Protein AF-A0A936C3I0-F1 (afdb_monomer_lite)

Structure (mmCIF, N/CA/C/O backbone):
data_AF-A0A936C3I0-F1
#
_entry.id   AF-A0A936C3I0-F1
#
loop_
_atom_site.group_PDB
_atom_site.id
_atom_site.type_symbol
_atom_site.label_atom_id
_atom_site.label_alt_id
_atom_site.label_comp_id
_atom_site.label_asym_id
_atom_site.label_entity_id
_atom_site.label_seq_id
_atom_site.pdbx_PDB_ins_code
_atom_site.Cartn_x
_atom_site.Cartn_y
_atom_site.Cartn_z
_atom_site.occupancy
_atom_site.B_iso_or_equiv
_atom_site.auth_seq_id
_atom_site.auth_comp_id
_atom_site.auth_asym_id
_atom_site.auth_atom_id
_atom_site.pdbx_PDB_model_num
ATOM 1 N N . MET A 1 1 ? 47.799 -16.194 -25.023 1.00 72.69 1 MET A N 1
ATOM 2 C CA . MET A 1 1 ? 46.753 -16.342 -26.059 1.00 72.69 1 MET A CA 1
ATOM 3 C C . MET A 1 1 ? 45.746 -15.227 -25.872 1.00 72.69 1 MET A C 1
ATOM 5 O O . MET A 1 1 ? 45.337 -15.008 -24.738 1.00 72.69 1 MET A O 1
ATOM 9 N N . THR A 1 2 ? 45.353 -14.548 -26.951 1.00 77.19 2 THR A N 1
ATOM 10 C CA . THR A 1 2 ? 44.343 -13.483 -26.890 1.00 77.19 2 THR A CA 1
ATOM 11 C C . THR A 1 2 ? 42.971 -14.051 -27.235 1.00 77.19 2 THR A C 1
ATOM 13 O O . THR A 1 2 ? 42.767 -14.566 -28.332 1.00 77.19 2 THR A O 1
ATOM 16 N N . LEU A 1 3 ? 42.036 -13.984 -26.292 1.00 81.12 3 LEU A N 1
ATOM 17 C CA . LEU A 1 3 ? 40.678 -14.508 -26.420 1.00 81.12 3 LEU A CA 1
ATOM 18 C C . LEU A 1 3 ? 39.719 -13.420 -26.928 1.00 81.12 3 LEU A C 1
ATOM 20 O O . LEU A 1 3 ? 39.844 -12.257 -26.550 1.00 81.12 3 LEU A O 1
ATOM 24 N N . SER A 1 4 ? 38.756 -13.787 -27.781 1.00 84.19 4 SER A N 1
ATOM 25 C CA . SER A 1 4 ? 37.777 -12.849 -28.362 1.00 84.19 4 SER A CA 1
ATOM 26 C C . SER A 1 4 ? 36.966 -12.104 -27.291 1.00 84.19 4 SER A C 1
ATOM 28 O O . SER A 1 4 ? 36.596 -12.694 -26.276 1.00 84.19 4 SER A O 1
ATOM 30 N N . GLY A 1 5 ? 36.608 -10.840 -27.551 1.00 75.75 5 GLY A N 1
ATOM 31 C CA . GLY A 1 5 ? 35.790 -10.007 -26.655 1.00 75.75 5 GLY A CA 1
ATOM 32 C C . GLY A 1 5 ? 34.365 -10.519 -26.407 1.00 75.75 5 GLY A C 1
ATOM 33 O O . GLY A 1 5 ? 33.700 -10.067 -25.477 1.00 75.75 5 GLY A O 1
ATOM 34 N N . TRP A 1 6 ? 33.919 -11.523 -27.166 1.00 82.25 6 TRP A N 1
ATOM 35 C CA . TRP A 1 6 ? 32.706 -12.289 -26.871 1.00 82.25 6 TRP A CA 1
ATOM 36 C C . TRP A 1 6 ? 32.861 -13.270 -25.703 1.00 82.25 6 TRP A C 1
ATOM 38 O O . TRP A 1 6 ? 31.881 -13.578 -25.029 1.00 82.25 6 TRP A O 1
ATOM 48 N N . ILE A 1 7 ? 34.071 -13.755 -25.423 1.00 82.00 7 ILE A N 1
ATOM 49 C CA . ILE A 1 7 ? 34.303 -14.775 -24.391 1.00 82.00 7 ILE A CA 1
ATOM 50 C C . ILE A 1 7 ? 34.047 -14.222 -22.974 1.00 82.00 7 ILE A C 1
ATOM 52 O O . ILE A 1 7 ? 33.352 -14.901 -22.221 1.00 82.00 7 ILE A O 1
ATOM 56 N N . PRO A 1 8 ? 34.451 -12.988 -22.601 1.00 75.56 8 PRO A N 1
ATOM 57 C CA . PRO A 1 8 ? 34.015 -12.357 -21.351 1.00 75.56 8 PRO A CA 1
ATOM 58 C C . PRO A 1 8 ? 32.489 -12.257 -21.196 1.00 75.56 8 PRO A C 1
ATOM 60 O O . PRO A 1 8 ? 31.974 -12.425 -20.093 1.00 75.56 8 PRO A O 1
ATOM 63 N N . LEU A 1 9 ? 31.754 -12.027 -22.293 1.00 77.12 9 LEU A N 1
ATOM 64 C CA . LEU A 1 9 ? 30.287 -11.954 -22.285 1.00 77.12 9 LEU A CA 1
ATOM 65 C C . LEU A 1 9 ? 29.652 -13.340 -22.077 1.00 77.12 9 LEU A C 1
ATOM 67 O O . LEU A 1 9 ? 28.714 -13.471 -21.294 1.00 77.12 9 LEU A O 1
ATOM 71 N N . LEU A 1 10 ? 30.200 -14.384 -22.709 1.00 82.69 10 LEU A N 1
ATOM 72 C CA . LEU A 1 10 ? 29.782 -15.777 -22.502 1.00 82.69 10 LEU A CA 1
ATOM 73 C C . LEU A 1 10 ? 30.107 -16.281 -21.085 1.00 82.69 10 LEU A C 1
ATOM 75 O O . LEU A 1 10 ? 29.310 -17.001 -20.486 1.00 82.69 10 LEU A O 1
ATOM 79 N N . LEU A 1 11 ? 31.251 -15.875 -20.526 1.00 81.25 11 LEU A N 1
ATOM 80 C CA . LEU A 1 11 ? 31.673 -16.228 -19.168 1.00 81.25 11 LEU A CA 1
ATOM 81 C C . LEU A 1 11 ? 30.911 -15.469 -18.072 1.00 81.25 11 LEU A C 1
ATOM 83 O O . LEU A 1 11 ? 30.914 -15.923 -16.930 1.00 81.25 11 LEU A O 1
ATOM 87 N N . ALA A 1 12 ? 30.220 -14.368 -18.387 1.00 80.62 12 ALA A N 1
ATOM 88 C CA . ALA A 1 12 ? 29.515 -13.561 -17.393 1.00 80.62 12 ALA A CA 1
ATOM 89 C C . ALA A 1 12 ? 28.507 -14.380 -16.564 1.00 80.62 12 ALA A C 1
ATOM 91 O O . ALA A 1 12 ? 28.531 -14.314 -15.338 1.00 80.62 12 ALA A O 1
ATOM 92 N N . ILE A 1 13 ? 27.663 -15.203 -17.199 1.00 83.44 13 ILE A N 1
ATOM 93 C CA . ILE A 1 13 ? 26.663 -16.024 -16.489 1.00 83.44 13 ILE A CA 1
ATOM 94 C C . ILE A 1 13 ? 27.327 -17.101 -15.601 1.00 83.44 13 ILE A C 1
ATOM 96 O O . ILE A 1 13 ? 26.994 -17.153 -14.414 1.00 83.44 13 ILE A O 1
ATOM 100 N N . PRO A 1 14 ? 28.296 -17.908 -16.085 1.00 86.69 14 PRO A N 1
ATOM 101 C CA . PRO A 1 14 ? 29.103 -18.785 -15.232 1.00 86.69 14 PRO A CA 1
ATOM 102 C C . PRO A 1 14 ? 29.766 -18.077 -14.041 1.00 86.69 14 PRO A C 1
ATOM 104 O O . PRO A 1 14 ? 29.713 -18.593 -12.928 1.00 86.69 14 PRO A O 1
ATOM 107 N N . VAL A 1 15 ? 30.346 -16.888 -14.243 1.00 85.88 15 VAL A N 1
ATOM 108 C CA . VAL A 1 15 ? 31.002 -16.099 -13.182 1.00 85.88 15 VAL A CA 1
ATOM 109 C C . VAL A 1 15 ? 29.995 -15.623 -12.130 1.00 85.88 15 VAL A C 1
ATOM 111 O O . VAL A 1 15 ? 30.270 -15.722 -10.933 1.00 85.88 15 VAL A O 1
ATOM 114 N N . LEU A 1 16 ? 28.812 -15.164 -12.553 1.00 83.25 16 LEU A N 1
ATOM 115 C CA . LEU A 1 16 ? 27.718 -14.761 -11.660 1.00 83.25 16 LEU A CA 1
ATOM 116 C C . LEU A 1 16 ? 27.231 -15.943 -10.806 1.00 83.25 16 LEU A C 1
ATOM 118 O O . LEU A 1 16 ? 27.151 -15.825 -9.584 1.00 83.25 16 LEU A O 1
ATOM 122 N N . LEU A 1 17 ? 26.975 -17.098 -11.432 1.00 85.31 17 LEU A N 1
ATOM 123 C CA . LEU A 1 17 ? 26.518 -18.321 -10.757 1.00 85.31 17 LEU A CA 1
ATOM 124 C C . LEU A 1 17 ? 27.578 -18.910 -9.814 1.00 85.31 17 LEU A C 1
ATOM 126 O O . LEU A 1 17 ? 27.241 -19.384 -8.727 1.00 85.31 17 LEU A O 1
ATOM 130 N N . LEU A 1 18 ? 28.857 -18.860 -10.196 1.00 86.69 18 LEU A N 1
ATOM 131 C CA . LEU A 1 18 ? 29.983 -19.248 -9.345 1.00 86.69 18 LEU A CA 1
ATOM 132 C C . LEU A 1 18 ? 30.063 -18.341 -8.110 1.00 86.69 18 LEU A C 1
ATOM 134 O O . LEU A 1 18 ? 30.136 -18.839 -6.988 1.00 86.69 18 LEU A O 1
ATOM 138 N N . GLY A 1 19 ? 29.974 -17.024 -8.304 1.00 85.38 19 GLY A N 1
ATOM 139 C CA . GLY A 1 19 ? 29.930 -16.048 -7.218 1.00 85.38 19 GLY A CA 1
ATOM 140 C C . GLY A 1 19 ? 28.756 -16.264 -6.263 1.00 85.38 19 GLY A C 1
ATOM 141 O O . GLY A 1 19 ? 28.949 -16.281 -5.049 1.00 85.38 19 GLY A O 1
ATOM 142 N N . GLU A 1 20 ? 27.554 -16.508 -6.793 1.00 83.62 20 GLU A N 1
ATOM 143 C CA . GLU A 1 20 ? 26.358 -16.802 -5.990 1.00 83.62 20 GLU A CA 1
ATOM 144 C C . GLU A 1 20 ? 26.521 -18.111 -5.200 1.00 83.62 20 GLU A C 1
ATOM 146 O O . GLU A 1 20 ? 26.257 -18.163 -3.997 1.00 83.62 20 GLU A O 1
ATOM 151 N N . THR A 1 21 ? 27.053 -19.153 -5.844 1.00 83.81 21 THR A N 1
ATOM 152 C CA . THR A 1 21 ? 27.359 -20.442 -5.205 1.00 83.81 21 THR A CA 1
ATOM 153 C C . THR A 1 21 ? 28.370 -20.285 -4.067 1.00 83.81 21 THR A C 1
ATOM 155 O O . THR A 1 21 ? 28.215 -20.916 -3.021 1.00 83.81 21 THR A O 1
ATOM 158 N N . LEU A 1 22 ? 29.382 -19.428 -4.232 1.00 82.50 22 LEU A N 1
ATOM 159 C CA . LEU A 1 22 ? 30.383 -19.142 -3.204 1.00 82.50 22 LEU A CA 1
ATOM 160 C C . LEU A 1 22 ? 29.787 -18.362 -2.030 1.00 82.50 22 LEU A C 1
ATOM 162 O O . LEU A 1 22 ? 29.973 -18.780 -0.890 1.00 82.50 22 LEU A O 1
ATOM 166 N N . THR A 1 23 ? 29.017 -17.295 -2.273 1.00 78.50 23 THR A N 1
ATOM 167 C CA . THR A 1 23 ? 28.341 -16.551 -1.193 1.00 78.50 23 THR A CA 1
ATOM 168 C C . THR A 1 23 ? 27.386 -17.450 -0.398 1.00 78.50 23 THR A C 1
ATOM 170 O O . THR A 1 23 ? 27.361 -17.366 0.828 1.00 78.50 23 THR A O 1
ATOM 173 N N . ARG A 1 24 ? 26.651 -18.350 -1.073 1.00 78.12 24 ARG A N 1
ATOM 174 C CA . ARG A 1 24 ? 25.744 -19.328 -0.442 1.00 78.12 24 ARG A CA 1
ATOM 175 C C . ARG A 1 24 ? 26.484 -20.402 0.370 1.00 78.12 24 ARG A C 1
ATOM 177 O O . ARG A 1 24 ? 26.061 -20.720 1.476 1.00 78.12 24 ARG A O 1
ATOM 184 N N . ARG A 1 25 ? 27.569 -20.985 -0.162 1.00 81.12 25 ARG A N 1
ATOM 185 C CA . ARG A 1 25 ? 28.316 -22.078 0.504 1.00 81.12 25 ARG A CA 1
ATOM 186 C C . ARG A 1 25 ? 29.248 -21.594 1.614 1.00 81.12 25 ARG A C 1
ATOM 188 O O . ARG A 1 25 ? 29.511 -22.336 2.555 1.00 81.12 25 ARG A O 1
ATOM 195 N N . VAL A 1 26 ? 29.775 -20.377 1.506 1.00 81.62 26 VAL A N 1
ATOM 196 C CA . VAL A 1 26 ? 30.833 -19.861 2.383 1.00 81.62 26 VAL A CA 1
ATOM 197 C C . VAL A 1 26 ? 30.239 -18.818 3.333 1.00 81.62 26 VAL A C 1
ATOM 199 O O . VAL A 1 26 ? 30.426 -17.615 3.175 1.00 81.62 26 VAL A O 1
ATOM 202 N N . GLY A 1 27 ? 29.512 -19.291 4.352 1.00 67.06 27 GLY A N 1
ATOM 203 C CA . GLY A 1 27 ? 28.653 -18.466 5.220 1.00 67.06 27 GLY A CA 1
ATOM 204 C C . GLY A 1 27 ? 29.325 -17.327 6.009 1.00 67.06 27 GLY A C 1
ATOM 205 O O . GLY A 1 27 ? 28.624 -16.496 6.586 1.00 67.06 27 GLY A O 1
ATOM 206 N N . TRP A 1 28 ? 30.661 -17.229 6.033 1.00 76.38 28 TRP A N 1
ATOM 207 C CA . TRP A 1 28 ? 31.340 -16.037 6.559 1.00 76.38 28 TRP A CA 1
ATOM 208 C C . TRP A 1 28 ? 31.329 -14.865 5.557 1.00 76.38 28 TRP A C 1
ATOM 210 O O . TRP A 1 28 ? 31.218 -13.725 6.000 1.00 76.38 28 TRP A O 1
ATOM 220 N N . LEU A 1 29 ? 31.324 -15.113 4.236 1.00 69.06 29 LEU A N 1
ATOM 221 C CA . LEU A 1 29 ? 31.264 -14.064 3.202 1.00 69.06 29 LEU A CA 1
ATOM 222 C C . LEU A 1 29 ? 29.977 -13.232 3.281 1.00 69.06 29 LEU A C 1
ATOM 224 O O . LEU A 1 29 ? 30.022 -12.011 3.125 1.00 69.06 29 LEU A O 1
ATOM 228 N N . GLY A 1 30 ? 28.843 -13.867 3.600 1.00 65.50 30 GLY A N 1
ATOM 229 C CA . GLY A 1 30 ? 27.555 -13.184 3.769 1.00 65.50 30 GLY A CA 1
ATOM 230 C C . GLY A 1 30 ? 27.567 -12.082 4.841 1.00 65.50 30 GLY A C 1
ATOM 231 O O . GLY A 1 30 ? 26.775 -11.148 4.769 1.00 65.50 30 GLY A O 1
ATOM 232 N N . ARG A 1 31 ? 28.510 -12.118 5.796 1.00 68.88 31 ARG A N 1
ATOM 233 C CA . ARG A 1 31 ? 28.639 -11.097 6.854 1.00 68.88 31 ARG A CA 1
ATOM 234 C C . ARG A 1 31 ? 29.087 -9.730 6.321 1.00 68.88 31 ARG A C 1
ATOM 236 O O . ARG A 1 31 ? 28.785 -8.713 6.942 1.00 68.88 31 ARG A O 1
ATOM 243 N N . PHE A 1 32 ? 29.772 -9.692 5.178 1.00 66.88 32 PHE A N 1
ATOM 244 C CA . PHE A 1 32 ? 30.364 -8.470 4.614 1.00 66.88 32 PHE A CA 1
ATOM 245 C C . PHE A 1 32 ? 29.515 -7.824 3.518 1.00 66.88 32 PHE A C 1
ATOM 247 O O . PHE A 1 32 ? 29.936 -6.829 2.941 1.00 66.88 32 PHE A O 1
ATOM 254 N N . HIS A 1 33 ? 28.328 -8.371 3.226 1.00 65.81 33 HIS A N 1
ATOM 255 C CA . HIS A 1 33 ? 27.368 -7.795 2.274 1.00 65.81 33 HIS A CA 1
ATOM 256 C C . HIS A 1 33 ? 27.953 -7.542 0.862 1.00 65.81 33 HIS A C 1
ATOM 258 O O . HIS A 1 33 ? 27.447 -6.708 0.113 1.00 65.81 33 HIS A O 1
ATOM 264 N N . ILE A 1 34 ? 29.017 -8.266 0.485 1.00 69.00 34 ILE A N 1
ATOM 265 C CA . ILE A 1 34 ? 29.657 -8.153 -0.831 1.00 69.00 34 ILE A CA 1
ATOM 266 C C . ILE A 1 34 ? 28.743 -8.822 -1.874 1.00 69.00 34 ILE A C 1
ATOM 268 O O . ILE A 1 34 ? 28.429 -10.005 -1.718 1.00 69.00 34 ILE A O 1
ATOM 272 N N . PRO A 1 35 ? 28.340 -8.121 -2.952 1.00 72.25 35 PRO A N 1
ATOM 273 C CA . PRO A 1 35 ? 27.554 -8.701 -4.033 1.00 72.25 35 PRO A CA 1
ATOM 274 C C . PRO A 1 35 ? 28.227 -9.937 -4.640 1.00 72.25 35 PRO A C 1
ATOM 276 O O . PRO A 1 35 ? 29.374 -9.877 -5.088 1.00 72.25 35 PRO A O 1
ATOM 279 N N . SER A 1 36 ? 27.482 -11.037 -4.744 1.00 74.69 36 SER A N 1
ATOM 280 C CA . SER A 1 36 ? 27.932 -12.285 -5.372 1.00 74.69 36 SER A CA 1
ATOM 281 C C . SER A 1 36 ? 28.601 -12.131 -6.752 1.00 74.69 36 SER A C 1
ATOM 283 O O . SER A 1 36 ? 29.623 -12.788 -6.959 1.00 74.69 36 SER A O 1
ATOM 285 N N . PRO A 1 37 ? 28.153 -11.238 -7.667 1.00 74.25 37 PRO A N 1
ATOM 286 C CA . PRO A 1 37 ? 28.874 -10.947 -8.912 1.00 74.25 37 PRO A CA 1
ATOM 287 C C . PRO A 1 37 ? 30.358 -10.600 -8.719 1.00 74.25 37 PRO A C 1
ATOM 289 O O . PRO A 1 37 ? 31.211 -11.050 -9.482 1.00 74.25 37 PRO A O 1
ATOM 292 N N . VAL A 1 38 ? 30.673 -9.828 -7.675 1.00 76.56 38 VAL A N 1
ATOM 293 C CA . VAL A 1 38 ? 32.039 -9.386 -7.367 1.00 76.56 38 VAL A CA 1
ATOM 294 C C . VAL A 1 38 ? 32.855 -10.528 -6.763 1.00 76.56 38 VAL A C 1
ATOM 296 O O . VAL A 1 38 ? 34.019 -10.685 -7.117 1.00 76.56 38 VAL A O 1
ATOM 299 N N . VAL A 1 39 ? 32.245 -11.382 -5.932 1.00 81.31 39 VAL A N 1
ATOM 300 C CA . VAL A 1 39 ? 32.897 -12.587 -5.379 1.00 81.31 39 VAL A CA 1
ATOM 301 C C . VAL A 1 39 ? 33.343 -13.534 -6.500 1.00 81.31 39 VAL A C 1
ATOM 303 O O . VAL A 1 39 ? 34.486 -13.991 -6.503 1.00 81.31 39 VAL A O 1
ATOM 306 N N . GLY A 1 40 ? 32.470 -13.790 -7.481 1.00 85.50 40 GLY A N 1
ATOM 307 C CA . GLY A 1 40 ? 32.793 -14.632 -8.637 1.00 85.50 40 GLY A CA 1
ATOM 308 C C . GLY A 1 40 ? 33.865 -14.017 -9.543 1.00 85.50 40 GLY A C 1
ATOM 309 O O . GLY A 1 40 ? 34.829 -14.691 -9.910 1.00 85.50 40 GLY A O 1
ATOM 310 N N . GLY A 1 41 ? 33.731 -12.725 -9.868 1.00 83.19 41 GLY A N 1
ATOM 311 C CA . GLY A 1 41 ? 34.689 -11.998 -10.708 1.00 83.19 41 GLY A CA 1
ATOM 312 C C . GLY A 1 41 ? 36.088 -11.905 -10.094 1.00 83.19 41 GLY A C 1
ATOM 313 O O . GLY A 1 41 ? 37.078 -12.118 -10.796 1.00 83.19 41 GLY A O 1
ATOM 314 N N . LEU A 1 42 ? 36.184 -11.662 -8.782 1.00 82.00 42 LEU A N 1
ATOM 315 C CA . LEU A 1 42 ? 37.455 -11.659 -8.054 1.00 82.00 42 LEU A CA 1
ATOM 316 C C . LEU A 1 42 ? 38.130 -13.032 -8.088 1.00 82.00 42 LEU A C 1
ATOM 318 O O . LEU A 1 42 ? 39.314 -13.097 -8.402 1.00 82.00 42 LEU A O 1
ATOM 322 N N . LEU A 1 43 ? 37.401 -14.128 -7.834 1.00 85.44 43 LEU A N 1
ATOM 323 C CA . LEU A 1 43 ? 37.992 -15.471 -7.876 1.00 85.44 43 LEU A CA 1
ATOM 324 C C . LEU A 1 43 ? 38.588 -15.793 -9.254 1.00 85.44 43 LEU A C 1
ATOM 326 O O . LEU A 1 43 ? 39.728 -16.245 -9.334 1.00 85.44 43 LEU A O 1
ATOM 330 N N . VAL A 1 44 ? 37.856 -15.522 -10.339 1.00 85.00 44 VAL A N 1
ATOM 331 C CA . VAL A 1 44 ? 38.369 -15.759 -11.700 1.00 85.00 44 VAL A CA 1
ATOM 332 C C . VAL A 1 44 ? 39.561 -14.850 -12.011 1.00 85.00 44 VAL A C 1
ATOM 334 O O . VAL A 1 44 ? 40.531 -15.308 -12.612 1.00 85.00 44 VAL A O 1
ATOM 337 N N . SER A 1 45 ? 39.552 -13.604 -11.530 1.00 82.25 45 SER A N 1
ATOM 338 C CA . SER A 1 45 ? 40.688 -12.682 -11.669 1.00 82.25 45 SER A CA 1
ATOM 339 C C . SER A 1 45 ? 41.938 -13.188 -10.937 1.00 82.25 45 SER A C 1
ATOM 341 O O . SER A 1 45 ? 43.029 -13.154 -11.502 1.00 82.25 45 SER A O 1
ATOM 343 N N . PHE A 1 46 ? 41.794 -13.722 -9.717 1.00 85.88 46 PHE A N 1
ATOM 344 C CA . PHE A 1 46 ? 42.902 -14.327 -8.971 1.00 85.88 46 PHE A CA 1
ATOM 345 C C . PHE A 1 46 ? 43.445 -15.595 -9.641 1.00 85.88 46 PHE A C 1
ATOM 347 O O . PHE A 1 46 ? 44.659 -15.770 -9.689 1.00 85.88 46 PHE A O 1
ATOM 354 N N . VAL A 1 47 ? 42.584 -16.456 -10.196 1.00 85.62 47 VAL A N 1
ATOM 355 C CA . VAL A 1 47 ? 43.017 -17.666 -10.924 1.00 85.62 47 VAL A CA 1
ATOM 356 C C . VAL A 1 47 ? 43.796 -17.301 -12.193 1.00 85.62 47 VAL A C 1
ATOM 358 O O . VAL A 1 47 ? 44.863 -17.863 -12.435 1.00 85.62 47 VAL A O 1
ATOM 361 N N . LEU A 1 48 ? 43.317 -16.324 -12.970 1.00 83.44 48 LEU A N 1
ATOM 362 C CA . LEU A 1 48 ? 44.016 -15.830 -14.163 1.00 83.44 48 LEU A CA 1
ATOM 363 C C . LEU A 1 48 ? 45.360 -15.173 -13.812 1.00 83.44 48 LEU A C 1
ATOM 365 O O . LEU A 1 48 ? 46.361 -15.428 -14.482 1.00 83.44 48 LEU A O 1
ATOM 369 N N . LEU A 1 49 ? 45.405 -14.374 -12.741 1.00 83.62 49 LEU A N 1
ATOM 370 C CA . LEU A 1 49 ? 46.638 -13.754 -12.254 1.00 83.62 49 LEU A CA 1
ATOM 371 C C . LEU A 1 49 ? 47.646 -14.804 -11.758 1.00 83.62 49 LEU A C 1
ATOM 373 O O . LEU A 1 49 ? 48.825 -14.712 -12.085 1.00 83.62 49 LEU A O 1
ATOM 377 N N . ALA A 1 50 ? 47.196 -15.829 -11.030 1.00 85.56 50 ALA A N 1
ATOM 378 C CA . ALA A 1 50 ? 48.050 -16.926 -10.576 1.00 85.56 50 ALA A CA 1
ATOM 379 C C . ALA A 1 50 ? 48.608 -17.751 -11.749 1.00 85.56 50 ALA A C 1
ATOM 381 O O . ALA A 1 50 ? 49.793 -18.086 -11.745 1.00 85.56 50 ALA A O 1
ATOM 382 N N . GLY A 1 51 ? 47.802 -18.026 -12.783 1.00 83.75 51 GLY A N 1
ATOM 383 C CA . GLY A 1 51 ? 48.267 -18.661 -14.024 1.00 83.75 51 GLY A CA 1
ATOM 384 C C . GLY A 1 51 ? 49.316 -17.817 -14.759 1.00 83.75 51 GLY A C 1
ATOM 385 O O . GLY A 1 51 ? 50.367 -18.325 -15.143 1.00 83.75 51 GLY A O 1
ATOM 386 N N . ALA A 1 52 ? 49.092 -16.504 -14.868 1.00 82.06 52 ALA A N 1
ATOM 387 C CA . ALA A 1 52 ? 50.049 -15.580 -15.477 1.00 82.06 52 ALA A CA 1
ATOM 388 C C . ALA A 1 52 ? 51.372 -15.473 -14.689 1.00 82.06 52 ALA A C 1
ATOM 390 O O . ALA A 1 52 ? 52.438 -15.498 -15.299 1.00 82.06 52 ALA A O 1
ATOM 391 N N . LEU A 1 53 ? 51.320 -15.391 -13.353 1.00 85.62 53 LEU A N 1
ATOM 392 C CA . LEU A 1 53 ? 52.504 -15.290 -12.484 1.00 85.62 53 LEU A CA 1
ATOM 393 C C . LEU A 1 53 ? 53.299 -16.602 -12.380 1.00 85.62 53 LEU A C 1
ATOM 395 O O . LEU A 1 53 ? 54.514 -16.563 -12.221 1.00 85.62 53 LEU A O 1
ATOM 399 N N . SER A 1 54 ? 52.637 -17.756 -12.493 1.00 84.38 54 SER A N 1
ATOM 400 C CA . SER A 1 54 ? 53.294 -19.075 -12.522 1.00 84.38 54 SER A CA 1
ATOM 401 C C . SER A 1 54 ? 53.803 -19.484 -13.912 1.00 84.38 54 SER A C 1
ATOM 403 O O . SER A 1 54 ? 54.383 -20.557 -14.061 1.00 84.38 54 SER A O 1
ATOM 405 N N . GLY A 1 55 ? 53.575 -18.661 -14.943 1.00 79.19 55 GLY A N 1
ATOM 406 C CA . GLY A 1 55 ? 53.914 -18.971 -16.335 1.00 79.19 55 GLY A CA 1
ATOM 407 C C . GLY A 1 55 ? 52.998 -20.008 -17.002 1.00 79.19 55 GLY A C 1
ATOM 408 O O . GLY A 1 55 ? 53.155 -20.279 -18.194 1.00 79.19 55 GLY A O 1
ATOM 409 N N . VAL A 1 56 ? 52.012 -20.560 -16.283 1.00 74.06 56 VAL A N 1
ATOM 410 C CA . VAL A 1 56 ? 51.076 -21.588 -16.769 1.00 74.06 56 VAL A CA 1
ATOM 411 C C . VAL A 1 56 ? 49.970 -20.948 -17.619 1.00 74.06 56 VAL A C 1
ATOM 413 O O . VAL A 1 56 ? 48.799 -20.903 -17.253 1.00 74.06 56 VAL A O 1
ATOM 416 N N . GLY A 1 57 ? 50.367 -20.451 -18.792 1.00 67.56 57 GLY A N 1
ATOM 417 C CA . GLY A 1 57 ? 49.471 -19.949 -19.832 1.00 67.56 57 GLY A CA 1
ATOM 418 C C . GLY A 1 57 ? 48.912 -18.551 -19.560 1.00 67.56 57 GLY A C 1
ATOM 419 O O . GLY A 1 57 ? 47.888 -18.377 -18.905 1.00 67.56 57 GLY A O 1
ATOM 420 N N . ARG A 1 58 ? 49.519 -17.530 -20.172 1.00 74.06 58 ARG A N 1
ATOM 421 C CA . ARG A 1 58 ? 48.954 -16.174 -20.181 1.00 74.06 58 ARG A CA 1
ATOM 422 C C . ARG A 1 58 ? 47.720 -16.108 -21.093 1.00 74.06 58 ARG A C 1
ATOM 424 O O . ARG A 1 58 ? 47.834 -16.324 -22.305 1.00 74.06 58 ARG A O 1
ATOM 431 N N . ALA A 1 59 ? 46.561 -15.789 -20.521 1.00 74.06 59 ALA A N 1
ATOM 432 C CA . ALA A 1 59 ? 45.308 -15.553 -21.235 1.00 74.06 59 ALA A CA 1
ATOM 433 C C . ALA A 1 59 ? 44.904 -14.075 -21.114 1.00 74.06 59 ALA A C 1
ATOM 435 O O . ALA A 1 59 ? 44.482 -13.625 -20.051 1.00 74.06 59 ALA A O 1
ATOM 436 N N . ASP A 1 60 ? 45.035 -13.330 -22.209 1.00 71.81 60 ASP A N 1
ATOM 437 C CA . ASP A 1 60 ? 44.600 -11.937 -22.311 1.00 71.81 60 ASP A CA 1
ATOM 438 C C . ASP A 1 60 ? 43.247 -11.904 -23.052 1.00 71.81 60 ASP A C 1
ATOM 440 O O . ASP A 1 60 ? 43.030 -12.675 -23.988 1.00 71.81 60 ASP A O 1
ATOM 444 N N . PHE A 1 61 ? 42.319 -11.025 -22.670 1.00 76.62 61 PHE A N 1
ATOM 445 C CA . PHE A 1 61 ? 41.028 -10.885 -23.359 1.00 76.62 61 PHE A CA 1
ATOM 446 C C . PHE A 1 61 ? 41.017 -9.627 -24.227 1.00 76.62 61 PHE A C 1
ATOM 448 O O . PHE A 1 61 ? 41.330 -8.535 -23.753 1.00 76.62 61 PHE A O 1
ATOM 455 N N . ALA A 1 62 ? 40.611 -9.760 -25.490 1.00 78.50 62 ALA A N 1
ATOM 456 C CA . ALA A 1 62 ? 40.364 -8.618 -26.357 1.00 78.50 62 ALA A CA 1
ATOM 457 C C . ALA A 1 62 ? 39.208 -7.787 -25.780 1.00 78.50 62 ALA A C 1
ATOM 459 O O . ALA A 1 62 ? 38.085 -8.264 -25.645 1.00 78.50 62 ALA A O 1
ATOM 460 N N . SER A 1 63 ? 39.472 -6.525 -25.442 1.00 71.81 63 SER A N 1
ATOM 461 C CA . SER A 1 63 ? 38.480 -5.637 -24.820 1.00 71.81 63 SER A CA 1
ATOM 462 C C . SER A 1 63 ? 37.429 -5.097 -25.797 1.00 71.81 63 SER A C 1
ATOM 464 O O . SER A 1 63 ? 36.483 -4.438 -25.366 1.00 71.81 63 SER A O 1
ATOM 466 N N . LYS A 1 64 ? 37.577 -5.358 -27.102 1.00 80.81 64 LYS A N 1
ATOM 467 C CA . LYS A 1 64 ? 36.758 -4.798 -28.186 1.00 80.81 64 LYS A CA 1
ATOM 468 C C . LYS A 1 64 ? 36.043 -5.878 -29.005 1.00 80.81 64 LYS A C 1
ATOM 470 O O . LYS A 1 64 ? 36.486 -7.023 -29.067 1.00 80.81 64 LYS A O 1
ATOM 475 N N . VAL A 1 65 ? 34.939 -5.469 -29.624 1.00 82.19 65 VAL A N 1
ATOM 476 C CA . VAL A 1 65 ? 34.053 -6.237 -30.505 1.00 82.19 65 VAL A CA 1
ATOM 477 C C . VAL A 1 65 ? 33.664 -5.354 -31.698 1.00 82.19 65 VAL A C 1
ATOM 479 O O . VAL A 1 65 ? 33.399 -4.162 -31.551 1.00 82.19 65 VAL A O 1
ATOM 482 N N . ASP A 1 66 ? 33.613 -5.968 -32.871 1.00 81.94 66 ASP A N 1
ATOM 483 C CA . ASP A 1 66 ? 33.606 -5.375 -34.212 1.00 81.94 66 ASP A CA 1
ATOM 484 C C . ASP A 1 66 ? 32.457 -5.934 -35.074 1.00 81.94 66 ASP A C 1
ATOM 486 O O . ASP A 1 66 ? 32.604 -6.192 -36.264 1.00 81.94 66 ASP A O 1
ATOM 490 N N . THR A 1 67 ? 31.282 -6.161 -34.472 1.00 84.00 67 THR A N 1
ATOM 491 C CA . THR A 1 67 ? 30.105 -6.666 -35.208 1.00 84.00 67 THR A CA 1
ATOM 492 C C . THR A 1 67 ? 29.076 -5.561 -35.482 1.00 84.00 67 THR A C 1
ATOM 494 O O . THR A 1 67 ? 28.848 -4.714 -34.606 1.00 84.00 67 THR A O 1
ATOM 497 N N . PRO A 1 68 ? 28.383 -5.573 -36.641 1.00 81.31 68 PRO A N 1
ATOM 498 C CA . PRO A 1 68 ? 27.427 -4.522 -36.999 1.00 81.31 68 PRO A CA 1
ATOM 499 C C . PRO A 1 68 ? 26.304 -4.335 -35.969 1.00 81.31 68 PRO A C 1
ATOM 501 O O . PRO A 1 68 ? 25.932 -3.213 -35.642 1.00 81.31 68 PRO A O 1
ATOM 504 N N . TRP A 1 69 ? 25.765 -5.432 -35.425 1.00 81.38 69 TRP A N 1
ATOM 505 C CA . TRP A 1 69 ? 24.609 -5.388 -34.521 1.00 81.38 69 TRP A CA 1
ATOM 506 C C . TRP A 1 69 ? 24.967 -4.900 -33.108 1.00 81.38 69 TRP A C 1
ATOM 508 O O . TRP A 1 69 ? 24.168 -4.206 -32.480 1.00 81.38 69 TRP A O 1
ATOM 518 N N . TRP A 1 70 ? 26.175 -5.211 -32.625 1.00 81.38 70 TRP A N 1
ATOM 519 C CA . TRP A 1 70 ? 26.681 -4.746 -31.330 1.00 81.38 70 TRP A CA 1
ATOM 520 C C . TRP A 1 70 ? 27.071 -3.265 -31.382 1.00 81.38 70 TRP A C 1
ATOM 522 O O . TRP A 1 70 ? 26.711 -2.481 -30.503 1.00 81.38 70 TRP A O 1
ATOM 532 N N . THR A 1 71 ? 27.765 -2.863 -32.452 1.00 80.50 71 THR A N 1
ATOM 533 C CA . THR A 1 71 ? 28.209 -1.477 -32.664 1.00 80.50 71 THR A CA 1
ATOM 534 C C . THR A 1 71 ? 27.034 -0.540 -32.954 1.00 80.50 71 THR A C 1
ATOM 536 O O . THR A 1 71 ? 27.003 0.571 -32.418 1.00 80.50 71 THR A O 1
ATOM 539 N N . TRP A 1 72 ? 26.019 -0.986 -33.709 1.00 84.88 72 TRP A N 1
ATOM 540 C CA . TRP A 1 72 ? 24.802 -0.215 -34.003 1.00 84.88 72 TRP A CA 1
ATOM 541 C C . TRP A 1 72 ? 24.079 0.288 -32.751 1.00 84.88 72 TRP A C 1
ATOM 543 O O . TRP A 1 72 ? 23.495 1.371 -32.790 1.00 84.88 72 TRP A O 1
ATOM 553 N N . LEU A 1 73 ? 24.110 -0.457 -31.644 1.00 78.25 73 LEU A N 1
ATOM 554 C CA . LEU A 1 73 ? 23.362 -0.098 -30.438 1.00 78.25 73 LEU A CA 1
ATOM 555 C C . LEU A 1 73 ? 23.925 1.151 -29.728 1.00 78.25 73 LEU A C 1
ATOM 557 O O . LEU A 1 73 ? 23.178 1.847 -29.046 1.00 78.25 73 LEU A O 1
ATOM 561 N N . VAL A 1 74 ? 25.215 1.461 -29.912 1.00 75.38 74 VAL A N 1
ATOM 562 C CA . VAL A 1 74 ? 25.923 2.559 -29.213 1.00 75.38 74 VAL A CA 1
ATOM 563 C C . VAL A 1 74 ? 26.616 3.569 -30.132 1.00 75.38 74 VAL A C 1
ATOM 565 O O . VAL A 1 74 ? 27.219 4.522 -29.646 1.00 75.38 74 VAL A O 1
ATOM 568 N N . THR A 1 75 ? 26.522 3.393 -31.450 1.00 78.19 75 THR A N 1
ATOM 569 C CA . THR A 1 75 ? 27.003 4.352 -32.461 1.00 78.19 75 THR A CA 1
ATOM 570 C C . THR A 1 75 ? 25.824 4.956 -33.226 1.00 78.19 75 THR A C 1
ATOM 572 O O . THR A 1 75 ? 24.730 4.389 -33.250 1.00 78.19 75 THR A O 1
ATOM 575 N N . VAL A 1 76 ? 26.004 6.143 -33.808 1.00 67.69 76 VAL A N 1
ATOM 576 C CA . VAL A 1 76 ? 24.884 6.994 -34.261 1.00 67.69 76 VAL A CA 1
ATOM 577 C C . VAL A 1 76 ? 24.804 7.093 -35.779 1.00 67.69 76 VAL A C 1
ATOM 579 O O . VAL A 1 76 ? 23.758 6.814 -36.362 1.00 67.69 76 VAL A O 1
ATOM 582 N N . GLU A 1 77 ? 25.923 7.447 -36.401 1.00 65.06 77 GLU A N 1
ATOM 583 C CA . GLU A 1 77 ? 26.110 7.527 -37.849 1.00 65.06 77 GLU A CA 1
ATOM 584 C C . GLU A 1 77 ? 25.988 6.153 -38.542 1.00 65.06 77 GLU A C 1
ATOM 586 O O . GLU A 1 77 ? 26.068 5.115 -37.879 1.00 65.06 77 GLU A O 1
ATOM 591 N N . PRO A 1 78 ? 25.907 6.100 -39.888 1.00 67.12 78 PRO A N 1
ATOM 592 C CA . PRO A 1 78 ? 26.027 4.857 -40.658 1.00 67.12 78 PRO A CA 1
ATOM 593 C C . PRO A 1 78 ? 27.310 4.042 -40.408 1.00 67.12 78 PRO A C 1
ATOM 595 O O . PRO A 1 78 ? 27.344 2.883 -40.816 1.00 67.12 78 PRO A O 1
ATOM 598 N N . ARG A 1 79 ? 28.310 4.601 -39.704 1.00 60.69 79 ARG A N 1
ATOM 599 C CA . ARG A 1 79 ? 29.572 3.957 -39.288 1.00 60.69 79 ARG A CA 1
ATOM 600 C C . ARG A 1 79 ? 29.416 2.564 -38.674 1.00 60.69 79 ARG A C 1
ATOM 602 O O . ARG A 1 79 ? 30.320 1.755 -38.800 1.00 60.69 79 ARG A O 1
ATOM 609 N N . TRP A 1 80 ? 28.279 2.211 -38.067 1.00 67.38 80 TRP A N 1
ATOM 610 C CA . TRP A 1 80 ? 28.041 0.827 -37.612 1.00 67.38 80 TRP A CA 1
ATOM 611 C C . TRP A 1 80 ? 28.150 -0.219 -38.741 1.00 67.38 80 TRP A C 1
ATOM 613 O O . TRP A 1 80 ? 28.428 -1.382 -38.468 1.00 67.38 80 TRP A O 1
ATOM 623 N N . ARG A 1 81 ? 27.971 0.181 -40.010 1.00 72.62 81 ARG A N 1
ATOM 624 C CA . ARG A 1 81 ? 28.193 -0.666 -41.196 1.00 72.62 81 ARG A CA 1
ATOM 625 C C . ARG A 1 81 ? 29.675 -0.968 -41.431 1.00 72.62 81 ARG A C 1
ATOM 627 O O . ARG A 1 81 ? 30.004 -2.075 -41.838 1.00 72.62 81 ARG A O 1
ATOM 634 N N . GLU A 1 82 ? 30.556 -0.021 -41.112 1.00 76.88 82 GLU A N 1
ATOM 635 C CA . GLU A 1 82 ? 32.019 -0.201 -41.083 1.00 76.88 82 GLU A CA 1
ATOM 636 C C . GLU A 1 82 ? 32.458 -1.086 -39.898 1.00 76.88 82 GLU A C 1
ATOM 638 O O . GLU A 1 82 ? 33.615 -1.478 -39.811 1.00 76.88 82 GLU A O 1
ATOM 643 N N . SER A 1 83 ? 31.524 -1.424 -38.999 1.00 76.44 83 SER A N 1
ATOM 644 C CA . SER A 1 83 ? 31.698 -2.322 -37.850 1.00 76.44 83 SER A CA 1
ATOM 645 C C . SER A 1 83 ? 32.895 -1.976 -36.939 1.00 76.44 83 SER A C 1
ATOM 647 O O . SER A 1 83 ? 33.672 -2.860 -36.579 1.00 76.44 83 SER A O 1
ATOM 649 N N . PRO A 1 84 ? 33.072 -0.700 -36.533 1.00 79.00 84 PRO A N 1
ATOM 650 C CA . PRO A 1 84 ? 34.255 -0.246 -35.805 1.00 79.00 84 PRO A CA 1
ATOM 651 C C . PRO A 1 84 ? 34.431 -0.981 -34.472 1.00 79.00 84 PRO A C 1
ATOM 653 O O . PRO A 1 84 ? 33.470 -1.197 -33.739 1.00 79.00 84 PRO A O 1
ATOM 656 N N . ALA A 1 85 ? 35.676 -1.306 -34.117 1.00 78.44 85 ALA A N 1
ATOM 657 C CA . ALA A 1 85 ? 36.001 -2.038 -32.894 1.00 78.44 85 ALA A CA 1
ATOM 658 C C . ALA A 1 85 ? 35.679 -1.222 -31.619 1.00 78.44 85 ALA A C 1
ATOM 660 O O . ALA A 1 85 ? 36.473 -0.396 -31.155 1.00 78.44 85 ALA A O 1
ATOM 661 N N . VAL A 1 86 ? 34.510 -1.483 -31.029 1.00 76.62 86 VAL A N 1
ATOM 662 C CA . VAL A 1 86 ? 33.962 -0.822 -29.832 1.00 76.62 86 VAL A CA 1
ATOM 663 C C . VAL A 1 86 ? 34.170 -1.708 -28.601 1.00 76.62 86 VAL A C 1
ATOM 665 O O . VAL A 1 86 ? 34.186 -2.929 -28.714 1.00 76.62 86 VAL A O 1
ATOM 668 N N . SER A 1 87 ? 34.322 -1.123 -27.406 1.00 78.69 87 SER A N 1
ATOM 669 C CA . SER A 1 87 ? 34.468 -1.907 -26.167 1.00 78.69 87 SER A CA 1
ATOM 670 C C . SER A 1 87 ? 33.315 -2.900 -25.967 1.00 78.69 87 SER A C 1
ATOM 672 O O . SER A 1 87 ? 32.141 -2.521 -26.020 1.00 78.69 87 SER A O 1
ATOM 674 N N . ALA A 1 88 ? 33.648 -4.151 -25.642 1.00 76.38 88 ALA A N 1
ATOM 675 C CA . ALA A 1 88 ? 32.689 -5.202 -25.307 1.00 76.38 88 ALA A CA 1
ATOM 676 C C . ALA A 1 88 ? 31.803 -4.834 -24.098 1.00 76.38 88 ALA A C 1
ATOM 678 O O . ALA A 1 88 ? 30.690 -5.334 -23.974 1.00 76.38 88 ALA A O 1
ATOM 679 N N . THR A 1 89 ? 32.248 -3.924 -23.224 1.00 73.88 89 THR A N 1
ATOM 680 C CA . THR A 1 89 ? 31.457 -3.455 -22.075 1.00 73.88 89 THR A CA 1
ATOM 681 C C . THR A 1 89 ? 30.522 -2.285 -22.397 1.00 73.88 89 THR A C 1
ATOM 683 O O . THR A 1 89 ? 29.592 -2.039 -21.627 1.00 73.88 89 THR A O 1
ATOM 686 N N . LEU A 1 90 ? 30.717 -1.563 -23.511 1.00 76.44 90 LEU A N 1
ATOM 687 C CA . LEU A 1 90 ? 30.021 -0.290 -23.745 1.00 76.44 90 LEU A CA 1
ATOM 688 C C . LEU A 1 90 ? 28.493 -0.449 -23.886 1.00 76.44 90 LEU A C 1
ATOM 690 O O . LEU A 1 90 ? 27.789 0.254 -23.162 1.00 76.44 90 LEU A O 1
ATOM 694 N N . PRO A 1 91 ? 27.929 -1.365 -24.702 1.00 81.38 91 PRO A N 1
ATOM 695 C CA . PRO A 1 91 ? 26.471 -1.488 -24.812 1.00 81.38 91 PRO A CA 1
ATOM 696 C C . PRO A 1 91 ? 25.789 -1.926 -23.514 1.00 81.38 91 PRO A C 1
ATOM 698 O O . PRO A 1 91 ? 24.727 -1.403 -23.178 1.00 81.38 91 PRO A O 1
ATOM 701 N N . LEU A 1 92 ? 26.429 -2.807 -22.736 1.00 81.12 92 LEU A N 1
ATOM 702 C CA . LEU A 1 92 ? 25.940 -3.193 -21.408 1.00 81.12 92 LEU A CA 1
ATOM 703 C C . LEU A 1 92 ? 25.947 -2.009 -20.435 1.00 81.12 92 LEU A C 1
ATOM 705 O O . LEU A 1 92 ? 24.990 -1.823 -19.690 1.00 81.12 92 LEU A O 1
ATOM 709 N N . MET A 1 93 ? 26.993 -1.181 -20.469 1.00 76.38 93 MET A N 1
ATOM 710 C CA . MET A 1 93 ? 27.107 0.020 -19.643 1.00 76.38 93 MET A CA 1
ATOM 711 C C . MET A 1 93 ? 26.052 1.075 -20.006 1.00 76.38 93 MET A C 1
ATOM 713 O O . MET A 1 93 ? 25.402 1.616 -19.112 1.00 76.38 93 MET A O 1
ATOM 717 N N . VAL A 1 94 ? 25.824 1.334 -21.301 1.00 82.06 94 VAL A N 1
ATOM 718 C CA . VAL A 1 94 ? 24.765 2.255 -21.755 1.00 82.06 94 VAL A CA 1
ATOM 719 C C . VAL A 1 94 ? 23.387 1.724 -21.347 1.00 82.06 94 VAL A C 1
ATOM 721 O O . VAL A 1 94 ? 22.586 2.489 -20.813 1.00 82.06 94 VAL A O 1
ATOM 724 N N . ALA A 1 95 ? 23.118 0.422 -21.503 1.00 84.19 95 ALA A N 1
ATOM 725 C CA . ALA A 1 95 ? 21.865 -0.195 -21.059 1.00 84.19 95 ALA A CA 1
ATOM 726 C C . ALA A 1 95 ? 21.669 -0.116 -19.534 1.00 84.19 95 ALA A C 1
ATOM 728 O O . ALA A 1 95 ? 20.596 0.270 -19.077 1.00 84.19 95 ALA A O 1
ATOM 729 N N . PHE A 1 96 ? 22.706 -0.404 -18.743 1.00 81.88 96 PHE A N 1
ATOM 730 C CA . PHE A 1 96 ? 22.672 -0.327 -17.280 1.00 81.88 96 PHE A CA 1
ATOM 731 C C . PHE A 1 96 ? 22.347 1.087 -16.776 1.00 81.88 96 PHE A C 1
ATOM 733 O O . PHE A 1 96 ? 21.414 1.265 -15.991 1.00 81.88 96 PHE A O 1
ATOM 740 N N . PHE A 1 97 ? 23.049 2.109 -17.273 1.00 81.38 97 PHE A N 1
ATOM 741 C CA . PHE A 1 97 ? 22.772 3.498 -16.897 1.00 81.38 97 PHE A CA 1
ATOM 742 C C . PHE A 1 97 ? 21.434 4.014 -17.443 1.00 81.38 97 PHE A C 1
ATOM 744 O O . PHE A 1 97 ? 20.760 4.790 -16.766 1.00 81.38 97 PHE A O 1
ATOM 751 N N . THR A 1 98 ? 20.989 3.523 -18.603 1.00 86.25 98 THR A N 1
ATOM 752 C CA . THR A 1 98 ? 19.625 3.765 -19.097 1.00 86.25 98 THR A CA 1
ATOM 753 C C . THR A 1 98 ? 18.587 3.199 -18.124 1.00 86.25 98 THR A C 1
ATOM 755 O O . THR A 1 98 ? 17.648 3.904 -17.769 1.00 86.25 98 THR A O 1
ATOM 758 N N . CYS A 1 99 ? 18.772 1.977 -17.612 1.00 83.81 99 CYS A N 1
ATOM 759 C CA . CYS A 1 99 ? 17.897 1.386 -16.593 1.00 83.81 99 CYS A CA 1
ATOM 760 C C . CYS A 1 99 ? 17.908 2.160 -15.262 1.00 83.81 99 CYS A C 1
ATOM 762 O O . CYS A 1 99 ? 16.853 2.302 -14.645 1.00 83.81 99 CYS A O 1
ATOM 764 N N . ILE A 1 100 ? 19.056 2.705 -14.836 1.00 80.81 100 ILE A N 1
ATOM 765 C CA . ILE A 1 100 ? 19.135 3.608 -13.671 1.00 80.81 100 ILE A CA 1
ATOM 766 C C . ILE A 1 100 ? 18.306 4.874 -13.920 1.00 80.81 100 ILE A C 1
ATOM 768 O O . ILE A 1 100 ? 17.457 5.217 -13.097 1.00 80.81 100 ILE A O 1
ATOM 772 N N . GLY A 1 101 ? 18.494 5.533 -15.068 1.00 81.94 101 GLY A N 1
ATOM 773 C CA . GLY A 1 101 ? 17.721 6.719 -15.448 1.00 81.94 101 GLY A CA 1
ATOM 774 C C . GLY A 1 101 ? 16.218 6.440 -15.513 1.00 81.94 101 GLY A C 1
ATOM 775 O O . GLY A 1 101 ? 15.422 7.182 -14.942 1.00 81.94 101 GLY A O 1
ATOM 776 N N . LEU A 1 102 ? 15.831 5.308 -16.110 1.00 81.75 102 LEU A N 1
ATOM 777 C CA . LEU A 1 102 ? 14.448 4.828 -16.174 1.00 81.75 102 LEU A CA 1
ATOM 778 C C . LEU A 1 102 ? 13.835 4.498 -14.798 1.00 81.75 102 LEU A C 1
ATOM 780 O O . LEU A 1 102 ? 12.617 4.332 -14.703 1.00 81.75 102 LEU A O 1
ATOM 784 N N . ASN A 1 103 ? 14.636 4.405 -13.731 1.00 76.25 103 ASN A N 1
ATOM 785 C CA . ASN A 1 103 ? 14.167 4.188 -12.362 1.00 76.25 103 ASN A CA 1
ATOM 786 C C . ASN A 1 103 ? 14.234 5.448 -11.474 1.00 76.25 103 ASN A C 1
ATOM 788 O O . ASN A 1 103 ? 13.712 5.438 -10.360 1.00 76.25 103 ASN A O 1
ATOM 792 N N . ALA A 1 104 ? 14.832 6.541 -11.955 1.00 75.31 104 ALA A N 1
ATOM 793 C CA . ALA A 1 104 ? 14.869 7.813 -11.242 1.00 75.31 104 ALA A CA 1
ATOM 794 C C . ALA A 1 104 ? 13.554 8.586 -11.442 1.00 75.31 104 ALA A C 1
ATOM 796 O O . ALA A 1 104 ? 13.175 8.925 -12.563 1.00 75.31 104 ALA A O 1
ATOM 797 N N . THR A 1 105 ? 12.863 8.889 -10.344 1.00 75.25 105 THR A N 1
ATOM 798 C CA . THR A 1 105 ? 11.527 9.512 -10.355 1.00 75.25 105 THR A CA 1
ATOM 799 C C . THR A 1 105 ? 11.509 10.824 -9.588 1.00 75.25 105 THR A C 1
ATOM 801 O O . THR A 1 105 ? 11.994 10.881 -8.452 1.00 75.25 105 THR A O 1
ATOM 804 N N . TRP A 1 106 ? 10.844 11.841 -10.134 1.00 68.94 106 TRP A N 1
ATOM 805 C CA . TRP A 1 106 ? 10.614 13.126 -9.467 1.00 68.94 106 TRP A CA 1
ATOM 806 C C . TRP A 1 106 ? 9.891 12.974 -8.121 1.00 68.94 106 TRP A C 1
ATOM 808 O O . TRP A 1 106 ? 10.106 13.742 -7.184 1.00 68.94 106 TRP A O 1
ATOM 818 N N . ASP A 1 107 ? 9.081 11.925 -7.999 1.00 64.44 107 ASP A N 1
ATOM 819 C CA . ASP A 1 107 ? 8.290 11.603 -6.816 1.00 64.44 107 ASP A CA 1
ATOM 820 C C . ASP A 1 107 ? 9.151 11.319 -5.563 1.00 64.44 107 ASP A C 1
ATOM 822 O O . ASP A 1 107 ? 8.747 11.649 -4.448 1.00 64.44 107 ASP A O 1
ATOM 826 N N . VAL A 1 108 ? 10.373 10.789 -5.730 1.00 62.16 108 VAL A N 1
ATOM 827 C CA . VAL A 1 108 ? 11.343 10.584 -4.630 1.00 62.16 108 VAL A CA 1
ATOM 828 C C . VAL A 1 108 ? 11.898 11.922 -4.135 1.00 62.16 108 VAL A C 1
ATOM 830 O O . VAL A 1 108 ? 11.896 12.181 -2.931 1.00 62.16 108 VAL A O 1
ATOM 833 N N . VAL A 1 109 ? 12.298 12.806 -5.056 1.00 62.97 109 VAL A N 1
ATOM 834 C CA . VAL A 1 109 ? 12.791 14.159 -4.735 1.00 62.97 109 VAL A CA 1
ATOM 835 C C . VAL A 1 109 ? 11.693 14.981 -4.052 1.00 62.97 109 VAL A C 1
ATOM 837 O O . VAL A 1 109 ? 11.939 15.647 -3.046 1.00 62.97 109 VAL A O 1
ATOM 840 N N . ARG A 1 110 ? 10.452 14.875 -4.545 1.00 62.56 110 ARG A N 1
ATOM 841 C CA . ARG A 1 110 ? 9.281 15.571 -3.996 1.00 62.56 110 ARG A CA 1
ATOM 842 C C . ARG A 1 110 ? 8.919 15.118 -2.578 1.00 62.56 110 ARG A C 1
ATOM 844 O O . ARG A 1 110 ? 8.482 15.947 -1.785 1.00 62.56 110 ARG A O 1
ATOM 851 N N . LYS A 1 111 ? 9.088 13.830 -2.256 1.00 59.34 111 LYS A N 1
ATOM 852 C CA . LYS A 1 111 ? 8.744 13.254 -0.940 1.00 59.34 111 LYS A CA 1
ATOM 853 C C . LYS A 1 111 ? 9.845 13.415 0.109 1.00 59.34 111 LYS A C 1
ATOM 855 O O . LYS A 1 111 ? 9.527 13.590 1.279 1.00 59.34 111 LYS A O 1
ATOM 860 N N . GLY A 1 112 ? 11.116 13.364 -0.292 1.00 58.41 112 GLY A N 1
ATOM 861 C CA . GLY A 1 112 ? 12.260 13.424 0.625 1.00 58.41 112 GLY A CA 1
ATOM 862 C C . GLY A 1 112 ? 12.929 14.796 0.771 1.00 58.41 112 GLY A C 1
ATOM 863 O O . GLY A 1 112 ? 13.949 14.878 1.450 1.00 58.41 112 GLY A O 1
ATOM 864 N N . SER A 1 113 ? 12.399 15.839 0.119 1.00 63.53 113 SER A N 1
ATOM 865 C CA . SER A 1 113 ? 13.039 17.140 -0.167 1.00 63.53 113 SER A CA 1
ATOM 866 C C . SER A 1 113 ? 14.187 17.560 0.768 1.00 63.53 113 SER A C 1
ATOM 868 O O . SER A 1 113 ? 15.346 17.506 0.364 1.00 63.53 113 SER A O 1
ATOM 870 N N . GLY A 1 114 ? 13.904 17.937 2.020 1.00 68.19 114 GLY A N 1
ATOM 871 C CA . GLY A 1 114 ? 14.924 18.427 2.959 1.00 68.19 114 GLY A CA 1
ATOM 872 C C . GLY A 1 114 ? 16.028 17.411 3.281 1.00 68.19 114 GLY A C 1
ATOM 873 O O . GLY A 1 114 ? 17.204 17.767 3.317 1.00 68.19 114 GLY A O 1
ATOM 874 N N . GLN A 1 115 ? 15.674 16.136 3.463 1.00 71.88 115 GLN A N 1
ATOM 875 C CA . GLN A 1 115 ? 16.635 15.070 3.770 1.00 71.88 115 GLN A CA 1
ATOM 876 C C . GLN A 1 115 ? 17.451 14.661 2.537 1.00 71.88 115 GLN A C 1
ATOM 878 O O . GLN A 1 115 ? 18.649 14.418 2.653 1.00 71.88 115 GLN A O 1
ATOM 883 N N . VAL A 1 116 ? 16.830 14.643 1.354 1.00 68.56 116 VAL A N 1
ATOM 884 C CA . VAL A 1 116 ? 17.503 14.348 0.080 1.00 68.56 116 VAL A CA 1
ATOM 885 C C . VAL A 1 116 ? 18.523 15.436 -0.257 1.00 68.56 116 VAL A C 1
ATOM 887 O O . VAL A 1 116 ? 19.652 15.104 -0.606 1.00 68.56 116 VAL A O 1
ATOM 890 N N . PHE A 1 117 ? 18.186 16.720 -0.088 1.00 75.88 117 PHE A N 1
ATOM 891 C CA . PHE A 1 117 ? 19.151 17.805 -0.300 1.00 75.88 117 PHE A CA 1
ATOM 892 C C . PHE A 1 117 ? 20.267 17.822 0.755 1.00 75.88 117 PHE A C 1
ATOM 894 O O . PHE A 1 117 ? 21.420 18.050 0.394 1.00 75.88 117 PHE A O 1
ATOM 901 N N . ALA A 1 118 ? 19.974 17.519 2.025 1.00 75.94 118 ALA A N 1
ATOM 902 C CA . ALA A 1 118 ? 21.005 17.397 3.060 1.00 75.94 118 ALA A CA 1
ATOM 903 C C . ALA A 1 118 ? 21.975 16.231 2.784 1.00 75.94 118 ALA A C 1
ATOM 905 O O . ALA A 1 118 ? 23.191 16.402 2.874 1.00 75.94 118 ALA A O 1
ATOM 906 N N . PHE A 1 119 ? 21.453 15.063 2.391 1.00 73.19 119 PHE A N 1
ATOM 907 C CA . PHE A 1 119 ? 22.260 13.898 2.019 1.00 73.19 119 PHE A CA 1
ATOM 908 C C . PHE A 1 119 ? 23.091 14.153 0.753 1.00 73.19 119 PHE A C 1
ATOM 910 O O . PHE A 1 119 ? 24.275 13.826 0.723 1.00 73.19 119 PHE A O 1
ATOM 917 N N . LEU A 1 120 ? 22.506 14.794 -0.265 1.00 74.19 120 LEU A N 1
ATOM 918 C CA . LEU A 1 120 ? 23.209 15.186 -1.488 1.00 74.19 120 LEU A CA 1
ATOM 919 C C . LEU A 1 120 ? 24.337 16.188 -1.196 1.00 74.19 120 LEU A C 1
ATOM 921 O O . LEU A 1 120 ? 25.449 16.005 -1.680 1.00 74.19 120 LEU A O 1
ATOM 925 N N . GLY A 1 121 ? 24.083 17.206 -0.367 1.00 79.81 121 GLY A N 1
ATOM 926 C CA . GLY A 1 121 ? 25.098 18.179 0.050 1.00 79.81 121 GLY A CA 1
ATOM 927 C C . GLY A 1 121 ? 26.256 17.536 0.818 1.00 79.81 121 GLY A C 1
ATOM 928 O O . GLY A 1 121 ? 27.417 17.819 0.526 1.00 79.81 121 GLY A O 1
ATOM 929 N N . LEU A 1 122 ? 25.956 16.613 1.740 1.00 79.62 122 LEU A N 1
ATOM 930 C CA . LEU A 1 122 ? 26.970 15.831 2.455 1.00 79.62 122 LEU A CA 1
ATOM 931 C C . LEU A 1 122 ? 27.778 14.935 1.501 1.00 79.62 122 LEU A C 1
ATOM 933 O O . LEU A 1 122 ? 29.004 14.902 1.587 1.00 79.62 122 LEU A O 1
ATOM 937 N N . GLY A 1 123 ? 27.113 14.249 0.567 1.00 76.06 123 GLY A N 1
ATOM 938 C CA . GLY A 1 123 ? 27.761 13.408 -0.442 1.00 76.06 123 GLY A CA 1
ATOM 939 C C . GLY A 1 123 ? 28.687 14.195 -1.373 1.00 76.06 123 GLY A C 1
ATOM 940 O O . GLY A 1 123 ? 29.802 13.753 -1.637 1.00 76.06 123 GLY A O 1
ATOM 941 N N . ILE A 1 124 ? 28.273 15.391 -1.807 1.00 79.50 124 ILE A N 1
ATOM 942 C CA . ILE A 1 124 ? 29.114 16.312 -2.588 1.00 79.50 124 ILE A CA 1
ATOM 943 C C . ILE A 1 124 ? 30.327 16.762 -1.763 1.00 79.50 124 ILE A C 1
ATOM 945 O O . ILE A 1 124 ? 31.450 16.698 -2.258 1.00 79.50 124 ILE A O 1
ATOM 949 N N . GLY A 1 125 ? 30.132 17.163 -0.501 1.00 82.12 125 GLY A N 1
ATOM 950 C CA . GLY A 1 125 ? 31.229 17.577 0.382 1.00 82.12 125 GLY A CA 1
ATOM 951 C C . GLY A 1 125 ? 32.272 16.476 0.603 1.00 82.12 125 GLY A C 1
ATOM 952 O O . GLY A 1 125 ? 33.472 16.733 0.506 1.00 82.12 125 GLY A O 1
ATOM 953 N N . LEU A 1 126 ? 31.822 15.237 0.824 1.00 80.00 126 LEU A N 1
ATOM 954 C CA . LEU A 1 126 ? 32.697 14.069 0.953 1.00 80.00 126 LEU A CA 1
ATOM 955 C C . LEU A 1 126 ? 33.428 13.742 -0.361 1.00 80.00 126 LEU A C 1
ATOM 957 O O . LEU A 1 126 ? 34.628 13.487 -0.329 1.00 80.00 126 LEU A O 1
ATOM 961 N N . ALA A 1 127 ? 32.754 13.823 -1.514 1.00 76.75 127 ALA A N 1
ATOM 962 C CA . ALA A 1 127 ? 33.378 13.577 -2.817 1.00 76.75 127 ALA A CA 1
ATOM 963 C C . ALA A 1 127 ? 34.454 14.626 -3.157 1.00 76.75 127 ALA A C 1
ATOM 965 O O . ALA A 1 127 ? 35.522 14.277 -3.658 1.00 76.75 127 ALA A O 1
ATOM 966 N N . VAL A 1 128 ? 34.210 15.904 -2.840 1.00 84.06 128 VAL A N 1
ATOM 967 C CA . VAL A 1 128 ? 35.202 16.983 -2.997 1.00 84.06 128 VAL A CA 1
ATOM 968 C C . VAL A 1 128 ? 36.411 16.751 -2.087 1.00 84.06 128 VAL A C 1
ATOM 970 O O . VAL A 1 128 ? 37.544 16.845 -2.557 1.00 84.06 128 VAL A O 1
ATOM 973 N N . LEU A 1 129 ? 36.192 16.387 -0.818 1.00 84.12 129 LEU A N 1
ATOM 974 C CA . LEU A 1 129 ? 37.273 16.063 0.117 1.00 84.12 129 LEU A CA 1
ATOM 975 C C . LEU A 1 129 ? 38.102 14.861 -0.363 1.00 84.12 129 LEU A C 1
ATOM 977 O O . LEU A 1 129 ? 39.329 14.924 -0.370 1.00 84.12 129 LEU A O 1
ATOM 981 N N . GLN A 1 130 ? 37.448 13.787 -0.810 1.00 82.00 130 GLN A N 1
ATOM 982 C CA . GLN A 1 130 ? 38.120 12.585 -1.304 1.00 82.00 130 GLN A CA 1
ATOM 983 C C . GLN A 1 130 ? 38.925 12.852 -2.585 1.00 82.00 130 GLN A C 1
ATOM 985 O O . GLN A 1 130 ? 40.035 12.340 -2.727 1.00 82.00 130 GLN A O 1
ATOM 990 N N . ASN A 1 131 ? 38.422 13.706 -3.480 1.00 83.56 131 ASN A N 1
ATOM 991 C CA . ASN A 1 131 ? 39.167 14.158 -4.654 1.00 83.56 131 ASN A CA 1
ATOM 992 C C . ASN A 1 131 ? 40.380 15.017 -4.280 1.00 83.56 131 ASN A C 1
ATOM 994 O O . ASN A 1 131 ? 41.454 14.806 -4.836 1.00 83.56 131 ASN A O 1
ATOM 998 N N . ALA A 1 132 ? 40.245 15.936 -3.320 1.00 86.88 132 ALA A N 1
ATOM 999 C CA . ALA A 1 132 ? 41.365 16.742 -2.834 1.00 86.88 132 ALA A CA 1
ATOM 1000 C C . ALA A 1 132 ? 42.465 15.871 -2.197 1.00 86.88 132 ALA A C 1
ATOM 1002 O O . ALA A 1 132 ? 43.645 16.080 -2.470 1.00 86.88 132 ALA A O 1
ATOM 1003 N N . VAL A 1 133 ? 42.089 14.852 -1.414 1.00 86.31 133 VAL A N 1
ATOM 1004 C CA . VAL A 1 133 ? 43.033 13.871 -0.851 1.00 86.31 133 VAL A CA 1
ATOM 1005 C C . VAL A 1 133 ? 43.686 13.029 -1.951 1.00 86.31 133 VAL A C 1
ATOM 1007 O O . VAL A 1 133 ? 44.902 12.875 -1.941 1.00 86.31 133 VAL A O 1
ATOM 1010 N N . GLY A 1 134 ? 42.920 12.522 -2.923 1.00 85.44 134 GLY A N 1
ATOM 1011 C CA . GLY A 1 134 ? 43.456 11.730 -4.036 1.00 85.44 134 GLY A CA 1
ATOM 1012 C C . GLY A 1 134 ? 44.459 12.511 -4.889 1.00 85.44 134 GLY A C 1
ATOM 1013 O O . GLY A 1 134 ? 45.565 12.035 -5.137 1.00 85.44 134 GLY A O 1
ATOM 1014 N N . VAL A 1 135 ? 44.108 13.739 -5.279 1.00 87.56 135 VAL A N 1
ATOM 1015 C CA . VAL A 1 135 ? 44.988 14.657 -6.021 1.00 87.56 135 VAL A CA 1
ATOM 1016 C C . VAL A 1 135 ? 46.216 15.052 -5.193 1.00 87.56 135 VAL A C 1
ATOM 1018 O O . VAL A 1 135 ? 47.321 15.081 -5.731 1.00 87.56 135 VAL A O 1
ATOM 1021 N N . GLY A 1 136 ? 46.061 15.312 -3.891 1.00 88.56 136 GLY A N 1
ATOM 1022 C CA . GLY A 1 136 ? 47.183 15.606 -2.993 1.00 88.56 136 GLY A CA 1
ATOM 1023 C C . GLY A 1 136 ? 48.155 14.431 -2.856 1.00 88.56 136 GLY A C 1
ATOM 1024 O O . GLY A 1 136 ? 49.363 14.620 -2.959 1.00 88.56 136 GLY A O 1
ATOM 1025 N N . MET A 1 137 ? 47.639 13.207 -2.714 1.00 84.19 137 MET A N 1
ATOM 1026 C CA . MET A 1 137 ? 48.455 11.989 -2.693 1.00 84.19 137 MET A CA 1
ATOM 1027 C C . MET A 1 137 ? 49.178 11.739 -4.021 1.00 84.19 137 MET A C 1
ATOM 1029 O O . MET A 1 137 ? 50.301 11.252 -3.994 1.00 84.19 137 MET A O 1
ATOM 1033 N N . ALA A 1 138 ? 48.583 12.092 -5.165 1.00 87.00 138 ALA A N 1
ATOM 1034 C CA . ALA A 1 138 ? 49.260 11.997 -6.459 1.00 87.00 138 ALA A CA 1
ATOM 1035 C C . ALA A 1 138 ? 50.476 12.939 -6.542 1.00 87.00 138 ALA A C 1
ATOM 1037 O O . ALA A 1 138 ? 51.573 12.484 -6.857 1.00 87.00 138 ALA A O 1
ATOM 1038 N N . HIS A 1 139 ? 50.322 14.206 -6.131 1.00 88.81 139 HIS A N 1
ATOM 1039 C CA . HIS A 1 139 ? 51.442 15.155 -6.043 1.00 88.81 139 HIS A CA 1
ATOM 1040 C C . HIS A 1 139 ? 52.534 14.692 -5.060 1.00 88.81 139 HIS A C 1
ATOM 1042 O O . HIS A 1 139 ? 53.716 14.860 -5.337 1.00 88.81 139 HIS A O 1
ATOM 1048 N N . LEU A 1 140 ? 52.162 14.090 -3.922 1.00 91.25 140 LEU A N 1
ATOM 1049 C CA . LEU A 1 140 ? 53.119 13.555 -2.938 1.00 91.25 140 LEU A CA 1
ATOM 1050 C C . LEU A 1 140 ? 53.867 12.295 -3.412 1.00 91.25 140 LEU A C 1
ATOM 1052 O O . LEU A 1 140 ? 54.867 11.926 -2.799 1.00 91.25 140 LEU A O 1
ATOM 1056 N N . LEU A 1 141 ? 53.379 11.626 -4.459 1.00 87.38 141 LEU A N 1
ATOM 1057 C CA . LEU A 1 141 ? 53.967 10.413 -5.036 1.00 87.38 141 LEU A CA 1
ATOM 1058 C C . LEU A 1 141 ? 54.625 10.657 -6.407 1.00 87.38 141 LEU A C 1
ATOM 1060 O O . LEU A 1 141 ? 55.042 9.692 -7.039 1.00 87.38 141 LEU A O 1
ATOM 1064 N N . ASP A 1 142 ? 54.705 11.916 -6.854 1.00 88.06 142 ASP A N 1
ATOM 1065 C CA . ASP A 1 142 ? 55.192 12.332 -8.181 1.00 88.06 142 ASP A CA 1
ATOM 1066 C C . ASP A 1 142 ? 54.507 11.582 -9.346 1.00 88.06 142 ASP A C 1
ATOM 1068 O O . ASP A 1 142 ? 55.127 11.149 -10.318 1.00 88.06 142 ASP A O 1
ATOM 1072 N N . VAL A 1 143 ? 53.187 11.393 -9.227 1.00 83.12 143 VAL A N 1
ATOM 1073 C CA . VAL A 1 143 ? 52.333 10.797 -10.267 1.00 83.12 143 VAL A CA 1
ATOM 1074 C C . VAL A 1 143 ? 51.237 11.767 -10.697 1.00 83.12 143 VAL A C 1
ATOM 1076 O O . VAL A 1 143 ? 50.853 12.670 -9.955 1.00 83.12 143 VAL A O 1
ATOM 1079 N N . ASP A 1 144 ? 50.714 11.562 -11.907 1.00 82.19 144 ASP A N 1
ATOM 1080 C CA . ASP A 1 144 ? 49.756 12.472 -12.538 1.00 82.19 144 ASP A CA 1
ATOM 1081 C C . ASP A 1 144 ? 48.554 12.802 -11.614 1.00 82.19 144 ASP A C 1
ATOM 1083 O O . ASP A 1 144 ? 47.880 11.885 -11.127 1.00 82.19 144 ASP A O 1
ATOM 1087 N N . PRO A 1 145 ? 48.227 14.090 -11.379 1.00 82.44 145 PRO A N 1
ATOM 1088 C CA . PRO A 1 145 ? 47.063 14.505 -10.595 1.00 82.44 145 PRO A CA 1
ATOM 1089 C C . PRO A 1 145 ? 45.730 13.879 -11.041 1.00 82.44 145 PRO A C 1
ATOM 1091 O O . PRO A 1 145 ? 44.862 13.618 -10.202 1.00 82.44 145 PRO A O 1
ATOM 1094 N N . LEU A 1 146 ? 45.565 13.584 -12.335 1.00 77.19 146 LEU A N 1
ATOM 1095 C CA . LEU A 1 146 ? 44.412 12.869 -12.885 1.00 77.19 146 LEU A CA 1
ATOM 1096 C C . LEU A 1 146 ? 44.332 11.429 -12.362 1.00 77.19 146 LEU A C 1
ATOM 1098 O O . LEU A 1 146 ? 43.232 10.936 -12.130 1.00 77.19 146 LEU A O 1
ATOM 1102 N N . LEU A 1 147 ? 45.463 10.765 -12.101 1.00 76.12 147 LEU A N 1
ATOM 1103 C CA . LEU A 1 147 ? 45.509 9.439 -11.473 1.00 76.12 147 LEU A CA 1
ATOM 1104 C C . LEU A 1 147 ? 44.909 9.488 -10.058 1.00 76.12 147 LEU A C 1
ATOM 1106 O O . LEU A 1 147 ? 44.079 8.654 -9.691 1.00 76.12 147 LEU A O 1
ATOM 1110 N N . GLY A 1 148 ? 45.278 10.519 -9.290 1.00 78.69 148 GLY A N 1
ATOM 1111 C CA . GLY A 1 148 ? 44.719 10.804 -7.968 1.00 78.69 148 GLY A CA 1
ATOM 1112 C C . GLY A 1 148 ? 43.219 11.099 -8.009 1.00 78.69 148 GLY A C 1
ATOM 1113 O O . GLY A 1 148 ? 42.452 10.553 -7.212 1.00 78.69 148 GLY A O 1
ATOM 1114 N N . LEU A 1 149 ? 42.786 11.907 -8.982 1.00 77.25 149 LEU A N 1
ATOM 1115 C CA . LEU A 1 149 ? 41.375 12.215 -9.218 1.00 77.25 149 LEU A CA 1
ATOM 1116 C C . LEU A 1 149 ? 40.565 10.969 -9.611 1.00 77.25 149 LEU A C 1
ATOM 1118 O O . LEU A 1 149 ? 39.458 10.785 -9.110 1.00 77.25 149 LEU A O 1
ATOM 1122 N N . VAL A 1 150 ? 41.108 10.089 -10.457 1.00 73.06 150 VAL A N 1
ATOM 1123 C CA . VAL A 1 150 ? 40.470 8.826 -10.864 1.00 73.06 150 VAL A CA 1
ATOM 1124 C C . VAL A 1 150 ? 40.295 7.900 -9.666 1.00 73.06 150 VAL A C 1
ATOM 1126 O O . VAL A 1 150 ? 39.179 7.452 -9.400 1.00 73.06 150 VAL A O 1
ATOM 1129 N N . CYS A 1 151 ? 41.362 7.657 -8.902 1.00 72.44 151 CYS A N 1
ATOM 1130 C CA . CYS A 1 151 ? 41.308 6.806 -7.715 1.00 72.44 151 CYS A CA 1
ATOM 1131 C C . CYS A 1 151 ? 40.359 7.360 -6.633 1.00 72.44 151 CYS A C 1
ATOM 1133 O O . CYS A 1 151 ? 39.678 6.574 -5.970 1.00 72.44 151 CYS A O 1
ATOM 1135 N N . GLY A 1 152 ? 40.260 8.689 -6.490 1.00 70.81 152 GLY A N 1
ATOM 1136 C CA . GLY A 1 152 ? 39.352 9.364 -5.554 1.00 70.81 152 GLY A CA 1
ATOM 1137 C C . GLY A 1 152 ? 37.883 9.400 -6.000 1.00 70.81 152 GLY A C 1
ATOM 1138 O O . GLY A 1 152 ? 37.002 8.976 -5.252 1.00 70.81 152 GLY A O 1
ATOM 1139 N N . SER A 1 153 ? 37.594 9.863 -7.219 1.00 66.56 153 SER A N 1
ATOM 1140 C CA . SER A 1 153 ? 36.215 10.051 -7.705 1.00 66.56 153 SER A CA 1
ATOM 1141 C C . SER A 1 153 ? 35.489 8.728 -7.908 1.00 66.56 153 SER A C 1
ATOM 1143 O O . SER A 1 153 ? 34.326 8.585 -7.519 1.00 66.56 153 SER A O 1
ATOM 1145 N N . VAL A 1 154 ? 36.167 7.753 -8.520 1.00 61.19 154 VAL A N 1
ATOM 1146 C CA . VAL A 1 154 ? 35.553 6.482 -8.918 1.00 61.19 154 VAL A CA 1
ATOM 1147 C C . VAL A 1 154 ? 35.143 5.656 -7.700 1.00 61.19 154 VAL A C 1
ATOM 1149 O O . VAL A 1 154 ? 34.056 5.091 -7.693 1.00 61.19 154 VAL A O 1
ATOM 1152 N N . THR A 1 155 ? 35.957 5.635 -6.642 1.00 61.44 155 THR A N 1
ATOM 1153 C CA . THR A 1 155 ? 35.672 4.879 -5.408 1.00 61.44 155 THR A CA 1
ATOM 1154 C C . THR A 1 155 ? 34.452 5.386 -4.636 1.00 61.44 155 THR A C 1
ATOM 1156 O O . THR A 1 155 ? 33.847 4.596 -3.914 1.00 61.44 155 THR A O 1
ATOM 1159 N N . MET A 1 156 ? 34.073 6.666 -4.773 1.00 56.88 156 MET A N 1
ATOM 1160 C CA . MET A 1 156 ? 32.936 7.254 -4.043 1.00 56.88 156 MET A CA 1
ATOM 1161 C C . MET A 1 156 ? 31.660 7.442 -4.872 1.00 56.88 156 MET A C 1
ATOM 1163 O O . MET A 1 156 ? 30.571 7.448 -4.300 1.00 56.88 156 MET A O 1
ATOM 1167 N N . THR A 1 157 ? 31.769 7.650 -6.189 1.00 55.81 157 THR A N 1
ATOM 1168 C CA . THR A 1 157 ? 30.643 8.142 -7.014 1.00 55.81 157 THR A CA 1
ATOM 1169 C C . THR A 1 157 ? 30.103 7.141 -8.037 1.00 55.81 157 THR A C 1
ATOM 1171 O O . THR A 1 157 ? 29.127 7.444 -8.727 1.00 55.81 157 THR A O 1
ATOM 1174 N N . GLY A 1 158 ? 30.658 5.926 -8.133 1.00 56.66 158 GLY A N 1
ATOM 1175 C CA . GLY A 1 158 ? 30.073 4.905 -8.998 1.00 56.66 158 GLY A CA 1
ATOM 1176 C C . GLY A 1 158 ? 30.681 3.511 -8.912 1.00 56.66 158 GLY A C 1
ATOM 1177 O O . GLY A 1 158 ? 31.811 3.311 -8.485 1.00 56.66 158 GLY A O 1
ATOM 1178 N N . GLY A 1 159 ? 29.914 2.526 -9.382 1.00 62.28 159 GLY A N 1
ATOM 1179 C CA . GLY A 1 159 ? 30.461 1.214 -9.721 1.00 62.28 159 GLY A CA 1
ATOM 1180 C C . GLY A 1 159 ? 31.276 1.260 -11.019 1.00 62.28 159 GLY A C 1
ATOM 1181 O O . GLY A 1 159 ? 31.458 2.314 -11.632 1.00 62.28 159 GLY A O 1
ATOM 1182 N N . HIS A 1 160 ? 31.700 0.085 -11.490 1.00 64.06 160 HIS A N 1
ATOM 1183 C CA . HIS A 1 160 ? 32.549 -0.110 -12.676 1.00 64.06 160 HIS A CA 1
ATOM 1184 C C . HIS A 1 160 ? 32.104 0.677 -13.916 1.00 64.06 160 HIS A C 1
ATOM 1186 O O . HIS A 1 160 ? 32.946 1.123 -14.688 1.00 64.06 160 HIS A O 1
ATOM 1192 N N . GLY A 1 161 ? 30.797 0.888 -14.098 1.00 62.59 161 GLY A N 1
ATOM 1193 C CA . GLY A 1 161 ? 30.261 1.688 -15.198 1.00 62.59 161 GLY A CA 1
ATOM 1194 C C . GLY A 1 161 ? 30.744 3.145 -15.204 1.00 62.59 161 GLY A C 1
ATOM 1195 O O . GLY A 1 161 ? 31.080 3.658 -16.262 1.00 62.59 161 GLY A O 1
ATOM 1196 N N . THR A 1 162 ? 30.838 3.822 -14.057 1.00 67.00 162 THR A N 1
ATOM 1197 C CA . THR A 1 162 ? 31.315 5.220 -14.031 1.00 67.00 162 THR A CA 1
ATOM 1198 C C . THR A 1 162 ? 32.798 5.277 -14.397 1.00 67.00 162 THR A C 1
ATOM 1200 O O . THR A 1 162 ? 33.214 6.115 -15.194 1.00 67.00 162 THR A O 1
ATOM 1203 N N . ALA A 1 163 ? 33.583 4.319 -13.898 1.00 68.12 163 ALA A N 1
ATOM 1204 C CA . ALA A 1 163 ? 34.999 4.172 -14.220 1.00 68.12 163 ALA A CA 1
ATOM 1205 C C . ALA A 1 163 ? 35.246 3.972 -15.727 1.00 68.12 163 ALA A C 1
ATOM 1207 O O . ALA A 1 163 ? 35.969 4.737 -16.365 1.00 68.12 163 ALA A O 1
ATOM 1208 N N . LEU A 1 164 ? 34.587 2.963 -16.306 1.00 66.88 164 LEU A N 1
ATOM 1209 C CA . LEU A 1 164 ? 34.653 2.634 -17.732 1.00 66.88 164 LEU A CA 1
ATOM 1210 C C . LEU A 1 164 ? 34.032 3.731 -18.614 1.00 66.88 164 LEU A C 1
ATOM 1212 O O . LEU A 1 164 ? 34.345 3.818 -19.799 1.00 66.88 164 LEU A O 1
ATOM 1216 N N . GLY A 1 165 ? 33.174 4.575 -18.038 1.00 64.75 165 GLY A N 1
ATOM 1217 C CA . GLY A 1 165 ? 32.552 5.719 -18.688 1.00 64.75 165 GLY A CA 1
ATOM 1218 C C . GLY A 1 165 ? 33.512 6.870 -18.989 1.00 64.75 165 GLY A C 1
ATOM 1219 O O . GLY A 1 165 ? 33.420 7.458 -20.066 1.00 64.75 165 GLY A O 1
ATOM 1220 N N . PHE A 1 166 ? 34.440 7.165 -18.072 1.00 67.88 166 PHE A N 1
ATOM 1221 C CA . PHE A 1 166 ? 35.468 8.200 -18.254 1.00 67.88 166 PHE A CA 1
ATOM 1222 C C . PHE A 1 166 ? 36.774 7.668 -18.852 1.00 67.88 166 PHE A C 1
ATOM 1224 O O . PHE A 1 166 ? 37.539 8.440 -19.427 1.00 67.88 166 PHE A O 1
ATOM 1231 N N . ALA A 1 167 ? 37.027 6.360 -18.775 1.00 69.44 167 ALA A N 1
ATOM 1232 C CA . ALA A 1 167 ? 38.273 5.761 -19.245 1.00 69.44 167 ALA A CA 1
ATOM 1233 C C . ALA A 1 167 ? 38.687 6.121 -20.696 1.00 69.44 167 ALA A C 1
ATOM 1235 O O . ALA A 1 167 ? 39.853 6.457 -20.877 1.00 69.44 167 ALA A O 1
ATOM 1236 N N . PRO A 1 168 ? 37.791 6.183 -21.708 1.00 66.00 168 PRO A N 1
ATOM 1237 C CA . PRO A 1 168 ? 38.166 6.594 -23.070 1.00 66.00 168 PRO A CA 1
ATOM 1238 C C . PRO A 1 168 ? 38.532 8.080 -23.218 1.00 66.00 168 PRO A C 1
ATOM 1240 O O . PRO A 1 168 ? 39.013 8.487 -24.274 1.00 66.00 168 PRO A O 1
ATOM 1243 N N . VAL A 1 169 ? 38.254 8.906 -22.203 1.00 68.81 169 VAL A N 1
ATOM 1244 C CA . VAL A 1 169 ? 38.751 10.288 -22.108 1.00 68.81 169 VAL A CA 1
ATOM 1245 C C . VAL A 1 169 ? 40.137 10.258 -21.469 1.00 68.81 169 VAL A C 1
ATOM 1247 O O . VAL A 1 169 ? 41.088 10.756 -22.051 1.00 68.81 169 VAL A O 1
ATOM 1250 N N . LEU A 1 170 ? 40.272 9.573 -20.333 1.00 70.56 170 LEU A N 1
ATOM 1251 C CA . LEU A 1 170 ? 41.525 9.455 -19.580 1.00 70.56 170 LEU A CA 1
ATOM 1252 C C . LEU A 1 170 ? 42.662 8.828 -20.413 1.00 70.56 170 LEU A C 1
ATOM 1254 O O . LEU A 1 170 ? 43.782 9.322 -20.374 1.00 70.56 170 LEU A O 1
ATOM 1258 N N . GLU A 1 171 ? 42.372 7.809 -21.231 1.00 73.25 171 GLU A N 1
ATOM 1259 C CA . GLU A 1 171 ? 43.339 7.218 -22.174 1.00 73.25 171 GLU A CA 1
ATOM 1260 C C . GLU A 1 171 ? 43.782 8.194 -23.281 1.00 73.25 171 GLU A C 1
ATOM 1262 O O . GLU A 1 171 ? 44.903 8.083 -23.775 1.00 73.25 171 GLU A O 1
ATOM 1267 N N . ARG A 1 172 ? 42.929 9.155 -23.676 1.00 69.69 172 ARG A N 1
ATOM 1268 C CA . ARG A 1 172 ? 43.265 10.197 -24.668 1.00 69.69 172 ARG A CA 1
ATOM 1269 C C . ARG A 1 172 ? 44.122 11.308 -24.071 1.00 69.69 172 ARG A C 1
ATOM 1271 O O . ARG A 1 172 ? 45.008 11.796 -24.760 1.00 69.69 172 ARG A O 1
ATOM 1278 N N . GLU A 1 173 ? 43.900 11.642 -22.802 1.00 73.38 173 GLU A N 1
ATOM 1279 C CA . GLU A 1 173 ? 44.755 12.559 -22.034 1.00 73.38 173 GLU A CA 1
ATOM 1280 C C . GLU A 1 173 ? 46.038 11.869 -21.501 1.00 73.38 173 GLU A C 1
ATOM 1282 O O . GLU A 1 173 ? 46.792 12.464 -20.741 1.00 73.38 173 GLU A O 1
ATOM 1287 N N . GLY A 1 174 ? 46.313 10.617 -21.904 1.00 70.94 174 GLY A N 1
ATOM 1288 C CA . GLY A 1 174 ? 47.593 9.926 -21.686 1.00 70.94 174 GLY A CA 1
ATOM 1289 C C . GLY A 1 174 ? 47.591 8.782 -20.663 1.00 70.94 174 GLY A C 1
ATOM 1290 O O . GLY A 1 174 ? 48.530 7.983 -20.660 1.00 70.94 174 GLY A O 1
ATOM 1291 N N . LEU A 1 175 ? 46.544 8.625 -19.843 1.00 68.94 175 LEU A N 1
ATOM 1292 C CA . LEU A 1 175 ? 46.466 7.578 -18.812 1.00 68.94 175 LEU A CA 1
ATOM 1293 C C . LEU A 1 175 ? 46.151 6.193 -19.406 1.00 68.94 175 LEU A C 1
ATOM 1295 O O . LEU A 1 175 ? 45.021 5.698 -19.354 1.00 68.94 175 LEU A O 1
ATOM 1299 N N . GLN A 1 176 ? 47.179 5.544 -19.951 1.00 73.69 176 GLN A N 1
ATOM 1300 C CA . GLN A 1 176 ? 47.112 4.166 -20.442 1.00 73.69 176 GLN A CA 1
ATOM 1301 C C . GLN A 1 176 ? 46.608 3.210 -19.349 1.00 73.69 176 GLN A C 1
ATOM 1303 O O . GLN A 1 176 ? 47.108 3.202 -18.226 1.00 73.69 176 GLN A O 1
ATOM 1308 N N . GLY A 1 177 ? 45.612 2.380 -19.673 1.00 69.62 177 GLY A N 1
ATOM 1309 C CA . GLY A 1 177 ? 45.051 1.416 -18.721 1.00 69.62 177 GLY A CA 1
ATOM 1310 C C . GLY A 1 177 ? 44.039 1.993 -17.721 1.00 69.62 177 GLY A C 1
ATOM 1311 O O . GLY A 1 177 ? 43.575 1.253 -16.848 1.00 69.62 177 GLY A O 1
ATOM 1312 N N . ALA A 1 178 ? 43.604 3.251 -17.880 1.00 71.94 178 ALA A N 1
ATOM 1313 C CA . ALA A 1 178 ? 42.517 3.844 -17.093 1.00 71.94 178 ALA A CA 1
ATOM 1314 C C . ALA A 1 178 ? 41.238 2.973 -16.948 1.00 71.94 178 ALA A C 1
ATOM 1316 O O . ALA A 1 178 ? 40.665 2.989 -15.853 1.00 71.94 178 ALA A O 1
ATOM 1317 N N . PRO A 1 179 ? 40.788 2.163 -17.942 1.00 70.25 179 PRO A N 1
ATOM 1318 C CA . PRO A 1 179 ? 39.638 1.274 -17.758 1.00 70.25 179 PRO A CA 1
ATOM 1319 C C . PRO A 1 179 ? 39.875 0.226 -16.665 1.00 70.25 179 PRO A C 1
ATOM 1321 O O . PRO A 1 179 ? 38.970 -0.080 -15.890 1.00 70.25 179 PRO A O 1
ATOM 1324 N N . VAL A 1 180 ? 41.096 -0.314 -16.596 1.00 72.62 180 VAL A N 1
ATOM 1325 C CA . VAL A 1 180 ? 41.492 -1.359 -15.644 1.00 72.62 180 VAL A CA 1
ATOM 1326 C C . VAL A 1 180 ? 41.699 -0.755 -14.260 1.00 72.62 180 VAL A C 1
ATOM 1328 O O . VAL A 1 180 ? 41.143 -1.266 -13.290 1.00 72.62 180 VAL A O 1
ATOM 1331 N N . LEU A 1 181 ? 42.427 0.363 -14.171 1.00 71.62 181 LEU A N 1
ATOM 1332 C CA . LEU A 1 181 ? 42.668 1.060 -12.906 1.00 71.62 181 LEU A CA 1
ATOM 1333 C C . LEU A 1 181 ? 41.357 1.528 -12.265 1.00 71.62 181 LEU A C 1
ATOM 1335 O O . LEU A 1 181 ? 41.113 1.265 -11.089 1.00 71.62 181 LEU A O 1
ATOM 1339 N N . GLY A 1 182 ? 40.479 2.165 -13.043 1.00 73.50 182 GLY A N 1
ATOM 1340 C CA . GLY A 1 182 ? 39.179 2.612 -12.559 1.00 73.50 182 GLY A CA 1
ATOM 1341 C C . GLY A 1 182 ? 38.269 1.446 -12.149 1.00 73.50 182 GLY A C 1
ATOM 1342 O O . GLY A 1 182 ? 37.613 1.513 -11.112 1.00 73.50 182 GLY A O 1
ATOM 1343 N N . ALA A 1 183 ? 38.252 0.342 -12.906 1.00 71.00 183 ALA A N 1
ATOM 1344 C CA . ALA A 1 183 ? 37.505 -0.857 -12.522 1.00 71.00 183 ALA A CA 1
ATOM 1345 C C . ALA A 1 183 ? 38.051 -1.500 -11.232 1.00 71.00 183 ALA A C 1
ATOM 1347 O O . ALA A 1 183 ? 37.266 -1.932 -10.382 1.00 71.00 183 ALA A O 1
ATOM 1348 N N . ALA A 1 184 ? 39.373 -1.528 -11.044 1.00 73.19 184 ALA A N 1
ATOM 1349 C CA . ALA A 1 184 ? 40.008 -2.001 -9.816 1.00 73.19 184 ALA A CA 1
ATOM 1350 C C . ALA A 1 184 ? 39.674 -1.090 -8.621 1.00 73.19 184 ALA A C 1
ATOM 1352 O O . ALA A 1 184 ? 39.261 -1.590 -7.575 1.00 73.19 184 ALA A O 1
ATOM 1353 N N . ALA A 1 185 ? 39.746 0.233 -8.798 1.00 73.00 185 ALA A N 1
ATOM 1354 C CA . ALA A 1 185 ? 39.369 1.219 -7.787 1.00 73.00 185 ALA A CA 1
ATOM 1355 C C . ALA A 1 185 ? 37.889 1.080 -7.377 1.00 73.00 185 ALA A C 1
ATOM 1357 O O . ALA A 1 185 ? 37.593 0.952 -6.190 1.00 73.00 185 ALA A O 1
ATOM 1358 N N . ALA A 1 186 ? 36.961 0.992 -8.337 1.00 72.38 186 ALA A N 1
ATOM 1359 C CA . ALA A 1 186 ? 35.540 0.746 -8.064 1.00 72.38 186 ALA A CA 1
ATOM 1360 C C . ALA A 1 186 ? 35.307 -0.583 -7.316 1.00 72.38 186 ALA A C 1
ATOM 1362 O O . ALA A 1 186 ? 34.498 -0.646 -6.390 1.00 72.38 186 ALA A O 1
ATOM 1363 N N . THR A 1 187 ? 36.044 -1.641 -7.677 1.00 73.25 187 THR A N 1
ATOM 1364 C CA . THR A 1 187 ? 35.986 -2.940 -6.981 1.00 73.25 187 THR A CA 1
ATOM 1365 C C . THR A 1 187 ? 36.463 -2.817 -5.535 1.00 73.25 187 THR A C 1
ATOM 1367 O O . THR A 1 187 ? 35.788 -3.300 -4.627 1.00 73.25 187 THR A O 1
ATOM 1370 N N . LEU A 1 188 ? 37.595 -2.146 -5.308 1.00 75.38 188 LEU A N 1
ATOM 1371 C CA . LEU A 1 188 ? 38.173 -1.949 -3.982 1.00 75.38 188 LEU A CA 1
ATOM 1372 C C . LEU A 1 188 ? 37.265 -1.095 -3.088 1.00 75.38 188 LEU A C 1
ATOM 1374 O O . LEU A 1 188 ? 37.032 -1.471 -1.943 1.00 75.38 188 LEU A O 1
ATOM 1378 N N . GLY A 1 189 ? 36.701 -0.002 -3.612 1.00 72.69 189 GLY A N 1
ATOM 1379 C CA . GLY A 1 189 ? 35.745 0.845 -2.889 1.00 72.69 189 GLY A CA 1
ATOM 1380 C C . GLY A 1 189 ? 34.480 0.086 -2.480 1.00 72.69 189 GLY A C 1
ATOM 1381 O O . GLY A 1 189 ? 34.045 0.176 -1.333 1.00 72.69 189 GLY A O 1
ATOM 1382 N N . LEU A 1 190 ? 33.938 -0.742 -3.377 1.00 71.06 190 LEU A N 1
ATOM 1383 C CA . LEU A 1 190 ? 32.778 -1.595 -3.107 1.00 71.06 190 LEU A CA 1
ATOM 1384 C C . LEU A 1 190 ? 33.083 -2.677 -2.055 1.00 71.06 190 LEU A C 1
ATOM 1386 O O . LEU A 1 190 ? 32.288 -2.880 -1.135 1.00 71.06 190 LEU A O 1
ATOM 1390 N N . VAL A 1 191 ? 34.241 -3.342 -2.141 1.00 72.25 191 VAL A N 1
ATOM 1391 C CA . VAL A 1 191 ? 34.670 -4.340 -1.145 1.00 72.25 191 VAL A CA 1
ATOM 1392 C C . VAL A 1 191 ? 34.923 -3.681 0.214 1.00 72.25 191 VAL A C 1
ATOM 1394 O O . VAL A 1 191 ? 34.384 -4.147 1.214 1.00 72.25 191 VAL A O 1
ATOM 1397 N N . ALA A 1 192 ? 35.660 -2.569 0.272 1.00 72.50 192 ALA A N 1
ATOM 1398 C CA . ALA A 1 192 ? 35.904 -1.821 1.508 1.00 72.50 192 ALA A CA 1
ATOM 1399 C C . ALA A 1 192 ? 34.600 -1.282 2.128 1.00 72.50 192 ALA A C 1
ATOM 1401 O O . ALA A 1 192 ? 34.413 -1.359 3.343 1.00 72.50 192 ALA A O 1
ATOM 1402 N N . GLY A 1 193 ? 33.660 -0.813 1.300 1.00 68.69 193 GLY A N 1
ATOM 1403 C CA . GLY A 1 193 ? 32.317 -0.408 1.718 1.00 68.69 193 GLY A CA 1
ATOM 1404 C C . GLY A 1 193 ? 31.517 -1.552 2.351 1.00 68.69 193 GLY A C 1
ATOM 1405 O O . GLY A 1 193 ? 30.874 -1.347 3.379 1.00 68.69 193 GLY A O 1
ATOM 1406 N N . GLY A 1 194 ? 31.612 -2.770 1.811 1.00 67.50 194 GLY A N 1
ATOM 1407 C CA . GLY A 1 194 ? 31.036 -3.969 2.429 1.00 67.50 194 GLY A CA 1
ATOM 1408 C C . GLY A 1 194 ? 31.720 -4.353 3.748 1.00 67.50 194 GLY A C 1
ATOM 1409 O O . GLY A 1 194 ? 31.054 -4.532 4.769 1.00 67.50 194 GLY A O 1
ATOM 1410 N N . LEU A 1 195 ? 33.058 -4.410 3.750 1.00 72.38 195 LEU A N 1
ATOM 1411 C CA . LEU A 1 195 ? 33.880 -4.791 4.908 1.00 72.38 195 LEU A CA 1
ATOM 1412 C C . LEU A 1 195 ? 33.726 -3.837 6.106 1.00 72.38 195 LEU A C 1
ATOM 1414 O O . LEU A 1 195 ? 33.675 -4.295 7.246 1.00 72.38 195 LEU A O 1
ATOM 1418 N N . ILE A 1 196 ? 33.665 -2.525 5.858 1.00 70.94 196 ILE A N 1
ATOM 1419 C CA . ILE A 1 196 ? 33.662 -1.477 6.893 1.00 70.94 196 ILE A CA 1
ATOM 1420 C C . ILE A 1 196 ? 32.251 -0.907 7.075 1.00 70.94 196 ILE A C 1
ATOM 1422 O O . ILE A 1 196 ? 31.694 -0.927 8.177 1.00 70.94 196 ILE A O 1
ATOM 1426 N N . GLY A 1 197 ? 31.652 -0.419 5.987 1.00 65.75 197 GLY A N 1
ATOM 1427 C CA . GLY A 1 197 ? 30.349 0.248 5.990 1.00 65.75 197 GLY A CA 1
ATOM 1428 C C . GLY A 1 197 ? 29.192 -0.678 6.363 1.00 65.75 197 GLY A C 1
ATOM 1429 O O . GLY A 1 197 ? 28.298 -0.248 7.088 1.00 65.75 197 GLY A O 1
ATOM 1430 N N . GLY A 1 198 ? 29.232 -1.954 5.965 1.00 67.56 198 GLY A N 1
ATOM 1431 C CA . GLY A 1 198 ? 28.236 -2.959 6.356 1.00 67.56 198 GLY A CA 1
ATOM 1432 C C . GLY A 1 198 ? 28.138 -3.132 7.882 1.00 67.56 198 GLY A C 1
ATOM 1433 O O . GLY A 1 198 ? 27.105 -2.795 8.470 1.00 67.56 198 GLY A O 1
ATOM 1434 N N . PRO A 1 199 ? 29.202 -3.594 8.570 1.00 71.12 199 PRO A N 1
ATOM 1435 C CA . PRO A 1 199 ? 29.206 -3.748 10.026 1.00 71.12 199 PRO A CA 1
ATOM 1436 C C . PRO A 1 199 ? 28.947 -2.448 10.801 1.00 71.12 199 PRO A C 1
ATOM 1438 O O . PRO A 1 199 ? 28.232 -2.473 11.807 1.00 71.12 199 PRO A O 1
ATOM 1441 N N . VAL A 1 200 ? 29.485 -1.310 10.344 1.00 70.12 200 VAL A N 1
ATOM 1442 C CA . VAL A 1 200 ? 29.259 -0.002 10.986 1.00 70.12 200 VAL A CA 1
ATOM 1443 C C . VAL A 1 200 ? 27.809 0.454 10.810 1.00 70.12 200 VAL A C 1
ATOM 1445 O O . VAL A 1 200 ? 27.166 0.806 11.798 1.00 70.12 200 VAL A O 1
ATOM 1448 N N . GLY A 1 201 ? 27.254 0.375 9.599 1.00 65.44 201 GLY A N 1
ATOM 1449 C CA . GLY A 1 201 ? 25.862 0.717 9.302 1.00 65.44 201 GLY A CA 1
ATOM 1450 C C . GLY A 1 201 ? 24.874 -0.144 10.088 1.00 65.44 201 GLY A C 1
ATOM 1451 O O . GLY A 1 201 ? 23.995 0.388 10.763 1.00 65.44 201 GLY A O 1
ATOM 1452 N N . VAL A 1 202 ? 25.072 -1.467 10.118 1.00 65.62 202 VAL A N 1
ATOM 1453 C CA . VAL A 1 202 ? 24.256 -2.387 10.932 1.00 65.62 202 VAL A CA 1
ATOM 1454 C C . VAL A 1 202 ? 24.349 -2.049 12.426 1.00 65.62 202 VAL A C 1
ATOM 1456 O O . VAL A 1 202 ? 23.333 -2.083 13.125 1.00 65.62 202 VAL A O 1
ATOM 1459 N N . ARG A 1 203 ? 25.533 -1.679 12.935 1.00 68.19 203 ARG A N 1
ATOM 1460 C CA . ARG A 1 203 ? 25.715 -1.246 14.332 1.00 68.19 203 ARG A CA 1
ATOM 1461 C C . ARG A 1 203 ? 25.006 0.084 14.620 1.00 68.19 203 ARG A C 1
ATOM 1463 O O . ARG A 1 203 ? 24.374 0.196 15.668 1.00 68.19 203 ARG A O 1
ATOM 1470 N N . LEU A 1 204 ? 25.060 1.059 13.711 1.00 66.12 204 LEU A N 1
ATOM 1471 C CA . LEU A 1 204 ? 24.380 2.355 13.843 1.00 66.12 204 LEU A CA 1
ATOM 1472 C C . LEU A 1 204 ? 22.852 2.206 13.797 1.00 66.12 204 LEU A C 1
ATOM 1474 O O . LEU A 1 204 ? 22.172 2.690 14.699 1.00 66.12 204 LEU A O 1
ATOM 1478 N N . ILE A 1 205 ? 22.317 1.466 12.820 1.00 63.19 205 ILE A N 1
ATOM 1479 C CA . ILE A 1 205 ? 20.875 1.190 12.680 1.00 63.19 205 ILE A CA 1
ATOM 1480 C C . ILE A 1 205 ? 20.328 0.499 13.938 1.00 63.19 205 ILE A C 1
ATOM 1482 O O . ILE A 1 205 ? 19.270 0.880 14.441 1.00 63.19 205 ILE A O 1
ATOM 1486 N N . ARG A 1 206 ? 21.067 -0.475 14.494 1.00 69.69 206 ARG A N 1
ATOM 1487 C CA . ARG A 1 206 ? 20.712 -1.130 15.766 1.00 69.69 206 ARG A CA 1
ATOM 1488 C C . ARG A 1 206 ? 20.795 -0.174 16.963 1.00 69.69 206 ARG A C 1
ATOM 1490 O O . ARG A 1 206 ? 19.901 -0.207 17.800 1.00 69.69 206 ARG A O 1
ATOM 1497 N N . ARG A 1 207 ? 21.833 0.671 17.051 1.00 66.75 207 ARG A N 1
ATOM 1498 C CA . ARG A 1 207 ? 22.063 1.588 18.188 1.00 66.75 207 ARG A CA 1
ATOM 1499 C C . ARG A 1 207 ? 21.049 2.733 18.259 1.00 66.75 207 ARG A C 1
ATOM 1501 O O . ARG A 1 207 ? 20.653 3.102 19.356 1.00 66.75 207 ARG A O 1
ATOM 1508 N N . PHE A 1 208 ? 20.640 3.279 17.116 1.00 68.69 208 PHE A N 1
ATOM 1509 C CA . PHE A 1 208 ? 19.710 4.414 17.037 1.00 68.69 208 PHE A CA 1
ATOM 1510 C C . PHE A 1 208 ? 18.251 4.004 16.775 1.00 68.69 208 PHE A C 1
ATOM 1512 O O . PHE A 1 208 ? 17.404 4.862 16.549 1.00 68.69 208 PHE A O 1
ATOM 1519 N N . GLY A 1 209 ? 17.937 2.703 16.801 1.00 52.44 209 GLY A N 1
ATOM 1520 C CA . GLY A 1 209 ? 16.563 2.206 16.671 1.00 52.44 209 GLY A CA 1
ATOM 1521 C C . GLY A 1 209 ? 15.915 2.448 15.301 1.00 52.44 209 GLY A C 1
ATOM 1522 O O . GLY A 1 209 ? 14.696 2.362 15.194 1.00 52.44 209 GLY A O 1
ATOM 1523 N N . LEU A 1 210 ? 16.706 2.714 14.255 1.00 54.34 210 LEU A N 1
ATOM 1524 C CA . LEU A 1 210 ? 16.266 3.173 12.925 1.00 54.34 210 LEU A CA 1
ATOM 1525 C C . LEU A 1 210 ? 15.600 2.079 12.057 1.00 54.34 210 LEU A C 1
ATOM 1527 O O . LEU A 1 210 ? 15.684 2.123 10.835 1.00 54.34 210 LEU A O 1
ATOM 1531 N N . ARG A 1 211 ? 14.962 1.079 12.677 1.00 50.53 211 ARG A N 1
ATOM 1532 C CA . ARG A 1 211 ? 14.152 0.052 12.005 1.00 50.53 211 ARG A CA 1
ATOM 1533 C C . ARG A 1 211 ? 12.673 0.340 12.233 1.00 50.53 211 ARG A C 1
ATOM 1535 O O . ARG A 1 211 ? 12.212 0.310 13.376 1.00 50.53 211 ARG A O 1
ATOM 1542 N N . ASN A 1 212 ? 11.917 0.524 11.156 1.00 45.31 212 ASN A N 1
ATOM 1543 C CA . ASN A 1 212 ? 10.461 0.477 11.199 1.00 45.31 212 ASN A CA 1
ATOM 1544 C C . ASN A 1 212 ? 9.977 -0.918 11.628 1.00 45.31 212 ASN A C 1
ATOM 1546 O O . ASN A 1 212 ? 10.691 -1.917 11.517 1.00 45.31 212 ASN A O 1
ATOM 1550 N N . GLN A 1 213 ? 8.722 -1.021 12.077 1.00 46.69 213 GLN A N 1
ATOM 1551 C CA . GLN A 1 213 ? 8.123 -2.336 12.352 1.00 46.69 213 GLN A CA 1
ATOM 1552 C C . GLN A 1 213 ? 7.976 -3.190 11.079 1.00 46.69 213 GLN A C 1
ATOM 1554 O O . GLN A 1 213 ? 8.091 -4.409 11.168 1.00 46.69 213 GLN A O 1
ATOM 1559 N N . ALA A 1 214 ? 7.843 -2.565 9.901 1.00 44.25 214 ALA A N 1
ATOM 1560 C CA . ALA A 1 214 ? 7.941 -3.250 8.609 1.00 44.25 214 ALA A CA 1
ATOM 1561 C C . ALA A 1 214 ? 9.289 -3.982 8.447 1.00 44.25 214 ALA A C 1
ATOM 1563 O O . ALA A 1 214 ? 9.310 -5.161 8.109 1.00 44.25 214 ALA A O 1
ATOM 1564 N N . ASP A 1 215 ? 10.403 -3.342 8.818 1.00 44.28 215 ASP A N 1
ATOM 1565 C CA . ASP A 1 215 ? 11.754 -3.914 8.703 1.00 44.28 215 ASP A CA 1
ATOM 1566 C C . ASP A 1 215 ? 11.998 -5.093 9.662 1.00 44.28 215 ASP A C 1
ATOM 1568 O O . ASP A 1 215 ? 13.014 -5.777 9.549 1.00 44.28 215 ASP A O 1
ATOM 1572 N N . ARG A 1 216 ? 11.099 -5.344 10.628 1.00 41.56 216 ARG A N 1
ATOM 1573 C CA . ARG A 1 216 ? 11.125 -6.561 11.459 1.00 41.56 216 ARG A CA 1
ATOM 1574 C C . ARG A 1 216 ? 10.443 -7.747 10.779 1.00 41.56 216 ARG A C 1
ATOM 1576 O O . ARG A 1 216 ? 10.926 -8.860 10.947 1.00 41.56 216 ARG A O 1
ATOM 1583 N N . ALA A 1 217 ? 9.379 -7.514 10.008 1.00 40.06 217 ALA A N 1
ATOM 1584 C CA . ALA A 1 217 ? 8.785 -8.543 9.153 1.00 40.06 217 ALA A CA 1
ATOM 1585 C C . ALA A 1 217 ? 9.728 -8.861 7.984 1.00 40.06 217 ALA A C 1
ATOM 1587 O O . ALA A 1 217 ? 10.134 -10.008 7.825 1.00 40.06 217 ALA A O 1
ATOM 1588 N N . VAL A 1 218 ? 10.206 -7.825 7.283 1.00 41.19 218 VAL A N 1
ATOM 1589 C CA . VAL A 1 218 ? 11.161 -7.971 6.174 1.00 41.19 218 VAL A CA 1
ATOM 1590 C C . VAL A 1 218 ? 12.467 -8.628 6.627 1.00 41.19 218 VAL A C 1
ATOM 1592 O O . VAL A 1 218 ? 13.064 -9.345 5.841 1.00 41.19 218 VAL A O 1
ATOM 1595 N N . HIS A 1 219 ? 12.919 -8.481 7.882 1.00 37.19 219 HIS A N 1
ATOM 1596 C CA . HIS A 1 219 ? 14.093 -9.244 8.334 1.00 37.19 219 HIS A CA 1
ATOM 1597 C C . HIS A 1 219 ? 13.838 -10.740 8.550 1.00 37.19 219 HIS A C 1
ATOM 1599 O O . HIS A 1 219 ? 14.750 -11.525 8.310 1.00 37.19 219 HIS A O 1
ATOM 1605 N N . LEU A 1 220 ? 12.631 -11.136 8.964 1.00 39.31 220 LEU A N 1
ATOM 1606 C CA . LEU A 1 220 ? 12.252 -12.551 9.043 1.00 39.31 220 LEU A CA 1
ATOM 1607 C C . LEU A 1 220 ? 12.066 -13.138 7.635 1.00 39.31 220 LEU A C 1
ATOM 1609 O O . LEU A 1 220 ? 12.487 -14.263 7.384 1.00 39.31 220 LEU A O 1
ATOM 1613 N N . GLU A 1 221 ? 11.550 -12.345 6.691 1.00 35.28 221 GLU A N 1
ATOM 1614 C CA . GLU A 1 221 ? 11.582 -12.693 5.267 1.00 35.28 221 GLU A CA 1
ATOM 1615 C C . GLU A 1 221 ? 13.016 -12.718 4.711 1.00 35.28 221 GLU A C 1
ATOM 1617 O O . GLU A 1 221 ? 13.324 -13.586 3.905 1.00 35.28 221 GLU A O 1
ATOM 1622 N N . MET A 1 222 ? 13.933 -11.849 5.156 1.00 34.06 222 MET A N 1
ATOM 1623 C CA . MET A 1 222 ? 15.331 -11.838 4.695 1.00 34.06 222 MET A CA 1
ATOM 1624 C C . MET A 1 222 ? 16.153 -13.021 5.202 1.00 34.06 222 MET A C 1
ATOM 1626 O O . MET A 1 222 ? 17.012 -13.501 4.464 1.00 34.06 222 MET A O 1
ATOM 1630 N N . ASP A 1 223 ? 15.867 -13.539 6.396 1.00 36.25 223 ASP A N 1
ATOM 1631 C CA . ASP A 1 223 ? 16.455 -14.803 6.849 1.00 36.25 223 ASP A CA 1
ATOM 1632 C C . ASP A 1 223 ? 15.944 -15.991 5.988 1.00 36.25 223 ASP A C 1
ATOM 1634 O O . ASP A 1 223 ? 16.666 -16.974 5.807 1.00 36.25 223 ASP A O 1
ATOM 1638 N N . SER A 1 224 ? 14.774 -15.861 5.333 1.00 38.44 224 SER A N 1
ATOM 1639 C CA . SER A 1 224 ? 14.326 -16.746 4.234 1.00 38.44 224 SER A CA 1
ATOM 1640 C C . SER A 1 224 ? 14.751 -16.302 2.816 1.00 38.44 224 SER A C 1
ATOM 1642 O O . SER A 1 224 ? 14.717 -17.098 1.879 1.00 38.44 224 SER A O 1
ATOM 1644 N N . ALA A 1 225 ? 15.251 -15.074 2.626 1.00 40.38 225 ALA A N 1
ATOM 1645 C CA . ALA A 1 225 ? 15.681 -14.540 1.325 1.00 40.38 225 ALA A CA 1
ATOM 1646 C C . ALA A 1 225 ? 17.050 -15.067 0.861 1.00 40.38 225 ALA A C 1
ATOM 1648 O O . ALA A 1 225 ? 17.600 -14.596 -0.141 1.00 40.38 225 ALA A O 1
ATOM 1649 N N . THR A 1 226 ? 17.534 -16.132 1.506 1.00 43.34 226 THR A N 1
ATOM 1650 C CA . THR A 1 226 ? 18.433 -17.104 0.878 1.00 43.34 226 THR A CA 1
ATOM 1651 C C . THR A 1 226 ? 17.848 -17.686 -0.421 1.00 43.34 226 THR A C 1
ATOM 1653 O O . THR A 1 226 ? 18.604 -18.251 -1.204 1.00 43.34 226 THR A O 1
ATOM 1656 N N . GLU A 1 227 ? 16.560 -17.498 -0.734 1.00 46.53 227 GLU A N 1
ATOM 1657 C CA . GLU A 1 227 ? 15.965 -17.866 -2.032 1.00 46.53 227 GLU A CA 1
ATOM 1658 C C . GLU A 1 227 ? 15.968 -16.771 -3.124 1.00 46.53 227 GLU A C 1
ATOM 1660 O O . GLU A 1 227 ? 15.621 -17.065 -4.270 1.00 46.53 227 GLU A O 1
ATOM 1665 N N . SER A 1 228 ? 16.416 -15.538 -2.854 1.00 55.53 228 SER A N 1
ATOM 1666 C CA . SER A 1 228 ? 16.677 -14.570 -3.941 1.00 55.53 228 SER A CA 1
ATOM 1667 C C . SER A 1 228 ? 17.981 -14.924 -4.679 1.00 55.53 228 SER A C 1
ATOM 1669 O O . SER A 1 228 ? 18.949 -15.362 -4.055 1.00 55.53 228 SER A O 1
ATOM 1671 N N . GLY A 1 229 ? 18.005 -14.822 -6.013 1.00 61.66 229 GLY A N 1
ATOM 1672 C CA . GLY A 1 229 ? 19.138 -15.282 -6.828 1.00 61.66 229 GLY A CA 1
ATOM 1673 C C . GLY A 1 229 ? 18.839 -15.304 -8.326 1.00 61.66 229 GLY A C 1
ATOM 1674 O O . GLY A 1 229 ? 17.676 -15.389 -8.731 1.00 61.66 229 GLY A O 1
ATOM 1675 N N . ILE A 1 230 ? 19.883 -15.279 -9.164 1.00 68.00 230 ILE A N 1
ATOM 1676 C CA . ILE A 1 230 ? 19.746 -14.954 -10.598 1.00 68.00 230 ILE A CA 1
ATOM 1677 C C . ILE A 1 230 ? 18.838 -15.937 -11.354 1.00 68.00 230 ILE A C 1
ATOM 1679 O O . ILE A 1 230 ? 18.135 -15.562 -12.289 1.00 68.00 230 ILE A O 1
ATOM 1683 N N . VAL A 1 231 ? 18.800 -17.200 -10.923 1.00 69.38 231 VAL A N 1
ATOM 1684 C CA . VAL A 1 231 ? 17.939 -18.238 -11.508 1.00 69.38 231 VAL A CA 1
ATOM 1685 C C . VAL A 1 231 ? 16.456 -17.965 -11.224 1.00 69.38 231 VAL A C 1
ATOM 1687 O O . VAL A 1 231 ? 15.616 -18.209 -12.091 1.00 69.38 231 VAL A O 1
ATOM 1690 N N . ASN A 1 232 ? 16.119 -17.434 -10.047 1.00 69.44 232 ASN A N 1
ATOM 1691 C CA . ASN A 1 232 ? 14.747 -17.066 -9.690 1.00 69.44 232 ASN A CA 1
ATOM 1692 C C . ASN A 1 232 ? 14.323 -15.754 -10.363 1.00 69.44 232 ASN A C 1
ATOM 1694 O O . ASN A 1 232 ? 13.214 -15.687 -10.894 1.00 69.44 232 ASN A O 1
ATOM 1698 N N . ASP A 1 233 ? 15.226 -14.780 -10.483 1.00 67.81 233 ASP A N 1
ATOM 1699 C CA . ASP A 1 233 ? 14.972 -13.548 -11.240 1.00 67.81 233 ASP A CA 1
ATOM 1700 C C . ASP A 1 233 ? 14.734 -13.839 -12.733 1.00 67.81 233 ASP A C 1
ATOM 1702 O O . ASP A 1 233 ? 13.791 -13.323 -13.335 1.00 67.81 233 ASP A O 1
ATOM 1706 N N . LEU A 1 234 ? 15.523 -14.737 -13.335 1.00 71.81 234 LEU A N 1
ATOM 1707 C CA . LEU A 1 234 ? 15.326 -15.186 -14.719 1.00 71.81 234 LEU A CA 1
ATOM 1708 C C . LEU A 1 234 ? 14.003 -15.951 -14.904 1.00 71.81 234 LEU A C 1
ATOM 1710 O O . LEU A 1 234 ? 13.325 -15.751 -15.914 1.00 71.81 234 LEU A O 1
ATOM 1714 N N . ARG A 1 235 ? 13.583 -16.773 -13.929 1.00 73.25 235 ARG A N 1
ATOM 1715 C CA . ARG A 1 235 ? 12.252 -17.418 -13.926 1.00 73.25 235 ARG A CA 1
ATOM 1716 C C . ARG A 1 235 ? 11.121 -16.385 -13.854 1.00 73.25 235 ARG A C 1
ATOM 1718 O O . ARG A 1 235 ? 10.142 -16.516 -14.590 1.00 73.25 235 ARG A O 1
ATOM 1725 N N . ALA A 1 236 ? 11.261 -15.347 -13.028 1.00 68.62 236 ALA A N 1
ATOM 1726 C CA . ALA A 1 236 ? 10.287 -14.260 -12.912 1.00 68.62 236 ALA A CA 1
ATOM 1727 C C . ALA A 1 236 ? 10.208 -13.407 -14.194 1.00 68.62 236 ALA A C 1
ATOM 1729 O O . ALA A 1 236 ? 9.121 -13.119 -14.693 1.00 68.62 236 ALA A O 1
ATOM 1730 N N . LEU A 1 237 ? 11.350 -13.068 -14.800 1.00 69.38 237 LEU A N 1
ATOM 1731 C CA . LEU A 1 237 ? 11.404 -12.389 -16.100 1.00 69.38 237 LEU A CA 1
ATOM 1732 C C . LEU A 1 237 ? 10.766 -13.232 -17.217 1.00 69.38 237 LEU A C 1
ATOM 1734 O O . LEU A 1 237 ? 10.082 -12.687 -18.087 1.00 69.38 237 LEU A O 1
ATOM 1738 N N . TRP A 1 238 ? 10.942 -14.557 -17.180 1.00 76.56 238 TRP A N 1
ATOM 1739 C CA . TRP A 1 238 ? 10.332 -15.483 -18.136 1.00 76.56 238 TRP A CA 1
ATOM 1740 C C . TRP A 1 238 ? 8.810 -15.600 -17.967 1.00 76.56 238 TRP A C 1
ATOM 1742 O O . TRP A 1 238 ? 8.080 -15.559 -18.961 1.00 76.56 238 TRP A O 1
ATOM 1752 N N . SER A 1 239 ? 8.297 -15.679 -16.732 1.00 71.38 239 SER A N 1
ATOM 1753 C CA . SER A 1 239 ? 6.845 -15.665 -16.488 1.00 71.38 239 SER A CA 1
ATOM 1754 C C . SER A 1 239 ? 6.221 -14.335 -16.942 1.00 71.38 239 SER A C 1
ATOM 1756 O O . SER A 1 239 ? 5.186 -14.323 -17.613 1.00 71.38 239 SER A O 1
ATOM 1758 N N . ALA A 1 240 ? 6.923 -13.221 -16.717 1.00 73.19 240 ALA A N 1
ATOM 1759 C CA . ALA A 1 240 ? 6.552 -11.883 -17.165 1.00 73.19 240 ALA A CA 1
ATOM 1760 C C . ALA A 1 240 ? 6.937 -11.559 -18.629 1.00 73.19 240 ALA A C 1
ATOM 1762 O O . ALA A 1 240 ? 6.871 -10.393 -19.021 1.00 73.19 240 ALA A O 1
ATOM 1763 N N . ARG A 1 241 ? 7.305 -12.542 -19.472 1.00 79.31 241 ARG A N 1
ATOM 1764 C CA . ARG A 1 241 ? 7.966 -12.344 -20.789 1.00 79.31 241 ARG A CA 1
ATOM 1765 C C . ARG A 1 241 ? 7.437 -11.208 -21.675 1.00 79.31 241 ARG A C 1
ATOM 1767 O O . ARG A 1 241 ? 8.230 -10.487 -22.266 1.00 79.31 241 ARG A O 1
ATOM 1774 N N . ARG A 1 242 ? 6.117 -11.002 -21.774 1.00 76.69 242 ARG A N 1
ATOM 1775 C CA . ARG A 1 242 ? 5.524 -9.904 -22.576 1.00 76.69 242 ARG A CA 1
ATOM 1776 C C . ARG A 1 242 ? 5.863 -8.517 -22.014 1.00 76.69 242 ARG A C 1
ATOM 1778 O O . ARG A 1 242 ? 6.114 -7.592 -22.777 1.00 76.69 242 ARG A O 1
ATOM 1785 N N . VAL A 1 243 ? 5.894 -8.395 -20.690 1.00 75.31 243 VAL A N 1
ATOM 1786 C CA . VAL A 1 243 ? 6.262 -7.177 -19.958 1.00 75.31 243 VAL A CA 1
ATOM 1787 C C . VAL A 1 243 ? 7.781 -6.979 -19.952 1.00 75.31 243 VAL A C 1
ATOM 1789 O O . VAL A 1 243 ? 8.243 -5.850 -20.101 1.00 75.31 243 VAL A O 1
ATOM 1792 N N . ALA A 1 244 ? 8.559 -8.061 -19.852 1.00 75.56 244 ALA A N 1
ATOM 1793 C CA . ALA A 1 244 ? 10.016 -8.017 -19.976 1.00 75.56 244 ALA A CA 1
ATOM 1794 C C . ALA A 1 244 ? 10.461 -7.573 -21.385 1.00 75.56 244 ALA A C 1
ATOM 1796 O O . ALA A 1 244 ? 11.314 -6.700 -21.511 1.00 75.56 244 ALA A O 1
ATOM 1797 N N . LEU A 1 245 ? 9.830 -8.091 -22.448 1.00 83.44 245 LEU A N 1
ATOM 1798 C CA . LEU A 1 245 ? 10.087 -7.667 -23.831 1.00 83.44 245 LEU A CA 1
ATOM 1799 C C . LEU A 1 245 ? 9.685 -6.205 -24.084 1.00 83.44 245 LEU A C 1
ATOM 1801 O O . LEU A 1 245 ? 10.410 -5.490 -24.769 1.00 83.44 245 LEU A O 1
ATOM 1805 N N . ALA A 1 246 ? 8.573 -5.737 -23.505 1.00 80.88 246 ALA A N 1
ATOM 1806 C CA . ALA A 1 246 ? 8.172 -4.331 -23.596 1.00 80.88 246 ALA A CA 1
ATOM 1807 C C . ALA A 1 246 ? 9.183 -3.396 -22.903 1.00 80.88 246 ALA A C 1
ATOM 1809 O O . ALA A 1 246 ? 9.572 -2.383 -23.482 1.00 80.88 246 ALA A O 1
ATOM 1810 N N . HIS A 1 247 ? 9.668 -3.760 -21.709 1.00 81.25 247 HIS A N 1
ATOM 1811 C CA . HIS A 1 247 ? 10.770 -3.049 -21.051 1.00 81.25 247 HIS A CA 1
ATOM 1812 C C . HIS A 1 247 ? 12.042 -3.059 -21.897 1.00 81.25 247 HIS A C 1
ATOM 1814 O O . HIS A 1 247 ? 12.637 -2.006 -22.097 1.00 81.25 247 HIS A O 1
ATOM 1820 N N . LEU A 1 248 ? 12.450 -4.223 -22.411 1.00 85.06 248 LEU A N 1
ATOM 1821 C CA . LEU A 1 248 ? 13.661 -4.362 -23.218 1.00 85.06 248 LEU A CA 1
ATOM 1822 C C . LEU A 1 248 ? 13.596 -3.485 -24.475 1.00 85.06 248 LEU A C 1
ATOM 1824 O O . LEU A 1 248 ? 14.574 -2.817 -24.793 1.00 85.06 248 LEU A O 1
ATOM 1828 N N . ALA A 1 249 ? 12.440 -3.409 -25.140 1.00 87.12 249 ALA A N 1
ATOM 1829 C CA . ALA A 1 249 ? 12.229 -2.498 -26.261 1.00 87.12 249 ALA A CA 1
ATOM 1830 C C . ALA A 1 249 ? 12.388 -1.020 -25.851 1.00 87.12 249 ALA A C 1
ATOM 1832 O O . ALA A 1 249 ? 13.087 -0.277 -26.535 1.00 87.12 249 ALA A O 1
ATOM 1833 N N . VAL A 1 250 ? 11.810 -0.596 -24.719 1.00 84.56 250 VAL A N 1
ATOM 1834 C CA . VAL A 1 250 ? 11.976 0.780 -24.207 1.00 84.56 250 VAL A CA 1
ATOM 1835 C C . VAL A 1 250 ? 13.433 1.068 -23.830 1.00 84.56 250 VAL A C 1
ATOM 1837 O O . VAL A 1 250 ? 13.948 2.122 -24.189 1.00 84.56 250 VAL A O 1
ATOM 1840 N N . VAL A 1 251 ? 14.128 0.130 -23.177 1.00 87.12 251 VAL A N 1
ATOM 1841 C CA . VAL A 1 251 ? 15.559 0.255 -22.856 1.00 87.12 251 VAL A CA 1
ATOM 1842 C C . VAL A 1 251 ? 16.381 0.393 -24.135 1.00 87.12 251 VAL A C 1
ATOM 1844 O O . VAL A 1 251 ? 17.156 1.334 -24.234 1.00 87.12 251 VAL A O 1
ATOM 1847 N N . LEU A 1 252 ? 16.191 -0.470 -25.138 1.00 88.81 252 LEU A N 1
ATOM 1848 C CA . LEU A 1 252 ? 16.931 -0.407 -26.406 1.00 88.81 252 LEU A CA 1
ATOM 1849 C C . LEU A 1 252 ? 16.665 0.897 -27.180 1.00 88.81 252 LEU A C 1
ATOM 1851 O O . LEU A 1 252 ? 17.598 1.467 -27.746 1.00 88.81 252 LEU A O 1
ATOM 1855 N N . VAL A 1 253 ? 15.429 1.410 -27.161 1.00 88.25 253 VAL A N 1
ATOM 1856 C CA . VAL A 1 253 ? 15.089 2.721 -27.740 1.00 88.25 253 VAL A CA 1
ATOM 1857 C C . VAL A 1 253 ? 15.789 3.855 -26.985 1.00 88.25 253 VAL A C 1
ATOM 1859 O O . VAL A 1 253 ? 16.428 4.689 -27.623 1.00 88.25 253 VAL A O 1
ATOM 1862 N N . CYS A 1 254 ? 15.739 3.874 -25.649 1.00 88.19 254 CYS A N 1
ATOM 1863 C CA . CYS A 1 254 ? 16.419 4.892 -24.841 1.00 88.19 254 CYS A CA 1
ATOM 1864 C C . CYS A 1 254 ? 17.953 4.812 -24.947 1.00 88.19 254 CYS A C 1
ATOM 1866 O O . CYS A 1 254 ? 18.609 5.848 -24.979 1.00 88.19 254 CYS A O 1
ATOM 1868 N N . VAL A 1 255 ? 18.527 3.612 -25.076 1.00 88.06 255 VAL A N 1
ATOM 1869 C CA . VAL A 1 255 ? 19.958 3.386 -25.345 1.00 88.06 255 VAL A CA 1
ATOM 1870 C C . VAL A 1 255 ? 20.346 3.997 -26.693 1.00 88.06 255 VAL A C 1
ATOM 1872 O O . VAL A 1 255 ? 21.254 4.826 -26.752 1.00 88.06 255 VAL A O 1
ATOM 1875 N N . LYS A 1 256 ? 19.629 3.646 -27.770 1.00 88.50 256 LYS A N 1
ATOM 1876 C CA . LYS A 1 256 ? 19.943 4.116 -29.125 1.00 88.50 256 LYS A CA 1
ATOM 1877 C C . LYS A 1 256 ? 19.741 5.625 -29.267 1.00 88.50 256 LYS A C 1
ATOM 1879 O O . LYS A 1 256 ? 20.641 6.318 -29.730 1.00 88.50 256 LYS A O 1
ATOM 1884 N N . ALA A 1 257 ? 18.590 6.147 -28.843 1.00 87.44 257 ALA A N 1
ATOM 1885 C CA . ALA A 1 257 ? 18.291 7.575 -28.924 1.00 87.44 257 ALA A CA 1
ATOM 1886 C C . ALA A 1 257 ? 19.117 8.410 -27.923 1.00 87.44 257 ALA A C 1
ATOM 1888 O O . ALA A 1 257 ? 19.446 9.558 -28.214 1.00 87.44 257 ALA A O 1
ATOM 1889 N N . GLY A 1 258 ? 19.526 7.830 -26.791 1.00 86.19 258 GLY A N 1
ATOM 1890 C CA . GLY A 1 258 ? 20.464 8.444 -25.851 1.00 86.19 258 GLY A CA 1
ATOM 1891 C C . GLY A 1 258 ? 21.870 8.574 -26.436 1.00 86.19 258 GLY A C 1
ATOM 1892 O O . GLY A 1 258 ? 22.479 9.635 -26.317 1.00 86.19 258 GLY A O 1
ATOM 1893 N N . ALA A 1 259 ? 22.350 7.553 -27.156 1.00 83.75 259 ALA A N 1
ATOM 1894 C CA . ALA A 1 259 ? 23.578 7.657 -27.943 1.00 83.75 259 ALA A CA 1
ATOM 1895 C C . ALA A 1 259 ? 23.457 8.742 -29.032 1.00 83.75 259 ALA A C 1
ATOM 1897 O O . ALA A 1 259 ? 24.359 9.569 -29.162 1.00 83.75 259 ALA A O 1
ATOM 1898 N N . CYS A 1 260 ? 22.326 8.803 -29.756 1.00 84.88 260 CYS A N 1
ATOM 1899 C CA . CYS A 1 260 ? 22.046 9.867 -30.733 1.00 84.88 260 CYS A CA 1
ATOM 1900 C C . CYS A 1 260 ? 22.112 11.272 -30.113 1.00 84.88 260 CYS A C 1
ATOM 1902 O O . CYS A 1 260 ? 22.724 12.163 -30.699 1.00 84.88 260 CYS A O 1
ATOM 1904 N N . ALA A 1 261 ? 21.531 11.463 -28.924 1.00 82.62 261 ALA A N 1
ATOM 1905 C CA . ALA A 1 261 ? 21.579 12.732 -28.201 1.00 82.62 261 ALA A CA 1
ATOM 1906 C C . ALA A 1 261 ? 23.011 13.095 -27.765 1.00 82.62 261 ALA A C 1
ATOM 1908 O O . ALA A 1 261 ? 23.452 14.213 -28.018 1.00 82.62 261 ALA A O 1
ATOM 1909 N N . SER A 1 262 ? 23.762 12.144 -27.193 1.00 81.62 262 SER A N 1
ATOM 1910 C CA . SER A 1 262 ? 25.182 12.327 -26.852 1.00 81.62 262 SER A CA 1
ATOM 1911 C C . SER A 1 262 ? 26.007 12.800 -28.050 1.00 81.62 262 SER A C 1
ATOM 1913 O O . SER A 1 262 ? 26.726 13.787 -27.940 1.00 81.62 262 SER A O 1
ATOM 1915 N N . HIS A 1 263 ? 25.861 12.154 -29.208 1.00 79.62 263 HIS A N 1
ATOM 1916 C CA . HIS A 1 263 ? 26.596 12.524 -30.418 1.00 79.62 263 HIS A CA 1
ATOM 1917 C C . HIS A 1 263 ? 26.196 13.903 -30.968 1.00 79.62 263 HIS A C 1
ATOM 1919 O O . HIS A 1 263 ? 27.053 14.675 -31.387 1.00 79.62 263 HIS A O 1
ATOM 1925 N N . PHE A 1 264 ? 24.910 14.269 -30.911 1.00 81.00 264 PHE A N 1
ATOM 1926 C CA . PHE A 1 264 ? 24.490 15.630 -31.257 1.00 81.00 264 PHE A CA 1
ATOM 1927 C C . PHE A 1 264 ? 25.136 16.678 -30.331 1.00 81.00 264 PHE A C 1
ATOM 1929 O O . PHE A 1 264 ? 25.534 17.747 -30.789 1.00 81.00 264 PHE A O 1
ATOM 1936 N N . MET A 1 265 ? 25.316 16.359 -29.045 1.00 78.19 265 MET A N 1
ATOM 1937 C CA . MET A 1 265 ? 26.025 17.234 -28.106 1.00 78.19 265 MET A CA 1
ATOM 1938 C C . MET A 1 265 ? 27.541 17.277 -28.375 1.00 78.19 265 MET A C 1
ATOM 1940 O O . MET A 1 265 ? 28.121 18.363 -28.290 1.00 78.19 265 MET A O 1
ATOM 1944 N N . GLU A 1 266 ? 28.169 16.178 -28.818 1.00 76.62 266 GLU A N 1
ATOM 1945 C CA . GLU A 1 266 ? 29.567 16.177 -29.293 1.00 76.62 266 GLU A CA 1
ATOM 1946 C C . GLU A 1 266 ? 29.782 17.158 -30.457 1.00 76.62 266 GLU A C 1
ATOM 1948 O O . GLU A 1 266 ? 30.780 17.880 -30.460 1.00 76.62 266 GLU A O 1
ATOM 1953 N N . LEU A 1 267 ? 28.832 17.255 -31.399 1.00 78.88 267 LEU A N 1
ATOM 1954 C CA . LEU A 1 267 ? 28.875 18.231 -32.502 1.00 78.88 267 LEU A CA 1
ATOM 1955 C C . LEU A 1 267 ? 28.792 19.691 -32.020 1.00 78.88 267 LEU A C 1
ATOM 1957 O O . LEU A 1 267 ? 29.282 20.587 -32.702 1.00 78.88 267 LEU A O 1
ATOM 1961 N N . THR A 1 268 ? 28.234 19.939 -30.830 1.00 78.44 268 THR A N 1
ATOM 1962 C CA . THR A 1 268 ? 28.255 21.260 -30.165 1.00 78.44 268 THR A CA 1
ATOM 1963 C C . THR A 1 268 ? 29.484 21.472 -29.264 1.00 78.44 268 THR A C 1
ATOM 1965 O O . THR A 1 268 ? 29.537 22.432 -28.501 1.00 78.44 268 THR A O 1
ATOM 1968 N N . GLY A 1 269 ? 30.472 20.570 -29.317 1.00 74.06 269 GLY A N 1
ATOM 1969 C CA . GLY A 1 269 ? 31.689 20.596 -28.495 1.00 74.06 269 GLY A CA 1
ATOM 1970 C C . GLY A 1 269 ? 31.545 19.960 -27.104 1.00 74.06 269 GLY A C 1
ATOM 1971 O O . GLY A 1 269 ? 32.547 19.726 -26.426 1.00 74.06 269 GLY A O 1
ATOM 1972 N N . LEU A 1 270 ? 30.324 19.618 -26.681 1.00 72.75 270 LEU A N 1
ATOM 1973 C CA . LEU A 1 270 ? 30.032 18.989 -25.392 1.00 72.75 270 LEU A CA 1
ATOM 1974 C C . LEU A 1 270 ? 30.214 17.466 -25.475 1.00 72.75 270 LEU A C 1
ATOM 1976 O O . LEU A 1 270 ? 29.275 16.718 -25.744 1.00 72.75 270 LEU A O 1
ATOM 1980 N N . LYS A 1 271 ? 31.440 16.999 -25.212 1.00 68.94 271 LYS A N 1
ATOM 1981 C CA . LYS A 1 271 ? 31.805 15.570 -25.188 1.00 68.94 271 LYS A CA 1
ATOM 1982 C C . LYS A 1 271 ? 31.117 14.825 -24.031 1.00 68.94 271 LYS A C 1
ATOM 1984 O O . LYS A 1 271 ? 31.679 14.708 -22.944 1.00 68.94 271 LYS A O 1
ATOM 1989 N N . ILE A 1 272 ? 29.906 14.311 -24.261 1.00 72.56 272 ILE A N 1
ATOM 1990 C CA . ILE A 1 272 ? 29.105 13.584 -23.261 1.00 72.56 272 ILE A CA 1
ATOM 1991 C C . ILE A 1 272 ? 29.046 12.088 -23.613 1.00 72.56 272 ILE A C 1
ATOM 1993 O O . ILE A 1 272 ? 28.412 11.730 -24.609 1.00 72.56 272 ILE A O 1
ATOM 1997 N N . PRO A 1 273 ? 29.632 11.187 -22.796 1.00 73.25 273 PRO A N 1
ATOM 1998 C CA . PRO A 1 273 ? 29.644 9.750 -23.070 1.00 73.25 273 PRO A CA 1
ATOM 1999 C C . PRO A 1 273 ? 28.243 9.148 -23.324 1.00 73.25 273 PRO A C 1
ATOM 2001 O O . PRO A 1 273 ? 27.310 9.482 -22.588 1.00 73.25 273 PRO A O 1
ATOM 2004 N N . PRO A 1 274 ? 28.073 8.194 -24.268 1.00 78.06 274 PRO A N 1
ATOM 2005 C CA . PRO A 1 274 ? 26.757 7.660 -24.659 1.00 78.06 274 PRO A CA 1
ATOM 2006 C C . PRO A 1 274 ? 25.892 7.098 -23.521 1.00 78.06 274 PRO A C 1
ATOM 2008 O O . PRO A 1 274 ? 24.666 7.113 -23.605 1.00 78.06 274 PRO A O 1
ATOM 2011 N N . HIS A 1 275 ? 26.507 6.618 -22.435 1.00 79.69 275 HIS A N 1
ATOM 2012 C CA . HIS A 1 275 ? 25.783 6.101 -21.270 1.00 79.69 275 HIS A CA 1
ATOM 2013 C C . HIS A 1 275 ? 25.137 7.212 -20.430 1.00 79.69 275 HIS A C 1
ATOM 2015 O O . HIS A 1 275 ? 24.095 6.977 -19.824 1.00 79.69 275 HIS A O 1
ATOM 2021 N N . VAL A 1 276 ? 25.698 8.426 -20.444 1.00 80.00 276 VAL A N 1
ATOM 2022 C CA . VAL A 1 276 ? 25.090 9.615 -19.833 1.00 80.00 276 VAL A CA 1
ATOM 2023 C C . VAL A 1 276 ? 23.901 10.077 -20.676 1.00 80.00 276 VAL A C 1
ATOM 2025 O O . VAL A 1 276 ? 22.845 10.351 -20.114 1.00 80.00 276 VAL A O 1
ATOM 2028 N N . GLY A 1 277 ? 24.014 10.064 -22.010 1.00 83.44 277 GLY A N 1
ATOM 2029 C CA . GLY A 1 277 ? 22.881 10.306 -22.912 1.00 83.44 277 GLY A CA 1
ATOM 2030 C C . GLY A 1 277 ? 21.740 9.299 -22.710 1.00 83.44 277 GLY A C 1
ATOM 2031 O O . GLY A 1 277 ? 20.586 9.696 -22.551 1.00 83.44 277 GLY A O 1
ATOM 2032 N N . GLY A 1 278 ? 22.060 8.001 -22.620 1.00 85.81 278 GLY A N 1
ATOM 2033 C CA . GLY A 1 278 ? 21.101 6.937 -22.285 1.00 85.81 278 GLY A CA 1
ATOM 2034 C C . GLY A 1 278 ? 20.461 7.101 -20.901 1.00 85.81 278 GLY A C 1
ATOM 2035 O O . GLY A 1 278 ? 19.248 6.950 -20.760 1.00 85.81 278 GLY A O 1
ATOM 2036 N N . MET A 1 279 ? 21.241 7.493 -19.887 1.00 86.06 279 MET A N 1
ATOM 2037 C CA . MET A 1 279 ? 20.727 7.802 -18.549 1.00 86.06 279 MET A CA 1
ATOM 2038 C C . MET A 1 279 ? 19.778 9.001 -18.565 1.00 86.06 279 MET A C 1
ATOM 2040 O O . MET A 1 279 ? 18.662 8.884 -18.067 1.00 86.06 279 MET A O 1
ATOM 2044 N N . ILE A 1 280 ? 20.187 10.134 -19.145 1.00 85.75 280 ILE A N 1
ATOM 2045 C CA . ILE A 1 280 ? 19.381 11.362 -19.213 1.00 85.75 280 ILE A CA 1
ATOM 2046 C C . ILE A 1 280 ? 18.087 11.099 -19.979 1.00 85.75 280 ILE A C 1
ATOM 2048 O O . ILE A 1 280 ? 17.015 11.443 -19.484 1.00 85.75 280 ILE A O 1
ATOM 2052 N N . LEU A 1 281 ? 18.149 10.433 -21.137 1.00 87.94 281 LEU A N 1
ATOM 2053 C CA . LEU A 1 281 ? 16.941 10.068 -21.872 1.00 87.94 281 LEU A CA 1
ATOM 2054 C C . LEU A 1 281 ? 16.084 9.059 -21.094 1.00 87.94 281 LEU A C 1
ATOM 2056 O O . LEU A 1 281 ? 14.861 9.149 -21.136 1.00 87.94 281 LEU A O 1
ATOM 2060 N N . GLY A 1 282 ? 16.698 8.165 -20.316 1.00 87.06 282 GLY A N 1
ATOM 2061 C CA . GLY A 1 282 ? 16.006 7.317 -19.350 1.00 87.06 282 GLY A CA 1
ATOM 2062 C C . GLY A 1 282 ? 15.216 8.132 -18.318 1.00 87.06 282 GLY A C 1
ATOM 2063 O O . GLY A 1 282 ? 14.013 7.928 -18.162 1.00 87.06 282 GLY A O 1
ATOM 2064 N N . VAL A 1 283 ? 15.850 9.116 -17.670 1.00 85.94 283 VAL A N 1
ATOM 2065 C CA . VAL A 1 283 ? 15.172 10.027 -16.729 1.00 85.94 283 VAL A CA 1
ATOM 2066 C C . VAL A 1 283 ? 14.043 10.781 -17.434 1.00 85.94 283 VAL A C 1
ATOM 2068 O O . VAL A 1 283 ? 12.923 10.816 -16.926 1.00 85.94 283 VAL A O 1
ATOM 2071 N N . LEU A 1 284 ? 14.297 11.350 -18.614 1.00 87.81 284 LEU A N 1
ATOM 2072 C CA . LEU A 1 284 ? 13.308 12.126 -19.364 1.00 87.81 284 LEU A CA 1
ATOM 2073 C C . LEU A 1 284 ? 12.107 11.272 -19.786 1.00 87.81 284 LEU A C 1
ATOM 2075 O O . LEU A 1 284 ? 10.976 11.678 -19.541 1.00 87.81 284 LEU A O 1
ATOM 2079 N N . VAL A 1 285 ? 12.316 10.077 -20.345 1.00 85.88 285 VAL A N 1
ATOM 2080 C CA . VAL A 1 285 ? 11.229 9.166 -20.742 1.00 85.88 285 VAL A CA 1
ATOM 2081 C C . VAL A 1 285 ? 10.452 8.673 -19.521 1.00 85.88 285 VAL A C 1
ATOM 2083 O O . VAL A 1 285 ? 9.221 8.676 -19.547 1.00 85.88 285 VAL A O 1
ATOM 2086 N N . ARG A 1 286 ? 11.134 8.319 -18.423 1.00 82.50 286 ARG A N 1
ATOM 2087 C CA . ARG A 1 286 ? 10.476 7.921 -17.170 1.00 82.50 286 ARG A CA 1
ATOM 2088 C C . ARG A 1 286 ? 9.583 9.031 -16.628 1.00 82.50 286 ARG A C 1
ATOM 2090 O O . ARG A 1 286 ? 8.403 8.800 -16.371 1.00 82.50 286 ARG A O 1
ATOM 2097 N N . ASN A 1 287 ? 10.131 10.233 -16.482 1.00 80.94 287 ASN A N 1
ATOM 2098 C CA . ASN A 1 287 ? 9.426 11.338 -15.847 1.00 80.94 287 ASN A CA 1
ATOM 2099 C C . ASN A 1 287 ? 8.372 11.947 -16.781 1.00 80.94 287 ASN A C 1
ATOM 2101 O O . ASN A 1 287 ? 7.305 12.306 -16.301 1.00 80.94 287 ASN A O 1
ATOM 2105 N N . ALA A 1 288 ? 8.576 11.977 -18.102 1.00 81.38 288 ALA A N 1
ATOM 2106 C CA . ALA A 1 288 ? 7.538 12.378 -19.057 1.00 81.38 288 ALA A CA 1
ATOM 2107 C C . ALA A 1 288 ? 6.326 11.429 -19.037 1.00 81.38 288 ALA A C 1
ATOM 2109 O O . ALA A 1 288 ? 5.190 11.883 -19.165 1.00 81.38 288 ALA A O 1
ATOM 2110 N N . LEU A 1 289 ? 6.537 10.123 -18.826 1.00 71.31 289 LEU A N 1
ATOM 2111 C CA . LEU A 1 289 ? 5.438 9.174 -18.628 1.00 71.31 289 LEU A CA 1
ATOM 2112 C C . LEU A 1 289 ? 4.718 9.408 -17.289 1.00 71.31 289 LEU A C 1
ATOM 2114 O O . LEU A 1 289 ? 3.487 9.419 -17.272 1.00 71.31 289 LEU A O 1
ATOM 2118 N N . GLU A 1 290 ? 5.453 9.669 -16.202 1.00 70.56 290 GLU A N 1
ATOM 2119 C CA . GLU A 1 290 ? 4.869 9.970 -14.883 1.00 70.56 290 GLU A CA 1
ATOM 2120 C C . GLU A 1 2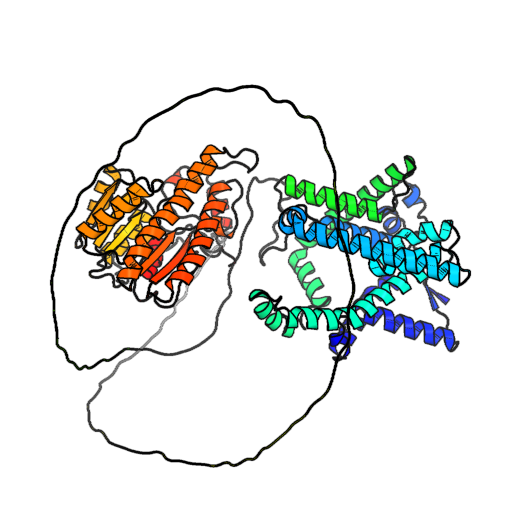90 ? 4.102 11.306 -14.859 1.00 70.56 290 GLU A C 1
ATOM 2122 O O . GLU A 1 290 ? 2.959 11.336 -14.399 1.00 70.56 290 GLU A O 1
ATOM 2127 N N . PHE A 1 291 ? 4.659 12.387 -15.421 1.00 70.88 291 PHE A N 1
ATOM 2128 C CA . PHE A 1 291 ? 3.959 13.665 -15.619 1.00 70.88 291 PHE A CA 1
ATOM 2129 C C . PHE A 1 291 ? 2.765 13.524 -16.576 1.00 70.88 291 PHE A C 1
ATOM 2131 O O . PHE A 1 291 ? 1.720 14.125 -16.343 1.00 70.88 291 PH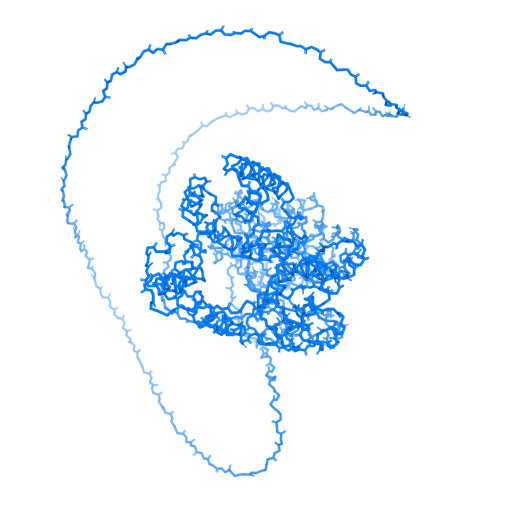E A O 1
ATOM 2138 N N . GLY A 1 292 ? 2.871 12.667 -17.597 1.00 62.06 292 GLY A N 1
ATOM 2139 C CA . GLY A 1 292 ? 1.765 12.277 -18.477 1.00 62.06 292 GLY A CA 1
ATOM 2140 C C . GLY A 1 292 ? 0.738 11.328 -17.840 1.00 62.06 292 GLY A C 1
ATOM 2141 O O . GLY A 1 292 ? -0.082 10.755 -18.559 1.00 62.06 292 GLY A O 1
ATOM 2142 N N . GLY A 1 293 ? 0.795 11.095 -16.522 1.00 54.28 293 GLY A N 1
ATOM 2143 C CA . GLY A 1 293 ? -0.151 10.264 -15.767 1.00 54.28 293 GLY A CA 1
ATOM 2144 C C . GLY A 1 293 ? -0.096 8.763 -16.078 1.00 54.28 293 GLY A C 1
ATOM 2145 O O . GLY A 1 293 ? -0.880 7.983 -15.528 1.00 54.28 293 GLY A O 1
ATOM 2146 N N . ARG A 1 294 ? 0.825 8.324 -16.943 1.00 57.19 294 ARG A N 1
ATOM 2147 C CA . ARG A 1 294 ? 1.018 6.915 -17.284 1.00 57.19 294 ARG A CA 1
ATOM 2148 C C . ARG A 1 294 ? 1.860 6.278 -16.189 1.00 57.19 294 ARG A C 1
ATOM 2150 O O . ARG A 1 294 ? 3.017 6.637 -15.994 1.00 57.19 294 ARG A O 1
ATOM 2157 N N . ARG A 1 295 ? 1.289 5.296 -15.484 1.00 55.16 295 ARG A N 1
ATOM 2158 C CA . ARG A 1 295 ? 2.061 4.470 -14.547 1.00 55.16 295 ARG A CA 1
ATOM 2159 C C . ARG A 1 295 ? 3.230 3.852 -15.309 1.00 55.16 295 ARG A C 1
ATOM 2161 O O . ARG A 1 295 ? 2.999 3.054 -16.217 1.00 55.16 295 ARG A O 1
ATOM 2168 N N . TRP A 1 296 ? 4.461 4.193 -14.920 1.00 60.28 296 TRP A N 1
ATOM 2169 C CA . TRP A 1 296 ? 5.611 3.388 -15.310 1.00 60.28 296 TRP A CA 1
ATOM 2170 C C . TRP A 1 296 ? 5.355 1.936 -14.900 1.00 60.28 296 TRP A C 1
ATOM 2172 O O . TRP A 1 296 ? 4.667 1.667 -13.909 1.00 60.28 296 TRP A O 1
ATOM 2182 N N . ILE A 1 297 ? 5.882 1.008 -15.689 1.00 54.88 297 ILE A N 1
ATOM 2183 C CA . ILE A 1 297 ? 5.580 -0.410 -15.577 1.00 54.88 297 ILE A CA 1
ATOM 2184 C C . ILE A 1 297 ? 6.179 -0.966 -14.275 1.00 54.88 297 ILE A C 1
ATOM 2186 O O . ILE A 1 297 ? 7.322 -1.412 -14.225 1.00 54.88 297 ILE A O 1
ATOM 2190 N N . ARG A 1 298 ? 5.393 -0.951 -13.197 1.00 43.47 298 ARG A N 1
ATOM 2191 C CA . ARG A 1 298 ? 5.635 -1.817 -12.041 1.00 43.47 298 ARG A CA 1
ATOM 2192 C C . ARG A 1 298 ? 5.340 -3.262 -12.428 1.00 43.47 298 ARG A C 1
ATOM 2194 O O . ARG A 1 298 ? 4.452 -3.521 -13.242 1.00 43.47 298 ARG A O 1
ATOM 2201 N N . SER A 1 299 ? 6.051 -4.191 -11.795 1.00 35.72 299 SER A N 1
ATOM 2202 C CA . SER A 1 299 ? 5.592 -5.571 -11.663 1.00 35.72 299 SER A CA 1
ATOM 2203 C C . SER A 1 299 ? 4.164 -5.557 -11.122 1.00 35.72 299 SER A C 1
ATOM 2205 O O . SER A 1 299 ? 3.898 -4.961 -10.078 1.00 35.72 299 SER A O 1
ATOM 2207 N N . GLY A 1 300 ? 3.243 -6.150 -11.876 1.00 32.00 300 GLY A N 1
ATOM 2208 C CA . GLY A 1 300 ? 1.903 -6.414 -11.377 1.00 32.00 300 GLY A CA 1
ATOM 2209 C C . GLY A 1 300 ? 1.909 -7.618 -10.444 1.00 32.00 300 GLY A C 1
ATOM 2210 O O . GLY A 1 300 ? 2.824 -8.444 -10.485 1.00 32.00 300 GLY A O 1
ATOM 2211 N N . ASP A 1 301 ? 0.837 -7.725 -9.671 1.00 31.53 301 ASP A N 1
ATOM 2212 C CA . ASP A 1 301 ? 0.406 -8.972 -9.047 1.00 31.53 301 ASP A CA 1
ATOM 2213 C C . ASP A 1 301 ? 0.308 -10.073 -10.130 1.00 31.53 301 ASP A C 1
ATOM 2215 O O . ASP A 1 301 ? 0.101 -9.783 -11.316 1.00 31.53 301 ASP A O 1
ATOM 2219 N N . GLY A 1 302 ? 0.506 -11.340 -9.762 1.00 31.34 302 GLY A N 1
ATOM 2220 C CA . GLY A 1 302 ? 0.687 -12.433 -10.724 1.00 31.34 302 GLY A CA 1
ATOM 2221 C C . GLY A 1 302 ? -0.561 -12.781 -11.549 1.00 31.34 302 GLY A C 1
ATOM 2222 O O . GLY A 1 302 ? -1.249 -13.742 -11.227 1.00 31.34 302 GLY A O 1
ATOM 2223 N N . GLY A 1 303 ? -0.824 -12.069 -12.654 1.00 26.27 303 GLY A N 1
ATOM 2224 C CA . GLY A 1 303 ? -2.001 -12.318 -13.498 1.00 26.27 303 GLY A CA 1
ATOM 2225 C C . GLY A 1 303 ? -1.904 -11.816 -14.948 1.00 26.27 303 GLY A C 1
ATOM 2226 O O . GLY A 1 303 ? -1.795 -10.625 -15.208 1.00 26.27 303 GLY A O 1
ATOM 2227 N N . SER A 1 304 ? -2.004 -12.746 -15.908 1.00 28.56 304 SER A N 1
ATOM 2228 C CA . SER A 1 304 ? -2.349 -12.539 -17.333 1.00 28.56 304 SER A CA 1
ATOM 2229 C C . SER A 1 304 ? -1.823 -11.268 -18.046 1.00 28.56 304 SER A C 1
ATOM 2231 O O . SER A 1 304 ? -2.536 -10.278 -18.231 1.00 28.56 304 SER A O 1
ATOM 2233 N N . ALA A 1 305 ? -0.640 -11.359 -18.661 1.00 30.73 305 ALA A N 1
ATOM 2234 C CA . ALA A 1 305 ? -0.158 -10.342 -19.601 1.00 30.73 305 ALA A CA 1
ATOM 2235 C C . ALA A 1 305 ? -0.937 -10.339 -20.943 1.00 30.73 305 ALA A C 1
ATOM 2237 O O . ALA A 1 305 ? -0.522 -10.979 -21.920 1.00 30.73 305 ALA A O 1
ATOM 2238 N N . ARG A 1 306 ? -2.041 -9.580 -21.035 1.00 26.09 306 ARG A N 1
ATOM 2239 C CA . ARG A 1 306 ? -2.673 -9.199 -22.317 1.00 26.09 306 ARG A CA 1
ATOM 2240 C C . ARG A 1 306 ? -2.060 -7.902 -22.855 1.00 26.09 306 ARG A C 1
ATOM 2242 O O . ARG A 1 306 ? -2.014 -6.892 -22.167 1.00 26.09 306 ARG A O 1
ATOM 2249 N N . VAL A 1 307 ? -1.603 -7.940 -24.107 1.00 29.02 307 VAL A N 1
ATOM 2250 C CA . VAL A 1 307 ? -1.086 -6.762 -24.818 1.00 29.02 307 VAL A CA 1
ATOM 2251 C C . VAL A 1 307 ? -2.250 -5.996 -25.437 1.00 29.02 307 VAL A C 1
ATOM 2253 O O . VAL A 1 307 ? -2.928 -6.515 -26.322 1.00 29.02 307 VAL A O 1
ATOM 2256 N N . HIS A 1 308 ? -2.412 -4.737 -25.038 1.00 23.80 308 HIS A N 1
ATOM 2257 C CA . HIS A 1 308 ? -3.021 -3.701 -25.869 1.00 23.80 308 HIS A CA 1
ATOM 2258 C C . HIS A 1 308 ? -2.065 -2.508 -25.944 1.00 23.80 308 HIS A C 1
ATOM 2260 O O . HIS A 1 308 ? -2.102 -1.585 -25.139 1.00 23.80 308 HIS A O 1
ATOM 2266 N N . LEU A 1 309 ? -1.175 -2.565 -26.940 1.00 26.55 309 LEU A N 1
ATOM 2267 C CA . LEU A 1 309 ? -0.439 -1.399 -27.441 1.00 26.55 309 LEU A CA 1
ATOM 2268 C C . LEU A 1 309 ? -1.324 -0.541 -28.375 1.00 26.55 309 LEU A C 1
ATOM 2270 O O . LEU A 1 309 ? -0.937 0.549 -28.779 1.00 26.55 309 LEU A O 1
ATOM 2274 N N . LEU A 1 310 ? -2.528 -1.025 -28.703 1.00 26.19 310 LEU A N 1
ATOM 2275 C CA . LEU A 1 310 ? -3.542 -0.318 -29.473 1.00 26.19 310 LEU A CA 1
ATOM 2276 C C . LEU A 1 310 ? -4.865 -0.294 -28.699 1.00 26.19 310 LEU A C 1
ATOM 2278 O O . LEU A 1 310 ? -5.390 -1.345 -28.348 1.00 26.19 310 LEU A O 1
ATOM 2282 N N . ARG A 1 311 ? -5.408 0.922 -28.547 1.00 22.88 311 ARG A N 1
ATOM 2283 C CA . ARG A 1 311 ? -6.708 1.288 -27.947 1.00 22.88 311 ARG A CA 1
ATOM 2284 C C . ARG A 1 311 ? -6.871 1.101 -26.429 1.00 22.88 311 ARG A C 1
ATOM 2286 O O . ARG A 1 311 ? -6.181 0.328 -25.779 1.00 22.88 311 ARG A O 1
ATOM 2293 N N . VAL A 1 312 ? -7.913 1.799 -25.959 1.00 24.19 312 VAL A N 1
ATOM 2294 C CA . VAL A 1 312 ? -8.542 1.811 -24.626 1.00 24.19 312 VAL A CA 1
ATOM 2295 C C . VAL A 1 312 ? -7.702 2.570 -23.576 1.00 24.19 312 VAL A C 1
ATOM 2297 O O . VAL A 1 312 ? -6.570 2.207 -23.300 1.00 24.19 312 VAL A O 1
ATOM 2300 N N . LEU A 1 313 ? -8.105 3.727 -23.027 1.00 25.97 313 LEU A N 1
ATOM 2301 C CA . LEU A 1 313 ? -9.417 4.216 -22.528 1.00 25.97 313 LEU A CA 1
ATOM 2302 C C . LEU A 1 313 ? -9.935 3.486 -21.270 1.00 25.97 313 LEU A C 1
ATOM 2304 O O . LEU A 1 313 ? -11.028 3.758 -20.792 1.00 25.97 313 LEU A O 1
ATOM 2308 N N . SER A 1 314 ? -9.112 2.615 -20.687 1.00 26.05 314 SER A N 1
ATOM 2309 C CA . SER A 1 314 ? -9.321 1.951 -19.400 1.00 26.05 314 SER A CA 1
ATOM 2310 C C . SER A 1 314 ? -7.922 1.732 -18.798 1.00 26.05 314 SER A C 1
ATOM 2312 O O . SER A 1 314 ? -6.991 1.361 -19.503 1.00 26.05 314 SER A O 1
ATOM 2314 N N . HIS A 1 315 ? -7.634 2.116 -17.550 1.00 28.67 315 HIS A N 1
ATOM 2315 C CA . HIS A 1 315 ? -7.800 1.224 -16.388 1.00 28.67 315 HIS A CA 1
ATOM 2316 C C . HIS A 1 315 ? -7.325 -0.228 -16.726 1.00 28.67 315 HIS A C 1
ATOM 2318 O O . HIS A 1 315 ? -7.847 -0.824 -17.655 1.00 28.67 315 HIS A O 1
ATOM 2324 N N . GLY A 1 316 ? -6.359 -0.904 -16.091 1.00 28.80 316 GLY A N 1
ATOM 2325 C CA . GLY A 1 316 ? -5.737 -0.793 -14.768 1.00 28.80 316 GLY A CA 1
ATOM 2326 C C . GLY A 1 316 ? -6.319 -1.838 -13.798 1.00 28.80 316 GLY A C 1
ATOM 2327 O O . GLY A 1 316 ? -7.535 -1.837 -13.679 1.00 28.80 316 GLY A O 1
ATOM 2328 N N . ARG A 1 317 ? -5.474 -2.566 -13.031 1.00 29.02 317 ARG A N 1
ATOM 2329 C CA . ARG A 1 317 ? -5.787 -3.264 -11.739 1.00 29.02 317 ARG A CA 1
ATOM 2330 C C . ARG A 1 317 ? -6.684 -4.518 -11.802 1.00 29.02 317 ARG A C 1
ATOM 2332 O O . ARG A 1 317 ? -7.402 -4.665 -12.777 1.00 29.02 317 ARG A O 1
ATOM 2339 N N . HIS A 1 318 ? -6.738 -5.396 -10.791 1.00 27.83 318 HIS A N 1
ATOM 2340 C CA . HIS A 1 318 ? -5.825 -5.728 -9.667 1.00 27.83 318 HIS A CA 1
ATOM 2341 C C . HIS A 1 318 ? -6.146 -7.181 -9.223 1.00 27.83 318 HIS A C 1
ATOM 2343 O O . HIS A 1 318 ? -7.312 -7.554 -9.286 1.00 27.83 318 HIS A O 1
ATOM 2349 N N . ASP A 1 319 ? -5.137 -7.898 -8.708 1.00 29.48 319 ASP A N 1
ATOM 2350 C CA . ASP A 1 319 ? -5.225 -8.790 -7.527 1.00 29.48 319 ASP A CA 1
ATOM 2351 C C . ASP A 1 319 ? -5.856 -10.224 -7.515 1.00 29.48 319 ASP A C 1
ATOM 2353 O O . ASP A 1 319 ? -6.646 -10.636 -8.359 1.00 29.48 319 ASP A O 1
ATOM 2357 N N . GLU A 1 320 ? -5.390 -10.932 -6.470 1.00 27.72 320 GLU A N 1
ATOM 2358 C CA . GLU A 1 320 ? -6.014 -11.814 -5.459 1.00 27.72 320 GLU A CA 1
ATOM 2359 C C . GLU A 1 320 ? -6.058 -13.356 -5.554 1.00 27.72 320 GLU A C 1
ATOM 2361 O O . GLU A 1 320 ? -6.624 -13.971 -6.458 1.00 27.72 320 GLU A O 1
ATOM 2366 N N . SER A 1 321 ? -5.607 -13.935 -4.424 1.00 26.05 321 SER A N 1
ATOM 2367 C CA . SER A 1 321 ? -6.089 -15.136 -3.704 1.00 26.05 321 SER A CA 1
ATOM 2368 C C . SER A 1 321 ? -5.273 -16.452 -3.731 1.00 26.05 321 SER A C 1
ATOM 2370 O O . SER A 1 321 ? -4.634 -16.828 -4.711 1.00 26.05 321 SER A O 1
ATOM 2372 N N . GLN A 1 322 ? -5.275 -17.123 -2.565 1.00 29.70 322 GLN A N 1
ATOM 2373 C CA . GLN A 1 322 ? -4.620 -18.409 -2.231 1.00 29.70 322 GLN A CA 1
ATOM 2374 C C . GLN A 1 322 ? -5.609 -19.598 -2.366 1.00 29.70 322 GLN A C 1
ATOM 2376 O O . GLN A 1 322 ? -6.704 -19.392 -2.894 1.00 29.70 322 GLN A O 1
ATOM 2381 N N . PRO A 1 323 ? -5.289 -20.830 -1.885 1.00 39.56 323 PRO A N 1
ATOM 2382 C CA . PRO A 1 323 ? -5.811 -21.185 -0.542 1.00 39.56 323 PRO A CA 1
ATOM 2383 C C . PRO A 1 323 ? -5.071 -22.261 0.323 1.00 39.56 323 PRO A C 1
ATOM 2385 O O . PRO A 1 323 ? -4.446 -23.186 -0.185 1.00 39.56 323 PRO A O 1
ATOM 2388 N N . GLU A 1 324 ? -5.355 -22.187 1.638 1.00 31.66 324 GLU A N 1
ATOM 2389 C CA . GLU A 1 324 ? -5.701 -23.273 2.606 1.00 31.66 324 GLU A CA 1
ATOM 2390 C C . GLU A 1 324 ? -4.705 -24.128 3.449 1.00 31.66 324 GLU A C 1
ATOM 2392 O O . GLU A 1 324 ? -3.688 -24.638 2.990 1.00 31.66 324 GLU A O 1
ATOM 2397 N N . GLY A 1 325 ? -5.147 -24.383 4.706 1.00 27.39 325 GLY A N 1
ATOM 2398 C CA . GLY A 1 325 ? -4.730 -25.458 5.640 1.00 27.39 325 GLY A CA 1
ATOM 2399 C C . GLY A 1 325 ? -4.108 -24.997 6.986 1.00 27.39 325 GLY A C 1
ATOM 2400 O O . GLY A 1 325 ? -3.202 -24.178 6.973 1.00 27.39 325 GLY A O 1
ATOM 2401 N N . THR A 1 326 ? -4.455 -25.489 8.200 1.00 30.09 326 THR A N 1
ATOM 2402 C CA . THR A 1 326 ? -5.529 -26.413 8.671 1.00 30.09 326 THR A CA 1
ATOM 2403 C C . THR A 1 326 ? -5.699 -26.379 10.229 1.00 30.09 326 THR A C 1
ATOM 2405 O O . THR A 1 326 ? -4.680 -26.299 10.900 1.00 30.09 326 THR A O 1
ATOM 2408 N N . ARG A 1 327 ? -6.915 -26.629 10.798 1.00 29.31 327 ARG A N 1
ATOM 2409 C CA . ARG A 1 327 ? -7.240 -27.117 12.204 1.00 29.31 327 ARG A CA 1
ATOM 2410 C C . ARG A 1 327 ? -6.857 -26.212 13.429 1.00 29.31 327 ARG A C 1
ATOM 2412 O O . ARG A 1 327 ? -5.768 -25.681 13.455 1.00 29.31 327 ARG A O 1
ATOM 2419 N N . ALA A 1 328 ? -7.576 -26.051 14.565 1.00 29.58 328 ALA A N 1
ATOM 2420 C CA . ALA A 1 328 ? -8.739 -26.703 15.202 1.00 29.58 328 ALA A CA 1
ATOM 2421 C C . ALA A 1 328 ? -9.197 -26.039 16.561 1.00 29.58 328 ALA A C 1
ATOM 2423 O O . ALA A 1 328 ? -8.359 -25.567 17.315 1.00 29.58 328 ALA A O 1
ATOM 2424 N N . ARG A 1 329 ? -10.496 -26.205 16.922 1.00 28.33 329 ARG A N 1
ATOM 2425 C CA . ARG A 1 329 ? -11.154 -26.277 18.281 1.00 28.33 329 ARG A CA 1
ATOM 2426 C C . ARG A 1 329 ? -11.337 -25.051 19.241 1.00 28.33 329 ARG A C 1
ATOM 2428 O O . ARG A 1 329 ? -10.388 -24.629 19.875 1.00 28.33 329 ARG A O 1
ATOM 2435 N N . ARG A 1 330 ? -12.633 -24.721 19.488 1.00 28.05 330 ARG A N 1
ATOM 2436 C CA . ARG A 1 330 ? -13.397 -24.393 20.754 1.00 28.05 330 ARG A CA 1
ATOM 2437 C C . ARG A 1 330 ? -12.809 -23.374 21.780 1.00 28.05 330 ARG A C 1
ATOM 2439 O O . ARG A 1 330 ? -11.678 -23.547 22.194 1.00 28.05 330 ARG A O 1
ATOM 2446 N N . ALA A 1 331 ? -13.480 -22.289 22.222 1.00 29.05 331 ALA A N 1
ATOM 2447 C CA . ALA A 1 331 ? -14.811 -22.094 22.879 1.00 29.05 331 ALA A CA 1
ATOM 2448 C C . ALA A 1 331 ? -14.873 -22.557 24.368 1.00 29.05 331 ALA A C 1
ATOM 2450 O O . ALA A 1 331 ? -14.388 -23.652 24.634 1.00 29.05 331 ALA A O 1
ATOM 2451 N N . ALA A 1 332 ? -15.491 -21.872 25.360 1.00 29.55 332 ALA A N 1
ATOM 2452 C CA . ALA A 1 332 ? -16.092 -20.515 25.485 1.00 29.55 332 ALA A CA 1
ATOM 2453 C C . ALA A 1 332 ? -16.405 -20.154 26.985 1.00 29.55 332 ALA A C 1
ATOM 2455 O O . ALA A 1 332 ? -16.255 -21.008 27.848 1.00 29.55 332 ALA A O 1
ATOM 2456 N N . HIS A 1 333 ? -16.903 -18.927 27.245 1.00 28.92 333 HIS A N 1
ATOM 2457 C CA . HIS A 1 333 ? -17.621 -18.397 28.444 1.00 28.92 333 HIS A CA 1
ATOM 2458 C C . HIS A 1 333 ? -16.992 -18.298 29.867 1.00 28.92 333 HIS A C 1
ATOM 2460 O O . HIS A 1 333 ? -16.779 -19.275 30.570 1.00 28.92 333 HIS A O 1
ATOM 2466 N N . ALA A 1 334 ? -16.856 -17.030 30.290 1.00 29.53 334 ALA A N 1
ATOM 2467 C CA . ALA A 1 334 ? -17.265 -16.340 31.537 1.00 29.53 334 ALA A CA 1
ATOM 2468 C C . ALA A 1 334 ? -17.909 -17.064 32.757 1.00 29.53 334 ALA A C 1
ATOM 2470 O O . ALA A 1 334 ? -18.726 -17.967 32.608 1.00 29.53 334 ALA A O 1
ATOM 2471 N N . GLY A 1 335 ? -17.686 -16.484 33.957 1.00 26.75 335 GLY A N 1
ATOM 2472 C CA . GLY A 1 335 ? -18.487 -16.681 35.186 1.00 26.75 335 GLY A CA 1
ATOM 2473 C C . GLY A 1 335 ? -18.015 -15.848 36.406 1.00 26.75 335 GLY A C 1
ATOM 2474 O O . GLY A 1 335 ? -16.882 -16.011 36.847 1.00 26.75 335 GLY A O 1
ATOM 2475 N N . ASP A 1 336 ? -18.878 -14.976 36.951 1.00 29.42 336 ASP A N 1
ATOM 2476 C CA . ASP A 1 336 ? -18.718 -14.196 38.212 1.00 29.42 336 ASP A CA 1
ATOM 2477 C C . ASP A 1 336 ? -19.301 -14.970 39.423 1.00 29.42 336 ASP A C 1
ATOM 2479 O O . ASP A 1 336 ? -20.197 -15.797 39.215 1.00 29.42 336 ASP A O 1
ATOM 2483 N N . PRO A 1 337 ? -18.829 -14.757 40.677 1.00 44.88 337 PRO A N 1
ATOM 2484 C CA . PRO A 1 337 ? -19.751 -14.161 41.667 1.00 44.88 337 PRO A CA 1
ATOM 2485 C C . PRO A 1 337 ? -19.138 -13.341 42.842 1.00 44.88 337 PRO A C 1
ATOM 2487 O O . PRO A 1 337 ? -18.607 -13.932 43.785 1.00 44.88 337 PRO A O 1
ATOM 2490 N N . ARG A 1 338 ? -19.533 -12.054 42.951 1.00 29.03 338 ARG A N 1
ATOM 2491 C CA . ARG A 1 338 ? -19.799 -11.303 44.229 1.00 29.03 338 ARG A CA 1
ATOM 2492 C C . ARG A 1 338 ? -18.534 -10.981 45.086 1.00 29.03 338 ARG A C 1
ATOM 2494 O O . ARG A 1 338 ? -17.457 -11.463 44.781 1.00 29.03 338 ARG A O 1
ATOM 2501 N N . ARG A 1 339 ? -18.489 -10.166 46.164 1.00 28.86 339 ARG A N 1
ATOM 2502 C CA . ARG A 1 339 ? -19.390 -9.429 47.112 1.00 28.86 339 ARG A CA 1
ATOM 2503 C C . ARG A 1 339 ? -18.480 -8.373 47.843 1.00 28.86 339 ARG A C 1
ATOM 2505 O O . ARG A 1 339 ? -17.280 -8.607 47.871 1.00 28.86 339 ARG A O 1
ATOM 2512 N N . SER A 1 340 ? -18.863 -7.327 48.601 1.00 28.28 340 SER A N 1
ATOM 2513 C CA . SER A 1 340 ? -19.940 -6.300 48.597 1.00 28.28 340 SER A CA 1
ATOM 2514 C C . SER A 1 340 ? -19.773 -5.358 49.829 1.00 28.28 340 SER A C 1
ATOM 2516 O O . SER A 1 340 ? -19.681 -5.896 50.932 1.00 28.28 340 SER A O 1
ATOM 2518 N N . GLY A 1 341 ? -19.821 -4.014 49.722 1.00 28.41 341 GLY A N 1
ATOM 2519 C CA . GLY A 1 341 ? -19.834 -3.118 50.909 1.00 28.41 341 GLY A CA 1
ATOM 2520 C C . GLY A 1 341 ? -19.685 -1.599 50.655 1.00 28.41 341 GLY A C 1
ATOM 2521 O O . GLY A 1 341 ? -18.988 -1.195 49.731 1.00 28.41 341 GLY A O 1
ATOM 2522 N N . GLY A 1 342 ? -20.334 -0.787 51.503 1.00 22.66 342 GLY A N 1
ATOM 2523 C CA . GLY A 1 342 ? -20.104 0.655 51.767 1.00 22.66 342 GLY A CA 1
ATOM 2524 C C . GLY A 1 342 ? -20.045 0.879 53.300 1.00 22.66 342 GLY A C 1
ATOM 2525 O O . GLY A 1 342 ? -19.905 -0.141 53.984 1.00 22.66 342 GLY A O 1
ATOM 2526 N N . PRO A 1 343 ? -20.211 2.096 53.882 1.00 48.56 343 PRO A N 1
ATOM 2527 C CA . PRO A 1 343 ? -20.777 3.338 53.322 1.00 48.56 343 PRO A CA 1
ATOM 2528 C C . PRO A 1 343 ? -19.926 4.618 53.635 1.00 48.56 343 PRO A C 1
ATOM 2530 O O . PRO A 1 343 ? -18.704 4.529 53.672 1.00 48.56 343 PRO A O 1
ATOM 2533 N N . ASP A 1 344 ? -20.594 5.767 53.860 1.00 31.41 344 ASP A N 1
ATOM 2534 C CA . ASP A 1 344 ? -20.129 7.090 54.360 1.00 31.41 344 ASP A CA 1
ATOM 2535 C C . ASP A 1 344 ? -19.265 7.990 53.430 1.00 31.41 344 ASP A C 1
ATOM 2537 O O . ASP A 1 344 ? -18.433 7.511 52.669 1.00 31.41 344 ASP A O 1
ATOM 2541 N N . GLY A 1 345 ? -19.404 9.333 53.421 1.00 28.28 345 GLY A N 1
ATOM 2542 C CA . GLY A 1 345 ? -20.462 10.179 54.012 1.00 28.28 345 GLY A CA 1
ATOM 2543 C C . GLY A 1 345 ? -20.185 11.709 54.011 1.00 28.28 345 GLY A C 1
ATOM 2544 O O . GLY A 1 345 ? -19.240 12.158 54.647 1.00 28.28 345 GLY A O 1
ATOM 2545 N N . GLY A 1 346 ? -21.064 12.523 53.391 1.00 27.05 346 GLY A N 1
ATOM 2546 C CA . GLY A 1 346 ? -21.145 14.001 53.565 1.00 27.05 346 GLY A CA 1
ATOM 2547 C C . GLY A 1 346 ? -20.194 14.893 52.728 1.00 27.05 346 GLY A C 1
ATOM 2548 O O . GLY A 1 346 ? -19.209 14.398 52.200 1.00 27.05 346 GLY A O 1
ATOM 2549 N N . LEU A 1 347 ? -20.403 16.216 52.545 1.00 28.22 347 LEU A N 1
ATOM 2550 C CA . LEU A 1 347 ? -21.538 17.132 52.830 1.00 28.22 347 LEU A CA 1
ATOM 2551 C C . LEU A 1 347 ? -21.418 18.454 51.993 1.00 28.22 347 LEU A C 1
ATOM 2553 O O . LEU A 1 347 ? -20.361 19.064 52.025 1.00 28.22 347 LEU A O 1
ATOM 2557 N N . ARG A 1 348 ? -22.533 18.933 51.387 1.00 28.55 348 ARG A N 1
ATOM 2558 C CA . ARG A 1 348 ? -23.003 20.359 51.229 1.00 28.55 348 ARG A CA 1
ATOM 2559 C C . ARG A 1 348 ? -22.126 21.410 50.473 1.00 28.55 348 ARG A C 1
ATOM 2561 O O . ARG A 1 348 ? -20.970 21.603 50.800 1.00 28.55 348 ARG A O 1
ATOM 2568 N N . HIS A 1 349 ? -22.607 22.025 49.370 1.00 29.97 349 HIS A N 1
ATOM 2569 C CA . HIS A 1 349 ? -23.474 23.244 49.219 1.00 29.97 349 HIS A CA 1
ATOM 2570 C C . HIS A 1 349 ? -22.730 24.608 49.326 1.00 29.97 349 HIS A C 1
ATOM 2572 O O . HIS A 1 349 ? -21.853 24.720 50.169 1.00 29.97 349 HIS A O 1
ATOM 2578 N N . VAL A 1 350 ? -23.075 25.700 48.606 1.00 30.44 350 VAL A N 1
ATOM 2579 C CA . VAL A 1 350 ? -23.892 25.917 47.374 1.00 30.44 350 VAL A CA 1
ATOM 2580 C C . VAL A 1 350 ? -23.700 27.368 46.838 1.00 30.44 350 VAL A C 1
ATOM 258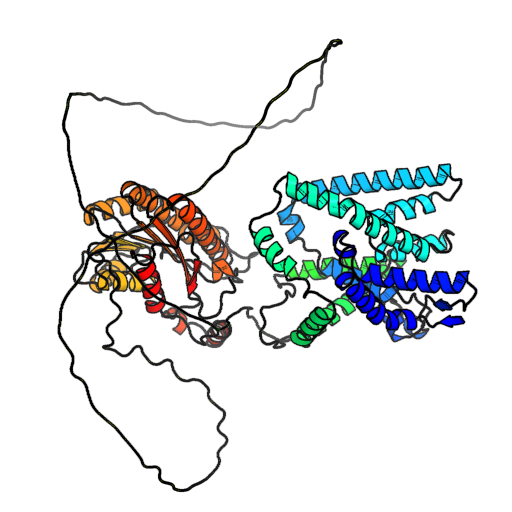2 O O . VAL A 1 350 ? -23.396 28.241 47.643 1.00 30.44 350 VAL A O 1
ATOM 2585 N N . ASP A 1 351 ? -23.946 27.607 45.535 1.00 28.78 351 ASP A N 1
ATOM 2586 C CA . ASP A 1 351 ? -24.244 28.914 44.873 1.00 28.78 351 ASP A CA 1
ATOM 2587 C C . ASP A 1 351 ? -23.187 30.066 44.900 1.00 28.78 351 ASP A C 1
ATOM 2589 O O . ASP A 1 351 ? -22.254 30.045 45.692 1.00 28.78 351 ASP A O 1
ATOM 2593 N N . HIS A 1 352 ? -23.193 31.089 44.016 1.00 28.69 352 HIS A N 1
ATOM 2594 C CA . HIS A 1 352 ? -24.135 31.490 42.943 1.00 28.69 352 HIS A CA 1
ATOM 2595 C C . HIS A 1 352 ? -23.437 32.196 41.733 1.00 28.69 352 HIS A C 1
ATOM 2597 O O . HIS A 1 352 ? -22.237 32.459 41.750 1.00 28.69 352 HIS A O 1
ATOM 2603 N N . VAL A 1 353 ? -24.218 32.516 40.689 1.00 28.72 353 VAL A N 1
ATOM 2604 C CA . VAL A 1 353 ? -23.898 33.223 39.406 1.00 28.72 353 VAL A CA 1
ATOM 2605 C C . VAL A 1 353 ? -24.384 34.696 39.518 1.00 28.72 353 VAL A C 1
ATOM 2607 O O . VAL A 1 353 ? -25.375 34.856 40.235 1.00 28.72 353 VAL A O 1
ATOM 2610 N N . PRO A 1 354 ? -23.770 35.783 38.946 1.00 42.22 354 PRO A N 1
ATOM 2611 C CA . PRO A 1 354 ? -23.623 36.129 37.495 1.00 42.22 354 PRO A CA 1
ATOM 2612 C C . PRO A 1 354 ? -22.320 36.927 37.143 1.00 42.22 354 PRO A C 1
ATOM 2614 O O . PRO A 1 354 ? -21.427 37.007 37.977 1.00 42.22 354 PRO A O 1
ATOM 2617 N N . ALA A 1 355 ? -22.135 37.629 36.005 1.00 32.88 355 ALA A N 1
ATOM 2618 C CA . ALA A 1 355 ? -22.336 37.384 34.555 1.00 32.88 355 ALA A CA 1
ATOM 2619 C C . ALA A 1 355 ? -21.741 38.595 33.755 1.00 32.88 355 ALA A C 1
ATOM 2621 O O . ALA A 1 355 ? -21.086 39.450 34.344 1.00 32.88 355 ALA A O 1
ATOM 2622 N N . ASP A 1 356 ? -22.020 38.675 32.445 1.00 28.53 356 ASP A N 1
ATOM 2623 C CA . ASP A 1 356 ? -21.837 39.820 31.522 1.00 28.53 356 ASP A CA 1
ATOM 2624 C C . ASP A 1 356 ? -20.427 40.282 31.072 1.00 28.53 356 ASP A C 1
ATOM 2626 O O . ASP A 1 356 ? -19.395 40.059 31.698 1.00 28.53 356 ASP A O 1
ATOM 2630 N N . GLY A 1 357 ? -20.413 40.912 29.885 1.00 23.84 357 GLY A N 1
ATOM 2631 C CA . GLY A 1 357 ? -19.268 41.577 29.239 1.00 23.84 357 GLY A CA 1
ATOM 2632 C C . GLY A 1 357 ? -19.587 43.047 28.908 1.00 23.84 357 GLY A C 1
ATOM 2633 O O . GLY A 1 357 ? -20.550 43.590 29.445 1.00 23.84 357 GLY A O 1
ATOM 2634 N N . PRO A 1 358 ? -18.848 43.709 27.989 1.00 36.66 358 PRO A N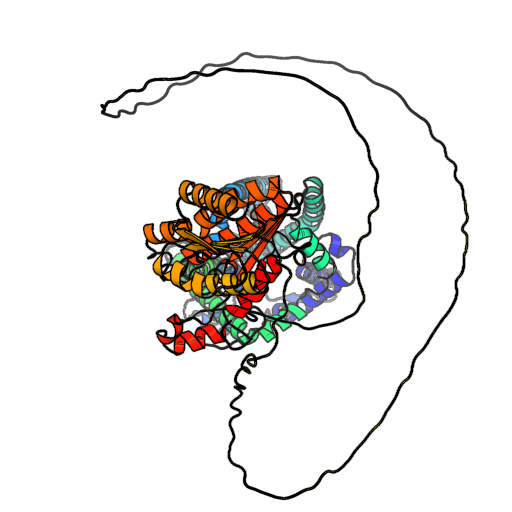 1
ATOM 2635 C CA . PRO A 1 358 ? -19.410 43.847 26.632 1.00 36.66 358 PRO A CA 1
ATOM 2636 C C . PRO A 1 358 ? -18.367 43.920 25.480 1.00 36.66 358 PRO A C 1
ATOM 2638 O O . PRO A 1 358 ? -17.191 43.605 25.631 1.00 36.66 358 PRO A O 1
ATOM 2641 N N . ARG A 1 359 ? -18.834 44.295 24.276 1.00 27.91 359 ARG A N 1
ATOM 2642 C CA . ARG A 1 359 ? -18.109 44.369 22.982 1.00 27.91 359 ARG A CA 1
ATOM 2643 C C . ARG A 1 359 ? -17.819 45.834 22.578 1.00 27.91 359 ARG A C 1
ATOM 2645 O O . ARG A 1 359 ? -18.532 46.702 23.067 1.00 27.91 359 ARG A O 1
ATOM 2652 N N . LEU A 1 360 ? -16.954 46.085 21.567 1.00 27.80 360 LEU A N 1
ATOM 2653 C CA . LEU A 1 360 ? -17.295 46.748 20.265 1.00 27.80 360 LEU A CA 1
ATOM 2654 C C . LEU A 1 360 ? -16.100 47.350 19.454 1.00 27.80 360 LEU A C 1
ATOM 2656 O O . LEU A 1 360 ? -15.406 48.221 19.950 1.00 27.80 360 LEU A O 1
ATOM 2660 N N . ARG A 1 361 ? -16.057 47.027 18.138 1.00 24.86 361 ARG A N 1
ATOM 2661 C CA . ARG A 1 361 ? -15.641 47.845 16.944 1.00 24.86 361 ARG A CA 1
ATOM 2662 C C . ARG A 1 361 ? -14.210 48.463 16.828 1.00 24.86 361 ARG A C 1
ATOM 2664 O O . ARG A 1 361 ? -13.478 48.489 17.797 1.00 24.86 361 ARG A O 1
ATOM 2671 N N . ARG A 1 362 ? -13.775 49.070 15.690 1.00 27.36 362 ARG A N 1
ATOM 2672 C CA . ARG A 1 362 ? -13.769 48.711 14.224 1.00 27.36 362 ARG A CA 1
ATOM 2673 C C . ARG A 1 362 ? -13.090 49.836 13.375 1.00 27.36 362 ARG A C 1
ATOM 2675 O O . ARG A 1 362 ? -13.531 50.972 13.480 1.00 27.36 362 ARG A O 1
ATOM 2682 N N . GLY A 1 363 ? -12.157 49.522 12.459 1.00 26.19 363 GLY A N 1
ATOM 2683 C CA . GLY A 1 363 ? -11.529 50.444 11.457 1.00 26.19 363 GLY A CA 1
ATOM 2684 C C . GLY A 1 363 ? -10.030 50.113 11.262 1.00 26.19 363 GLY A C 1
ATOM 2685 O O . GLY A 1 363 ? -9.430 49.691 12.242 1.00 26.19 363 GLY A O 1
ATOM 2686 N N . ARG A 1 364 ? -9.388 50.049 10.073 1.00 28.31 364 ARG A N 1
ATOM 2687 C CA . ARG A 1 364 ? -9.274 50.943 8.880 1.00 28.31 364 ARG A CA 1
ATOM 2688 C C . ARG A 1 364 ? -8.585 52.285 9.178 1.00 28.31 364 ARG A C 1
ATOM 2690 O O . ARG A 1 364 ? -9.010 52.937 10.122 1.00 28.31 364 ARG A O 1
ATOM 2697 N N . ASP A 1 365 ? -7.596 52.786 8.423 1.00 29.53 365 ASP A N 1
ATOM 2698 C CA . ASP A 1 365 ? -6.765 52.293 7.282 1.00 29.53 365 ASP A CA 1
ATOM 2699 C C . ASP A 1 365 ? -5.449 53.138 7.245 1.00 29.53 365 ASP A C 1
ATOM 2701 O O . ASP A 1 365 ? -5.375 54.141 7.949 1.00 29.53 365 ASP A O 1
ATOM 2705 N N . GLY A 1 366 ? -4.366 52.867 6.493 1.00 27.22 366 GLY A N 1
ATOM 2706 C CA . GLY A 1 366 ? -4.033 51.755 5.582 1.00 27.22 366 GLY A CA 1
ATOM 2707 C C . GLY A 1 366 ? -3.245 52.204 4.321 1.00 27.22 366 GLY A C 1
ATOM 2708 O O . GLY A 1 366 ? -3.863 52.689 3.380 1.00 27.22 366 GLY A O 1
ATOM 2709 N N . GLY A 1 367 ? -1.908 52.024 4.247 1.00 28.47 367 GLY A N 1
ATOM 2710 C CA . GLY A 1 367 ? -1.107 52.409 3.060 1.00 28.47 367 GLY A CA 1
ATOM 2711 C C . GLY A 1 367 ? 0.424 52.178 3.105 1.00 28.47 367 GLY A C 1
ATOM 2712 O O . GLY A 1 367 ? 1.043 52.329 4.150 1.00 28.47 367 GLY A O 1
ATOM 2713 N N . GLY A 1 368 ? 1.014 51.880 1.931 1.00 27.02 368 GLY A N 1
ATOM 2714 C CA . GLY A 1 368 ? 2.392 52.242 1.517 1.00 27.02 368 GLY A CA 1
ATOM 2715 C C . GLY A 1 368 ? 3.613 51.450 2.054 1.00 27.02 368 GLY A C 1
ATOM 2716 O O . GLY A 1 368 ? 3.907 51.523 3.242 1.00 27.02 368 GLY A O 1
ATOM 2717 N N . PRO A 1 369 ? 4.415 50.776 1.194 1.00 38.78 369 PRO A N 1
ATOM 2718 C CA . PRO A 1 369 ? 5.678 50.133 1.587 1.00 38.78 369 PRO A CA 1
ATOM 2719 C C . PRO A 1 369 ? 6.945 50.912 1.168 1.00 38.78 369 PRO A C 1
ATOM 2721 O O . PRO A 1 369 ? 6.986 51.512 0.098 1.00 38.78 369 PRO A O 1
ATOM 2724 N N . LEU A 1 370 ? 8.037 50.778 1.935 1.00 28.00 370 LEU A N 1
ATOM 2725 C CA . LEU A 1 370 ? 9.406 51.116 1.505 1.00 28.00 370 LEU A CA 1
ATOM 2726 C C . LEU A 1 370 ? 10.440 50.189 2.181 1.00 28.00 370 LEU A C 1
ATOM 2728 O O . LEU A 1 370 ? 10.321 49.871 3.362 1.00 28.00 370 LEU A O 1
ATOM 2732 N N . ARG A 1 371 ? 11.459 49.740 1.431 1.00 26.53 371 ARG A N 1
ATOM 2733 C CA . ARG A 1 371 ? 12.570 48.884 1.906 1.00 26.53 371 ARG A CA 1
ATOM 2734 C C . ARG A 1 371 ? 13.902 49.632 1.804 1.00 26.53 371 ARG A C 1
ATOM 2736 O O . ARG A 1 371 ? 14.286 49.994 0.698 1.00 26.53 371 ARG A O 1
ATOM 2743 N N . VAL A 1 372 ? 14.663 49.722 2.899 1.00 26.44 372 VAL A N 1
ATOM 2744 C CA . VAL A 1 372 ? 16.114 50.031 2.898 1.00 26.44 372 VAL A CA 1
ATOM 2745 C C . VAL A 1 372 ? 16.838 49.076 3.878 1.00 26.44 372 VAL A C 1
ATOM 2747 O O . VAL A 1 372 ? 16.198 48.243 4.519 1.00 26.44 372 VAL A O 1
ATOM 2750 N N . ARG A 1 373 ? 18.177 49.076 3.895 1.00 22.73 373 ARG A N 1
ATOM 2751 C CA . ARG A 1 373 ? 19.039 47.918 4.200 1.00 22.73 373 ARG A CA 1
ATOM 2752 C C . ARG A 1 373 ? 20.013 48.172 5.374 1.00 22.73 373 ARG A C 1
ATOM 2754 O O . ARG A 1 373 ? 20.716 49.167 5.356 1.00 22.73 373 ARG A O 1
ATOM 2761 N N . ALA A 1 374 ? 20.120 47.186 6.272 1.00 26.89 374 ALA A N 1
ATOM 2762 C CA . ALA A 1 374 ? 21.311 46.721 7.022 1.00 26.89 374 ALA A CA 1
ATOM 2763 C C . ALA A 1 374 ? 22.201 47.650 7.905 1.00 26.89 374 ALA A C 1
ATOM 2765 O O . ALA A 1 374 ? 22.850 48.574 7.433 1.00 26.89 374 ALA A O 1
ATOM 2766 N N . GLY A 1 375 ? 22.436 47.178 9.141 1.00 23.66 375 GLY A N 1
ATOM 2767 C CA . GLY A 1 375 ? 23.627 47.362 10.004 1.00 23.66 375 GLY A CA 1
ATOM 2768 C C . GLY A 1 375 ? 23.516 46.347 11.1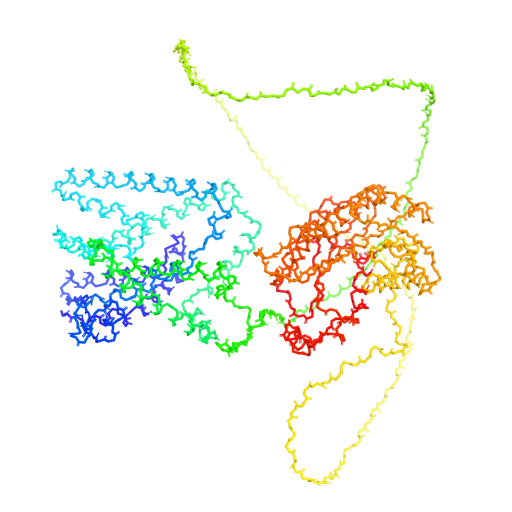64 1.00 23.66 375 GLY A C 1
ATOM 2769 O O . GLY A 1 375 ? 22.418 46.188 11.681 1.00 23.66 375 GLY A O 1
ATOM 2770 N N . ARG A 1 376 ? 24.437 45.404 11.430 1.00 26.00 376 ARG A N 1
ATOM 2771 C CA . ARG A 1 376 ? 25.875 45.389 11.820 1.00 26.00 376 ARG A CA 1
ATOM 2772 C C . ARG A 1 376 ? 26.126 45.388 13.351 1.00 26.00 376 ARG A C 1
ATOM 2774 O O . ARG A 1 376 ? 25.493 46.118 14.095 1.00 26.00 376 ARG A O 1
ATOM 2781 N N . HIS A 1 377 ? 27.053 44.504 13.752 1.00 31.16 377 HIS A N 1
ATOM 2782 C CA . HIS A 1 377 ? 27.535 44.124 15.103 1.00 31.16 377 HIS A CA 1
ATOM 2783 C C . HIS A 1 377 ? 28.057 45.274 15.995 1.00 31.16 377 HIS A C 1
ATOM 2785 O O . HIS A 1 377 ? 28.434 46.314 15.453 1.00 31.16 377 HIS A O 1
ATOM 2791 N N . PRO A 1 378 ? 28.123 45.085 17.339 1.00 40.03 378 PRO A N 1
ATOM 2792 C CA . PRO A 1 378 ? 29.308 44.496 18.037 1.00 40.03 378 PRO A CA 1
ATOM 2793 C C . PRO A 1 378 ? 28.980 43.217 18.871 1.00 40.03 378 PRO A C 1
ATOM 2795 O O . PRO A 1 378 ? 27.987 42.554 18.585 1.00 40.03 378 PRO A O 1
ATOM 2798 N N . GLN A 1 379 ? 29.729 42.852 19.932 1.00 28.69 379 GLN A N 1
ATOM 2799 C CA . GLN A 1 379 ? 30.969 42.031 19.972 1.00 28.69 379 GLN A CA 1
ATOM 2800 C C . GLN A 1 379 ? 31.160 41.392 21.394 1.00 28.69 379 GLN A C 1
ATOM 2802 O O . GLN A 1 379 ? 30.258 41.503 22.219 1.00 28.69 379 GLN A O 1
ATOM 2807 N N . ARG A 1 380 ? 32.270 40.666 21.662 1.00 31.81 380 ARG A N 1
ATOM 2808 C CA . ARG A 1 380 ? 32.582 39.899 22.914 1.00 31.81 380 ARG A CA 1
ATOM 2809 C C . ARG A 1 380 ? 33.382 40.704 23.977 1.00 31.81 380 ARG A C 1
ATOM 2811 O O . ARG A 1 380 ? 33.829 41.800 23.649 1.00 31.81 380 ARG A O 1
ATOM 2818 N N . PRO A 1 381 ? 33.595 40.179 25.213 1.00 42.25 381 PRO A N 1
ATOM 2819 C CA . PRO A 1 381 ? 34.816 39.394 25.599 1.00 42.25 381 PRO A CA 1
ATOM 2820 C C . PRO A 1 381 ? 34.493 37.920 26.025 1.00 42.25 381 PRO A C 1
ATOM 2822 O O . PRO A 1 381 ? 33.311 37.607 26.117 1.00 42.25 381 PRO A O 1
ATOM 2825 N N . ARG A 1 382 ? 35.361 36.877 26.100 1.00 31.88 382 ARG A N 1
ATOM 2826 C CA . ARG A 1 382 ? 36.744 36.590 26.624 1.00 31.88 382 ARG A CA 1
ATOM 2827 C C . ARG A 1 382 ? 36.782 36.290 28.149 1.00 31.88 382 ARG A C 1
ATOM 2829 O O . ARG A 1 382 ? 36.066 36.984 28.854 1.00 31.88 382 ARG A O 1
ATOM 2836 N N . GLU A 1 383 ? 37.541 35.334 28.732 1.00 31.41 383 GLU A N 1
ATOM 2837 C CA . GLU A 1 383 ? 38.461 34.239 28.272 1.00 31.41 383 GLU A CA 1
ATOM 2838 C C . GLU A 1 383 ? 38.712 33.171 29.413 1.00 31.41 383 GLU A C 1
ATOM 2840 O O . GLU A 1 383 ? 38.039 33.260 30.432 1.00 31.41 383 GLU A O 1
ATOM 2845 N N . HIS A 1 384 ? 39.597 32.164 29.193 1.00 28.69 384 HIS A N 1
ATOM 2846 C CA . HIS A 1 384 ? 40.272 31.124 30.062 1.00 28.69 384 HIS A CA 1
ATOM 2847 C C . HIS A 1 384 ? 40.193 31.205 31.630 1.00 28.69 384 HIS A C 1
ATOM 2849 O O . HIS A 1 384 ? 40.058 32.301 32.154 1.00 28.69 384 HIS A O 1
ATOM 2855 N N . GLU A 1 385 ? 40.363 30.179 32.506 1.00 30.97 385 GLU A N 1
ATOM 2856 C CA . GLU A 1 385 ? 40.589 28.692 32.506 1.00 30.97 385 GLU A CA 1
ATOM 2857 C C . GLU A 1 385 ? 40.223 28.097 33.923 1.00 30.97 385 GLU A C 1
ATOM 2859 O O . GLU A 1 385 ? 39.569 28.818 34.671 1.00 30.97 385 GLU A O 1
ATOM 2864 N N . GLY A 1 386 ? 40.523 26.875 34.437 1.00 26.66 386 GLY A N 1
ATOM 2865 C CA . GLY A 1 386 ? 41.280 25.658 34.025 1.00 26.66 386 GLY A CA 1
ATOM 2866 C C . GLY A 1 386 ? 41.488 24.632 35.198 1.00 26.66 386 GLY A C 1
ATOM 2867 O O . GLY A 1 386 ? 41.055 24.910 36.312 1.00 26.66 386 GLY A O 1
ATOM 2868 N N . ALA A 1 387 ? 42.191 23.498 34.961 1.00 29.72 387 ALA A N 1
ATOM 2869 C CA . ALA A 1 387 ? 42.718 22.464 35.918 1.00 29.72 387 ALA A CA 1
ATOM 2870 C C . ALA A 1 387 ? 41.772 21.523 36.750 1.00 29.72 387 ALA A C 1
ATOM 2872 O O . ALA A 1 387 ? 40.674 21.905 37.136 1.00 29.72 387 ALA A O 1
ATOM 2873 N N . GLY A 1 388 ? 42.255 20.302 37.105 1.00 27.08 388 GLY A N 1
ATOM 2874 C CA . GLY A 1 388 ? 41.792 19.495 38.275 1.00 27.08 388 GLY A CA 1
ATOM 2875 C C . GLY A 1 388 ? 41.398 17.997 38.089 1.00 27.08 388 GLY A C 1
ATOM 2876 O O . GLY A 1 388 ? 40.509 17.683 37.307 1.00 27.08 388 GLY A O 1
ATOM 2877 N N . GLY A 1 389 ? 41.996 17.085 38.884 1.00 24.50 389 GLY A N 1
ATOM 2878 C CA . GLY A 1 389 ? 41.538 15.699 39.215 1.00 24.50 389 GLY A CA 1
ATOM 2879 C C . GLY A 1 389 ? 41.570 15.481 40.756 1.00 24.50 389 GLY A C 1
ATOM 2880 O O . GLY A 1 389 ? 41.656 16.514 41.426 1.00 24.50 389 GLY A O 1
ATOM 2881 N N . PRO A 1 390 ? 41.583 14.257 41.370 1.00 49.50 390 PRO A N 1
ATOM 2882 C CA . PRO A 1 390 ? 41.638 12.880 40.817 1.00 49.50 390 PRO A CA 1
ATOM 2883 C C . PRO A 1 390 ? 40.755 11.772 41.523 1.00 49.50 390 PRO A C 1
ATOM 2885 O O . PRO A 1 390 ? 40.075 12.022 42.511 1.00 49.50 390 PRO A O 1
ATOM 2888 N N . ASP A 1 391 ? 40.801 10.541 40.982 1.00 34.00 391 ASP A N 1
ATOM 2889 C CA . ASP A 1 391 ? 40.712 9.144 41.525 1.00 34.00 391 ASP A CA 1
ATOM 2890 C C . ASP A 1 391 ? 39.924 8.660 42.795 1.00 34.00 391 ASP A C 1
ATOM 2892 O O . ASP A 1 391 ? 40.351 8.866 43.925 1.00 34.00 391 ASP A O 1
ATOM 2896 N N . GLY A 1 392 ? 38.949 7.744 42.566 1.00 26.56 392 GLY A N 1
ATOM 2897 C CA . GLY A 1 392 ? 38.841 6.360 43.142 1.00 26.56 392 GLY A CA 1
ATOM 2898 C C . GLY A 1 392 ? 38.408 6.081 44.615 1.00 26.56 392 GLY A C 1
ATOM 2899 O O . GLY A 1 392 ? 38.251 7.011 45.397 1.00 26.56 392 GLY A O 1
ATOM 2900 N N . PRO A 1 393 ? 38.310 4.793 45.067 1.00 55.38 393 PRO A N 1
ATOM 2901 C CA . PRO A 1 393 ? 37.806 3.575 44.374 1.00 55.38 393 PRO A CA 1
ATOM 2902 C C . PRO A 1 393 ? 36.975 2.548 45.244 1.00 55.38 393 PRO A C 1
ATOM 2904 O O . PRO A 1 393 ? 37.008 2.586 46.470 1.00 55.38 393 PRO A O 1
ATOM 2907 N N . GLY A 1 394 ? 36.297 1.559 44.611 1.00 26.30 394 GLY A N 1
ATOM 2908 C CA . GLY A 1 394 ? 35.659 0.345 45.225 1.00 26.30 394 GLY A CA 1
ATOM 2909 C C . GLY A 1 394 ? 34.493 -0.241 44.372 1.00 26.30 394 GLY A C 1
ATOM 2910 O O . GLY A 1 394 ? 33.916 0.525 43.607 1.00 26.30 394 GLY A O 1
ATOM 2911 N N . ALA A 1 395 ? 34.081 -1.530 44.289 1.00 32.75 395 ALA A N 1
ATOM 2912 C CA . ALA A 1 395 ? 34.354 -2.854 44.924 1.00 32.75 395 ALA A CA 1
ATOM 2913 C C . ALA A 1 395 ? 33.540 -3.247 46.198 1.00 32.75 395 ALA A C 1
ATOM 2915 O O . ALA A 1 395 ? 33.393 -2.402 47.070 1.00 32.75 395 ALA A O 1
ATOM 2916 N N . ALA A 1 396 ? 33.049 -4.493 46.436 1.00 31.73 396 ALA A N 1
ATOM 2917 C CA . ALA A 1 396 ? 32.735 -5.693 45.600 1.00 31.73 396 ALA A CA 1
ATOM 2918 C C . ALA A 1 396 ? 31.949 -6.791 46.415 1.00 31.73 396 ALA A C 1
ATOM 2920 O O . ALA A 1 396 ? 32.028 -6.775 47.640 1.00 31.73 396 ALA A O 1
ATOM 2921 N N . GLY A 1 397 ? 31.256 -7.780 45.790 1.00 24.73 397 GLY A N 1
ATOM 2922 C CA . GLY A 1 397 ? 30.709 -8.988 46.488 1.00 24.73 397 GLY A CA 1
ATOM 2923 C C . GLY A 1 397 ? 29.631 -9.853 45.763 1.00 24.73 397 GLY A C 1
ATOM 2924 O O . GLY A 1 397 ? 28.826 -9.313 45.012 1.00 24.73 397 GLY A O 1
ATOM 2925 N N . VAL A 1 398 ? 29.619 -11.187 45.998 1.00 31.95 398 VAL A N 1
ATOM 2926 C CA . VAL A 1 398 ? 28.743 -12.285 45.448 1.00 31.95 398 VAL A CA 1
ATOM 2927 C C . VAL A 1 398 ? 28.812 -13.493 46.434 1.00 31.95 398 VAL A C 1
ATOM 2929 O O . VAL A 1 398 ? 29.944 -13.727 46.869 1.00 31.95 398 VAL A O 1
ATOM 2932 N N . PRO A 1 399 ? 27.732 -14.236 46.860 1.00 48.59 399 PRO A N 1
ATOM 2933 C CA . PRO A 1 399 ? 27.314 -15.505 46.180 1.00 48.59 399 PRO A CA 1
ATOM 2934 C C . PRO A 1 399 ? 25.900 -16.163 46.423 1.00 48.59 399 PRO A C 1
ATOM 2936 O O . PRO A 1 399 ? 25.383 -16.191 47.531 1.00 48.59 399 PRO A O 1
ATOM 2939 N N . ASP A 1 400 ? 25.393 -16.839 45.370 1.00 31.80 400 ASP A N 1
ATOM 2940 C CA . ASP A 1 400 ? 24.872 -18.246 45.274 1.00 31.80 400 ASP A CA 1
ATOM 2941 C C . ASP A 1 400 ? 23.675 -18.841 46.113 1.00 31.80 400 ASP A C 1
ATOM 2943 O O . ASP A 1 400 ? 23.379 -18.440 47.230 1.00 31.80 400 ASP A O 1
ATOM 2947 N N . ARG A 1 401 ? 23.089 -19.931 45.552 1.00 28.58 401 ARG A N 1
ATOM 2948 C CA . ARG A 1 401 ? 22.290 -21.065 46.125 1.00 28.58 401 ARG A CA 1
ATOM 2949 C C . ARG A 1 401 ? 20.741 -21.128 46.068 1.00 28.58 401 ARG A C 1
ATOM 2951 O O . ARG A 1 401 ? 20.045 -20.879 47.039 1.00 28.58 401 ARG A O 1
ATOM 2958 N N . ALA A 1 402 ? 20.257 -21.694 44.952 1.00 28.42 402 ALA A N 1
ATOM 2959 C CA . ALA A 1 402 ? 19.596 -23.021 44.819 1.00 28.42 402 ALA A CA 1
ATOM 2960 C C . ALA A 1 402 ? 18.334 -23.479 45.628 1.00 28.42 402 ALA A C 1
ATOM 2962 O O . ALA A 1 402 ? 18.306 -23.439 46.849 1.00 28.42 402 ALA A O 1
ATOM 2963 N N . ALA A 1 403 ? 17.438 -24.190 44.897 1.00 28.48 403 ALA A N 1
ATOM 2964 C CA . ALA A 1 403 ? 16.833 -25.520 45.206 1.00 28.48 403 ALA A CA 1
ATOM 2965 C C . ALA A 1 403 ? 15.289 -25.704 45.397 1.00 28.48 403 ALA A C 1
ATOM 2967 O O . ALA A 1 403 ? 14.739 -25.416 46.448 1.00 28.48 403 ALA A O 1
ATOM 2968 N N . ARG A 1 404 ? 14.691 -26.434 44.426 1.00 28.08 404 ARG A N 1
ATOM 2969 C CA . ARG A 1 404 ? 13.751 -27.599 44.529 1.00 28.08 404 ARG A CA 1
ATOM 2970 C C . ARG A 1 404 ? 12.336 -27.506 45.169 1.00 28.08 404 ARG A C 1
ATOM 2972 O O . ARG A 1 404 ? 12.175 -27.116 46.313 1.00 28.08 404 ARG A O 1
ATOM 2979 N N . GLY A 1 405 ? 11.380 -28.182 44.500 1.00 25.27 405 GLY A N 1
ATOM 2980 C CA . GLY A 1 405 ? 10.135 -28.759 45.070 1.00 25.27 405 GLY A CA 1
ATOM 2981 C C . GLY A 1 405 ? 8.849 -27.945 44.825 1.00 25.27 405 GLY A C 1
ATOM 2982 O O . GLY A 1 405 ? 8.928 -26.736 44.667 1.00 25.27 405 GLY A O 1
ATOM 2983 N N . GLY A 1 406 ? 7.640 -28.529 44.762 1.00 24.56 406 GLY A N 1
ATOM 2984 C CA . GLY A 1 406 ? 7.242 -29.953 44.765 1.00 24.56 406 GLY A CA 1
ATOM 2985 C C . GLY A 1 406 ? 5.746 -30.154 45.123 1.00 24.56 406 GLY A C 1
ATOM 2986 O O . GLY A 1 406 ? 5.224 -29.379 45.913 1.00 24.56 406 GLY A O 1
ATOM 2987 N N . CYS A 1 407 ? 5.097 -31.208 44.590 1.00 24.56 407 CYS A N 1
ATOM 2988 C CA . CYS A 1 407 ? 3.658 -31.574 44.730 1.00 24.56 407 CYS A CA 1
ATOM 2989 C C . CYS A 1 407 ? 2.627 -30.562 44.147 1.00 24.56 407 CYS A C 1
ATOM 2991 O O . CYS A 1 407 ? 2.892 -29.368 44.140 1.00 24.56 407 CYS A O 1
ATOM 2993 N N . ALA A 1 408 ? 1.464 -30.893 43.553 1.00 28.77 408 ALA A N 1
ATOM 2994 C CA . ALA A 1 408 ? 0.624 -32.103 43.357 1.00 28.77 408 ALA A CA 1
ATOM 2995 C C . ALA A 1 408 ? -0.652 -32.217 44.233 1.00 28.77 408 ALA A C 1
ATOM 2997 O O . ALA A 1 408 ? -0.626 -31.866 45.407 1.00 28.77 408 ALA A O 1
ATOM 2998 N N . ASP A 1 409 ? -1.696 -32.834 43.641 1.00 28.75 409 ASP A N 1
ATOM 2999 C CA . ASP A 1 409 ? -2.863 -33.498 44.275 1.00 28.75 409 ASP A CA 1
ATOM 3000 C C . ASP A 1 409 ? -3.976 -32.620 44.931 1.00 28.75 409 ASP A C 1
ATOM 3002 O O . ASP A 1 409 ? -3.706 -31.518 45.388 1.00 28.75 409 ASP A O 1
ATOM 3006 N N . ARG A 1 410 ? -5.279 -33.005 45.000 1.00 28.16 410 ARG A N 1
ATOM 3007 C CA . ARG A 1 410 ? -5.997 -34.267 44.640 1.00 28.16 410 ARG A CA 1
ATOM 3008 C C . ARG A 1 410 ? -7.539 -34.105 44.453 1.00 28.16 410 ARG A C 1
ATOM 3010 O O . ARG A 1 410 ? -8.085 -33.085 44.838 1.00 28.16 410 ARG A O 1
ATOM 3017 N N . PHE A 1 411 ? -8.192 -35.163 43.919 1.00 25.81 411 PHE A N 1
ATOM 3018 C CA . PHE A 1 411 ? -9.616 -35.644 43.974 1.00 25.81 411 PHE A CA 1
ATOM 3019 C C . PHE A 1 411 ? -10.775 -34.739 44.497 1.00 25.81 411 PHE A C 1
ATOM 3021 O O . PHE A 1 411 ? -10.622 -34.026 45.477 1.00 25.81 411 PHE A O 1
ATOM 3028 N N . ARG A 1 412 ? -12.027 -34.833 43.994 1.00 27.48 412 ARG A N 1
ATOM 3029 C CA . ARG A 1 412 ? -12.942 -36.018 43.948 1.00 27.48 412 ARG A CA 1
ATOM 3030 C C . ARG A 1 412 ? -14.011 -35.907 42.827 1.00 27.48 412 ARG A C 1
ATOM 3032 O O . ARG A 1 412 ? -14.499 -34.821 42.561 1.00 27.48 412 ARG A O 1
ATOM 3039 N N . GLN A 1 413 ? -14.232 -36.953 42.016 1.00 27.78 413 GLN A N 1
ATOM 3040 C CA . GLN A 1 413 ? -15.342 -37.948 42.065 1.00 27.78 413 GLN A CA 1
ATOM 3041 C C . GLN A 1 413 ? -16.791 -37.414 41.850 1.00 27.78 413 GLN A C 1
ATOM 3043 O O . GLN A 1 413 ? -17.395 -36.911 42.786 1.00 27.78 413 GLN A O 1
ATOM 3048 N N . HIS A 1 414 ? -17.314 -37.536 40.609 1.00 24.73 414 HIS A N 1
ATOM 3049 C CA . HIS A 1 414 ? -18.380 -38.471 40.123 1.00 24.73 414 HIS A CA 1
ATOM 3050 C C . HIS A 1 414 ? -19.507 -38.967 41.085 1.00 24.73 414 HIS A C 1
ATOM 3052 O O . HIS A 1 414 ? -19.244 -38.994 42.283 1.00 24.73 414 HIS A O 1
ATOM 3058 N N . PRO A 1 415 ? -20.688 -39.494 40.616 1.00 45.22 415 PRO A N 1
ATOM 3059 C CA . PRO A 1 415 ? -20.945 -40.166 39.308 1.00 45.22 415 PRO A CA 1
ATOM 3060 C C . PRO A 1 415 ? -22.378 -40.030 38.652 1.00 45.22 415 PRO A C 1
ATOM 3062 O O . PRO A 1 415 ? -23.240 -39.350 39.188 1.00 45.22 415 PRO A O 1
ATOM 3065 N N . GLN A 1 416 ? -22.625 -40.772 37.541 1.00 28.58 416 GLN A N 1
ATOM 3066 C CA . GLN A 1 416 ? -23.935 -41.250 36.972 1.00 28.58 416 GLN A CA 1
ATOM 3067 C C . GLN A 1 416 ? -24.939 -40.234 36.338 1.00 28.58 416 GLN A C 1
ATOM 3069 O O . GLN A 1 416 ? -24.960 -39.078 36.733 1.00 28.58 416 GLN A O 1
ATOM 3074 N N . HIS A 1 417 ? -25.841 -40.571 35.383 1.00 27.53 417 HIS A N 1
ATOM 3075 C CA . HIS A 1 417 ? -25.857 -41.563 34.268 1.00 27.53 417 HIS A CA 1
ATOM 3076 C C . HIS A 1 417 ? -26.953 -41.218 33.205 1.00 27.53 417 HIS A C 1
ATOM 3078 O O . HIS A 1 417 ? -27.671 -40.239 33.367 1.00 27.53 417 HIS A O 1
ATOM 3084 N N . HIS A 1 418 ? -27.098 -42.081 32.177 1.00 28.53 418 HIS A N 1
ATOM 3085 C CA . HIS A 1 418 ? -28.045 -42.084 31.031 1.00 28.53 418 HIS A CA 1
ATOM 3086 C C . HIS A 1 418 ? -27.715 -41.186 29.817 1.00 28.53 418 HIS A C 1
ATOM 3088 O O . HIS A 1 418 ? -27.157 -40.109 29.982 1.00 28.53 418 HIS A O 1
ATOM 3094 N N . ALA A 1 419 ? -28.116 -41.510 28.576 1.00 27.17 419 ALA A N 1
ATOM 3095 C CA . ALA A 1 419 ? -28.257 -42.782 27.823 1.00 27.17 419 ALA A CA 1
ATOM 3096 C C . ALA A 1 419 ? -28.657 -42.426 26.363 1.00 27.17 419 ALA A C 1
ATOM 3098 O O . ALA A 1 419 ? -29.256 -41.377 26.142 1.00 27.17 419 ALA A O 1
ATOM 3099 N N . LEU A 1 420 ? -28.342 -43.276 25.375 1.00 28.31 420 LEU A N 1
ATOM 3100 C CA . LEU A 1 420 ? -28.749 -43.105 23.960 1.00 28.31 420 LEU A CA 1
ATOM 3101 C C . LEU A 1 420 ? -30.111 -43.789 23.674 1.00 28.31 420 LEU A C 1
ATOM 3103 O O . LEU A 1 420 ? -30.652 -44.440 24.573 1.00 28.31 420 LEU A O 1
ATOM 3107 N N . PRO A 1 421 ? -30.685 -43.648 22.459 1.00 38.78 421 PRO A N 1
ATOM 3108 C CA . PRO A 1 421 ? -30.399 -44.656 21.421 1.00 38.78 421 PRO A CA 1
ATOM 3109 C C . PRO A 1 421 ? -30.147 -44.072 20.002 1.00 38.78 421 PRO A C 1
ATOM 3111 O O . PRO A 1 421 ? -29.760 -42.914 19.860 1.00 38.78 421 PRO A O 1
ATOM 3114 N N . GLU A 1 422 ? -30.258 -44.912 18.963 1.00 30.17 422 GLU A N 1
ATOM 3115 C CA . GLU A 1 422 ? -29.494 -44.845 17.698 1.00 30.17 422 GLU A CA 1
ATOM 3116 C C . GLU A 1 422 ? -30.324 -45.315 16.463 1.00 30.17 422 GLU A C 1
ATOM 3118 O O . GLU A 1 422 ? -31.479 -45.715 16.613 1.00 30.17 422 GLU A O 1
ATOM 3123 N N . SER A 1 423 ? -29.696 -45.376 15.271 1.00 31.70 423 SER A N 1
ATOM 3124 C CA . SER A 1 423 ? -30.135 -46.025 14.001 1.00 31.70 423 SER A CA 1
ATOM 3125 C C . SER A 1 423 ? -31.103 -45.219 13.086 1.00 31.70 423 SER A C 1
ATOM 3127 O O . SER A 1 423 ? -31.701 -44.252 13.541 1.00 31.70 423 SER A O 1
ATOM 3129 N N . ALA A 1 424 ? -31.256 -45.484 11.769 1.00 27.12 424 ALA A N 1
ATOM 3130 C CA . ALA A 1 424 ? -30.730 -46.563 10.903 1.00 27.12 424 ALA A CA 1
ATOM 3131 C C . ALA A 1 424 ? -30.611 -46.173 9.391 1.00 27.12 424 ALA A C 1
ATOM 3133 O O . ALA A 1 424 ? -31.396 -45.358 8.929 1.00 27.12 424 ALA A O 1
ATOM 3134 N N . GLN A 1 425 ? -29.691 -46.836 8.651 1.00 28.77 425 GLN A N 1
ATOM 3135 C CA . GLN A 1 425 ? -29.791 -47.432 7.274 1.00 28.77 425 GLN A CA 1
ATOM 3136 C C . GLN A 1 425 ? -30.375 -46.654 6.039 1.00 28.77 425 GLN A C 1
ATOM 3138 O O . GLN A 1 425 ? -30.999 -45.616 6.178 1.00 28.77 425 GLN A O 1
ATOM 3143 N N . VAL A 1 426 ? -30.313 -47.152 4.779 1.00 26.14 426 VAL A N 1
ATOM 3144 C CA . VAL A 1 426 ? -29.164 -47.510 3.886 1.00 26.14 426 VAL A CA 1
ATOM 3145 C C . VAL A 1 426 ? -29.639 -47.745 2.415 1.00 26.14 426 VAL A C 1
ATOM 3147 O O . VAL A 1 426 ? -30.702 -48.317 2.208 1.00 26.14 426 VAL A O 1
ATOM 3150 N N . GLY A 1 427 ? -28.811 -47.402 1.405 1.00 24.44 427 GLY A N 1
ATOM 3151 C CA . GLY A 1 427 ? -28.859 -47.921 0.005 1.00 24.44 427 GLY A CA 1
ATOM 3152 C C . GLY A 1 427 ? -29.747 -47.188 -1.035 1.00 24.44 427 GLY A C 1
ATOM 3153 O O . GLY A 1 427 ? -30.470 -46.269 -0.676 1.00 24.44 427 GLY A O 1
ATOM 3154 N N . SER A 1 428 ? -29.755 -47.524 -2.345 1.00 27.19 428 SER A N 1
ATOM 3155 C CA . SER A 1 428 ? -28.712 -48.097 -3.249 1.00 27.19 428 SER A CA 1
ATOM 3156 C C . SER A 1 428 ? -29.214 -48.243 -4.719 1.00 27.19 428 SER A C 1
ATOM 3158 O O . SER A 1 428 ? -30.404 -48.470 -4.905 1.00 27.19 428 SER A O 1
ATOM 3160 N N . VAL A 1 429 ? -28.303 -48.264 -5.724 1.00 28.03 429 VAL A N 1
ATOM 3161 C CA . VAL A 1 429 ? -28.518 -48.625 -7.174 1.00 28.03 429 VAL A CA 1
ATOM 3162 C C . VAL A 1 429 ? -29.526 -47.702 -7.948 1.00 28.03 429 VAL A C 1
ATOM 3164 O O . VAL A 1 429 ? -30.163 -46.872 -7.317 1.00 28.03 429 VAL A O 1
ATOM 3167 N N . VAL A 1 430 ? -29.701 -47.618 -9.289 1.00 28.38 430 VAL A N 1
ATOM 3168 C CA . VAL A 1 430 ? -29.220 -48.308 -10.526 1.00 28.38 430 VAL A CA 1
ATOM 3169 C C . VAL A 1 430 ? -28.824 -47.274 -11.619 1.00 28.38 430 VAL A C 1
ATOM 3171 O O . VAL A 1 430 ? -29.207 -46.110 -11.549 1.00 28.38 430 VAL A O 1
ATOM 3174 N N . ARG A 1 431 ? -28.074 -47.689 -12.658 1.00 26.83 431 ARG A N 1
ATOM 3175 C CA . ARG A 1 431 ? -27.655 -46.886 -13.834 1.00 26.83 431 ARG A CA 1
ATOM 3176 C C . ARG A 1 431 ? -28.148 -47.539 -15.144 1.00 26.83 431 ARG A C 1
ATOM 3178 O O . ARG A 1 431 ? -28.014 -48.749 -15.278 1.00 26.83 431 ARG A O 1
ATOM 3185 N N . GLY A 1 432 ? -28.656 -46.764 -16.113 1.00 26.80 432 GLY A N 1
ATOM 3186 C CA . GLY A 1 432 ? -29.150 -47.253 -17.421 1.00 26.80 432 GLY A CA 1
ATOM 3187 C C . GLY A 1 432 ? -28.715 -46.378 -18.612 1.00 26.80 432 GLY A C 1
ATOM 3188 O O . GLY A 1 432 ? -28.290 -45.243 -18.406 1.00 26.80 432 GLY A O 1
ATOM 3189 N N . GLN A 1 433 ? -28.780 -46.904 -19.846 1.00 28.56 433 GLN A N 1
ATOM 3190 C CA . GLN A 1 433 ? -28.202 -46.298 -21.067 1.00 28.56 433 GLN A CA 1
ATOM 3191 C C . GLN A 1 433 ? -29.211 -46.106 -22.220 1.00 28.56 433 GLN A C 1
ATOM 3193 O O . GLN A 1 433 ? -30.090 -46.946 -22.402 1.00 28.56 433 GLN A O 1
ATOM 3198 N N . ARG A 1 434 ? -28.976 -45.073 -23.053 1.00 27.61 434 ARG A N 1
ATOM 3199 C CA . ARG A 1 434 ? -29.166 -44.954 -24.531 1.00 27.61 434 ARG A CA 1
ATOM 3200 C C . ARG A 1 434 ? -28.584 -43.580 -24.960 1.00 27.61 434 ARG A C 1
ATOM 3202 O O . ARG A 1 434 ? -28.624 -42.656 -24.157 1.00 27.61 434 ARG A O 1
ATOM 3209 N N . GLN A 1 435 ? -27.741 -43.467 -25.997 1.00 29.88 435 GLN A N 1
ATOM 3210 C CA . GLN A 1 435 ? -28.051 -43.368 -27.445 1.00 29.88 435 GLN A CA 1
ATOM 3211 C C . GLN A 1 435 ? -29.014 -42.204 -27.783 1.00 29.88 435 GLN A C 1
ATOM 3213 O O . GLN A 1 435 ? -30.121 -42.199 -27.258 1.00 29.88 435 GLN A O 1
ATOM 3218 N N . GLY A 1 436 ? -28.680 -41.234 -28.651 1.00 27.73 436 GLY A N 1
ATOM 3219 C CA . GLY A 1 436 ? -27.399 -40.941 -29.329 1.00 27.73 436 GLY A CA 1
ATOM 3220 C C . GLY A 1 436 ? -27.500 -39.753 -30.317 1.00 27.73 436 GLY A C 1
ATOM 3221 O O . GLY A 1 436 ? -28.583 -39.517 -30.836 1.00 27.73 436 GLY A O 1
ATOM 3222 N N . ASP A 1 437 ? -26.367 -39.071 -30.563 1.00 24.92 437 ASP A N 1
ATOM 3223 C CA . ASP A 1 437 ? -26.056 -38.105 -31.651 1.00 24.92 437 ASP A CA 1
ATOM 3224 C C . ASP A 1 437 ? -26.918 -36.819 -31.824 1.00 24.92 437 ASP A C 1
ATOM 3226 O O . ASP A 1 437 ? -28.024 -36.733 -31.291 1.00 24.92 437 ASP A O 1
ATOM 3230 N N . PRO A 1 438 ? -26.448 -35.778 -32.562 1.00 33.53 438 PRO A N 1
ATOM 3231 C CA . PRO A 1 438 ? -25.111 -35.542 -33.132 1.00 33.53 438 PRO A CA 1
ATOM 3232 C C . PRO A 1 438 ? -24.338 -34.383 -32.447 1.00 33.53 438 PRO A C 1
ATOM 3234 O O . PRO A 1 438 ? -24.800 -33.763 -31.489 1.00 33.53 438 PRO A O 1
ATOM 3237 N N . VAL A 1 439 ? -23.129 -34.079 -32.940 1.00 36.38 439 VAL A N 1
ATOM 3238 C CA . VAL A 1 439 ? -22.245 -33.025 -32.400 1.00 36.38 439 VAL A CA 1
ATOM 3239 C C . VAL A 1 439 ? -22.533 -31.659 -33.031 1.00 36.38 439 VAL A C 1
ATOM 3241 O O . VAL A 1 439 ? -22.322 -31.473 -34.225 1.00 36.38 439 VAL A O 1
ATOM 3244 N N . GLU A 1 440 ? -22.887 -30.672 -32.204 1.00 29.84 440 GLU A N 1
ATOM 3245 C CA . GLU A 1 440 ? -22.910 -29.250 -32.572 1.00 29.84 440 GLU A CA 1
ATOM 3246 C C . GLU A 1 440 ? -21.971 -28.441 -31.652 1.00 29.84 440 GLU A C 1
ATOM 3248 O O . GLU A 1 440 ? -21.821 -28.736 -30.460 1.00 29.84 440 GLU A O 1
ATOM 3253 N N . SER A 1 441 ? -21.273 -27.446 -32.207 1.00 33.75 441 SER A N 1
ATOM 3254 C CA . SER A 1 441 ? -20.086 -26.830 -31.596 1.00 33.75 441 SER A CA 1
ATOM 3255 C C . SER A 1 441 ? -20.403 -25.865 -30.444 1.00 33.75 441 SER A C 1
ATOM 3257 O O . SER A 1 441 ? -20.428 -24.643 -30.612 1.00 33.75 441 SER A O 1
ATOM 3259 N N . ARG A 1 442 ? -20.597 -26.403 -29.235 1.00 28.70 442 ARG A N 1
ATOM 3260 C CA . ARG A 1 442 ? -20.805 -25.601 -28.019 1.00 28.70 442 ARG A CA 1
ATOM 3261 C C . ARG A 1 442 ? -19.535 -24.882 -27.560 1.00 28.70 442 ARG A C 1
ATOM 3263 O O . ARG A 1 442 ? -18.684 -25.460 -26.885 1.00 28.70 442 ARG A O 1
ATOM 3270 N N . VAL A 1 443 ? -19.476 -23.577 -27.822 1.00 34.09 443 VAL A N 1
ATOM 3271 C CA . VAL A 1 443 ? -18.639 -22.643 -27.052 1.00 34.09 443 VAL A CA 1
ATOM 3272 C C . VAL A 1 443 ? -19.051 -22.728 -25.570 1.00 34.09 443 VAL A C 1
ATOM 3274 O O . VAL A 1 443 ? -20.244 -22.594 -25.279 1.00 34.09 443 VAL A O 1
ATOM 3277 N N . PRO A 1 444 ? -18.125 -22.929 -24.611 1.00 33.47 444 PRO A N 1
ATOM 3278 C CA . PRO A 1 444 ? -18.476 -22.970 -23.193 1.00 33.47 444 PRO A CA 1
ATOM 3279 C C . PRO A 1 444 ? -18.873 -21.579 -22.674 1.00 33.47 444 PRO A C 1
ATOM 3281 O O . PRO A 1 444 ? -18.027 -20.804 -22.228 1.00 33.47 444 PRO A O 1
ATOM 3284 N N . ASN A 1 445 ? -20.168 -21.249 -22.711 1.00 36.72 445 ASN A N 1
ATOM 3285 C CA . ASN A 1 445 ? -20.680 -20.031 -22.082 1.00 36.72 445 ASN A CA 1
ATOM 3286 C C . ASN A 1 445 ? -20.649 -20.182 -20.549 1.00 36.72 445 ASN A C 1
ATOM 3288 O O . ASN A 1 445 ? -21.604 -20.641 -19.924 1.00 36.72 445 ASN A O 1
ATOM 3292 N N . GLY A 1 446 ? -19.504 -19.839 -19.955 1.00 34.25 446 GLY A N 1
ATOM 3293 C CA . GLY A 1 446 ? -19.168 -20.057 -18.546 1.00 34.25 446 GLY A CA 1
ATOM 3294 C C . GLY A 1 446 ? -19.905 -19.186 -17.524 1.00 34.25 446 GLY A C 1
ATOM 3295 O O . GLY A 1 446 ? -19.487 -19.145 -16.369 1.00 34.25 446 GLY A O 1
ATOM 3296 N N . GLN A 1 447 ? -20.987 -18.498 -17.897 1.00 38.66 447 GLN A N 1
ATOM 3297 C CA . GLN A 1 447 ? -21.825 -17.772 -16.944 1.00 38.66 447 GLN A CA 1
ATOM 3298 C C . GLN A 1 447 ? -22.865 -18.703 -16.309 1.00 38.66 447 GLN A C 1
ATOM 3300 O O . GLN A 1 447 ? -23.992 -18.833 -16.783 1.00 38.66 447 GLN A O 1
ATOM 3305 N N . ARG A 1 448 ? -22.517 -19.308 -15.164 1.00 31.92 448 ARG A N 1
ATOM 3306 C CA . ARG A 1 448 ? -23.554 -19.676 -14.189 1.00 31.92 448 ARG A CA 1
ATOM 3307 C C . ARG A 1 448 ? -24.096 -18.372 -13.593 1.00 31.92 448 ARG A C 1
ATOM 3309 O O . ARG A 1 448 ? -23.306 -17.667 -12.964 1.00 31.92 448 ARG A O 1
ATOM 3316 N N . PRO A 1 449 ? -25.392 -18.038 -13.740 1.00 37.34 449 PRO A N 1
ATOM 3317 C CA . PRO A 1 449 ? -25.950 -16.904 -13.018 1.00 37.34 449 PRO A CA 1
ATOM 3318 C C . PRO A 1 449 ? -25.781 -17.142 -11.516 1.00 37.34 449 PRO A C 1
ATOM 3320 O O . PRO A 1 449 ? -25.922 -18.273 -11.035 1.00 37.34 449 PRO A O 1
ATOM 3323 N N . ALA A 1 450 ? -25.472 -16.081 -10.769 1.00 41.41 450 ALA A N 1
ATOM 3324 C CA . ALA A 1 450 ? -25.469 -16.154 -9.316 1.00 41.41 450 ALA A CA 1
ATOM 3325 C C . ALA A 1 450 ? -26.852 -16.636 -8.857 1.00 41.41 450 ALA A C 1
ATOM 3327 O O . ALA A 1 450 ? -27.868 -16.056 -9.242 1.00 41.41 450 ALA A O 1
ATOM 3328 N N . ARG A 1 451 ? -26.900 -17.714 -8.061 1.00 36.06 451 ARG A N 1
ATOM 3329 C CA . ARG A 1 451 ? -28.160 -18.146 -7.446 1.00 36.06 451 ARG A CA 1
ATOM 3330 C C . ARG A 1 451 ? -28.710 -16.966 -6.637 1.00 36.06 451 ARG A C 1
ATOM 3332 O O . ARG A 1 451 ? -27.955 -16.452 -5.807 1.00 36.06 451 ARG A O 1
ATOM 3339 N N . PRO A 1 452 ? -29.979 -16.564 -6.828 1.00 38.91 452 PRO A N 1
ATOM 3340 C CA . PRO A 1 452 ? -30.628 -15.647 -5.905 1.00 38.91 452 PRO A CA 1
ATOM 3341 C C . PRO A 1 452 ? -30.469 -16.159 -4.472 1.00 38.91 452 PRO A C 1
ATOM 3343 O O . PRO A 1 452 ? -30.487 -17.374 -4.235 1.00 38.91 452 PRO A O 1
ATOM 3346 N N . ILE A 1 453 ? -30.323 -15.245 -3.512 1.00 45.38 453 ILE A N 1
ATOM 3347 C CA . ILE A 1 453 ? -30.504 -15.602 -2.105 1.00 45.38 453 ILE A CA 1
ATOM 3348 C C . ILE A 1 453 ? -31.965 -16.032 -1.992 1.00 45.38 453 ILE A C 1
ATOM 3350 O O . ILE A 1 453 ? -32.858 -15.209 -2.163 1.00 45.38 453 ILE A O 1
ATOM 3354 N N . ALA A 1 454 ? -32.195 -17.334 -1.811 1.00 37.66 454 ALA A N 1
ATOM 3355 C CA . ALA A 1 454 ? -33.536 -17.898 -1.859 1.00 37.66 454 ALA A CA 1
ATOM 3356 C C . ALA A 1 454 ? -34.429 -17.228 -0.807 1.00 37.66 454 ALA A C 1
ATOM 3358 O O . ALA A 1 454 ? -34.120 -17.270 0.389 1.00 37.66 454 ALA A O 1
ATOM 3359 N N . GLU A 1 455 ? -35.521 -16.622 -1.269 1.00 38.00 455 GLU A N 1
ATOM 3360 C CA . GLU A 1 455 ? -36.540 -16.025 -0.413 1.00 38.00 455 GLU A CA 1
ATOM 3361 C C . GLU A 1 455 ? -37.014 -17.078 0.600 1.00 38.00 455 GLU A C 1
ATOM 3363 O O . GLU A 1 455 ? -37.312 -18.218 0.243 1.00 38.00 455 GLU A O 1
ATOM 3368 N N . GLY A 1 456 ? -36.988 -16.728 1.888 1.00 42.75 456 GLY A N 1
ATOM 3369 C CA . GLY A 1 456 ? -37.287 -17.656 2.983 1.00 42.75 456 GLY A CA 1
ATOM 3370 C C . GLY A 1 456 ? -36.079 -18.319 3.663 1.00 42.75 456 GLY A C 1
ATOM 3371 O O . GLY A 1 456 ? -36.265 -18.951 4.702 1.00 42.75 456 GLY A O 1
ATOM 3372 N N . LYS A 1 457 ? -34.831 -18.147 3.192 1.00 48.72 457 LYS A N 1
ATOM 3373 C CA . LYS A 1 457 ? -33.667 -18.498 4.031 1.00 48.72 457 LYS A CA 1
ATOM 3374 C C . LYS A 1 457 ? -33.530 -17.494 5.180 1.00 48.72 457 LYS A C 1
ATOM 3376 O O . LYS A 1 457 ? -33.205 -16.331 4.954 1.00 48.72 457 LYS A O 1
ATOM 3381 N N . SER A 1 458 ? -33.726 -17.952 6.417 1.00 55.09 458 SER A N 1
ATOM 3382 C CA . SER A 1 458 ? -33.529 -17.133 7.618 1.00 55.09 458 SER A CA 1
ATOM 3383 C C . SER A 1 458 ? -32.097 -16.589 7.669 1.00 55.09 458 SER A C 1
ATOM 3385 O O . SER A 1 458 ? -31.140 -17.363 7.763 1.00 55.09 458 SER A O 1
ATOM 3387 N N . MET A 1 459 ? -31.941 -15.263 7.614 1.00 64.56 459 MET A N 1
ATOM 3388 C CA . MET A 1 459 ? -30.635 -14.629 7.800 1.00 64.56 459 MET A CA 1
ATOM 3389 C C . MET A 1 459 ? -30.112 -14.893 9.215 1.00 64.56 459 MET A C 1
ATOM 3391 O O . MET A 1 459 ? -30.885 -14.961 10.170 1.00 64.56 459 MET A O 1
ATOM 3395 N N . ASN A 1 460 ? -28.790 -15.000 9.365 1.00 79.12 460 ASN A N 1
ATOM 3396 C CA . ASN A 1 460 ? -28.165 -15.103 10.679 1.00 79.12 460 ASN A CA 1
ATOM 3397 C C . ASN A 1 460 ? -28.470 -13.838 11.499 1.00 79.12 460 ASN A C 1
ATOM 3399 O O . ASN A 1 460 ? -28.042 -12.735 11.141 1.00 79.12 460 ASN A O 1
ATOM 3403 N N . LYS A 1 461 ? -29.228 -13.985 12.589 1.00 83.50 461 LYS A N 1
ATOM 3404 C CA . LYS A 1 461 ? -29.511 -12.864 13.482 1.00 83.50 461 LYS A CA 1
ATOM 3405 C C . LYS A 1 461 ? -28.255 -12.564 14.298 1.00 83.50 461 LYS A C 1
ATOM 3407 O O . LYS A 1 461 ? -27.817 -13.394 15.086 1.00 83.50 461 LYS A O 1
ATOM 3412 N N . LEU A 1 462 ? -27.674 -11.397 14.049 1.00 93.12 462 LEU A N 1
ATOM 3413 C CA . LEU A 1 462 ? -26.635 -10.812 14.891 1.00 93.12 462 LEU A CA 1
ATOM 3414 C C . LEU A 1 462 ? -27.298 -10.275 16.162 1.00 93.12 462 LEU A C 1
ATOM 3416 O O . LEU A 1 462 ? -28.450 -9.840 16.093 1.00 93.12 462 LEU A O 1
ATOM 3420 N N . ASP A 1 463 ? -26.600 -10.279 17.297 1.00 95.31 463 ASP A N 1
ATOM 3421 C CA . ASP A 1 463 ? -27.146 -9.655 18.501 1.00 95.31 463 ASP A CA 1
ATOM 3422 C C . ASP A 1 463 ? -26.857 -8.150 18.520 1.00 95.31 463 ASP A C 1
ATOM 3424 O O . ASP A 1 463 ? -25.723 -7.708 18.707 1.00 95.31 463 ASP A O 1
ATOM 3428 N N . MET A 1 464 ? -27.916 -7.370 18.309 1.00 96.75 464 MET A N 1
ATOM 3429 C CA . MET A 1 464 ? -27.959 -5.932 18.561 1.00 96.75 464 MET A CA 1
ATOM 3430 C C . MET A 1 464 ? -29.143 -5.562 19.472 1.00 96.75 464 MET A C 1
ATOM 3432 O O . MET A 1 464 ? -29.567 -4.405 19.488 1.00 96.75 464 MET A O 1
ATOM 3436 N N . ALA A 1 465 ? -29.719 -6.517 20.210 1.00 95.12 465 ALA A N 1
ATOM 3437 C CA . ALA A 1 465 ? -30.932 -6.295 20.990 1.00 95.12 465 ALA A CA 1
ATOM 3438 C C . ALA A 1 465 ? -30.718 -5.219 22.071 1.00 95.12 465 ALA A C 1
ATOM 3440 O O . ALA A 1 465 ? -29.863 -5.342 22.946 1.00 95.12 465 ALA A O 1
ATOM 3441 N N . GLY A 1 466 ? -31.483 -4.124 22.003 1.00 91.00 466 GLY A N 1
ATOM 3442 C CA . GLY A 1 466 ? -31.337 -3.004 22.946 1.00 91.00 466 GLY A CA 1
ATOM 3443 C C . GLY A 1 466 ? -30.037 -2.197 22.789 1.00 91.00 466 GLY A C 1
ATOM 3444 O O . GLY A 1 466 ? -29.721 -1.360 23.641 1.00 91.00 466 GLY A O 1
ATOM 3445 N N . ARG A 1 467 ? -29.285 -2.418 21.704 1.00 97.75 467 ARG A N 1
ATOM 3446 C CA . ARG A 1 467 ? -28.205 -1.532 21.252 1.00 97.75 467 ARG A CA 1
ATOM 3447 C C . ARG A 1 467 ? -28.786 -0.408 20.389 1.00 97.75 467 ARG A C 1
ATOM 3449 O O . ARG A 1 467 ? -29.833 -0.568 19.763 1.00 97.75 467 ARG A O 1
ATOM 3456 N N . SER A 1 468 ? -28.102 0.728 20.346 1.00 98.56 468 SER A N 1
ATOM 3457 C CA . SER A 1 468 ? -28.528 1.924 19.611 1.00 98.56 468 SER A CA 1
ATOM 3458 C C . SER A 1 468 ? -27.459 2.359 18.609 1.00 98.56 468 SER A C 1
ATOM 3460 O O . SER A 1 468 ? -26.312 2.589 18.991 1.00 98.56 468 SER A O 1
ATOM 3462 N N . ALA A 1 469 ? -27.820 2.481 17.333 1.00 98.81 469 ALA A N 1
ATOM 3463 C CA . ALA A 1 469 ? -26.891 2.753 16.237 1.00 98.81 469 ALA A CA 1
ATOM 3464 C C . ALA A 1 469 ? -27.282 4.002 15.434 1.00 98.81 469 ALA A C 1
ATOM 3466 O O . ALA A 1 469 ? -28.448 4.177 15.089 1.00 98.81 469 ALA A O 1
ATOM 3467 N N . ILE A 1 470 ? -26.305 4.839 15.082 1.00 98.94 470 ILE A N 1
ATOM 3468 C CA . ILE A 1 470 ? -26.457 5.914 14.086 1.00 98.94 470 ILE A CA 1
ATOM 3469 C C . ILE A 1 470 ? -25.920 5.432 12.735 1.00 98.94 470 ILE A C 1
ATOM 3471 O O . ILE A 1 470 ? -24.855 4.816 12.685 1.00 98.94 470 ILE A O 1
ATOM 3475 N N . VAL A 1 471 ? -26.608 5.771 11.641 1.00 98.88 471 VAL A N 1
ATOM 3476 C CA . VAL A 1 471 ? -26.120 5.581 10.266 1.00 98.88 471 VAL A CA 1
ATOM 3477 C C . VAL A 1 471 ? -26.240 6.892 9.486 1.00 98.88 471 VAL A C 1
ATOM 3479 O O . VAL A 1 471 ? -27.346 7.366 9.221 1.00 98.88 471 VAL A O 1
ATOM 3482 N N . THR A 1 472 ? -25.102 7.476 9.101 1.00 98.81 472 THR A N 1
ATOM 3483 C CA . THR A 1 472 ? -25.058 8.680 8.249 1.00 98.81 472 THR A CA 1
ATOM 3484 C C . THR A 1 472 ? -25.186 8.304 6.776 1.00 98.81 472 THR A C 1
ATOM 3486 O O . THR A 1 472 ? -24.657 7.276 6.357 1.00 98.81 472 THR A O 1
ATOM 3489 N N . GLY A 1 473 ? -25.901 9.106 5.982 1.00 97.69 473 GLY A N 1
ATOM 3490 C CA . GLY A 1 473 ? -26.359 8.691 4.649 1.00 97.69 473 GLY A CA 1
ATOM 3491 C C . GLY A 1 473 ? -27.382 7.548 4.718 1.00 97.69 473 GLY A C 1
ATOM 3492 O O . GLY A 1 473 ? -27.472 6.731 3.800 1.00 97.69 473 GLY A O 1
ATOM 3493 N N . GLY A 1 474 ? -28.082 7.419 5.851 1.00 97.38 474 GLY A N 1
ATOM 3494 C CA . GLY A 1 474 ? -28.909 6.256 6.178 1.00 97.38 474 GLY A CA 1
ATOM 3495 C C . GLY A 1 474 ? -30.189 6.131 5.349 1.00 97.38 474 GLY A C 1
ATOM 3496 O O . GLY A 1 474 ? -30.854 5.101 5.430 1.00 97.38 474 GLY A O 1
ATOM 3497 N N . ALA A 1 475 ? -30.556 7.147 4.560 1.00 96.56 475 ALA A N 1
ATOM 3498 C CA . ALA A 1 475 ? -31.811 7.149 3.816 1.00 96.56 475 ALA A CA 1
ATOM 3499 C C . ALA A 1 475 ? -31.740 6.439 2.451 1.00 96.56 475 ALA A C 1
ATOM 3501 O O . ALA A 1 475 ? -32.769 6.280 1.795 1.00 96.56 475 ALA A O 1
ATOM 3502 N N . SER A 1 476 ? -30.552 6.025 1.986 1.00 93.38 476 SER A N 1
ATOM 3503 C CA . SER A 1 476 ? -30.399 5.392 0.667 1.00 93.38 476 SER A CA 1
ATOM 3504 C C . SER A 1 476 ? -29.235 4.396 0.571 1.00 93.38 476 SER A C 1
ATOM 3506 O O . SER A 1 476 ? -28.319 4.384 1.394 1.00 93.38 476 SER A O 1
ATOM 3508 N N . GLY A 1 477 ? -29.273 3.545 -0.461 1.00 92.44 477 GLY A N 1
ATOM 3509 C CA . GLY A 1 477 ? -28.162 2.679 -0.872 1.00 92.44 477 GLY A CA 1
ATOM 3510 C C . GLY A 1 477 ? -27.570 1.823 0.254 1.00 92.44 477 GLY A C 1
ATOM 3511 O O . GLY A 1 477 ? -28.286 1.112 0.955 1.00 92.44 477 GLY A O 1
ATOM 3512 N N . ILE A 1 478 ? -26.244 1.899 0.413 1.00 95.19 478 ILE A N 1
ATOM 3513 C CA . ILE A 1 478 ? -25.491 1.163 1.442 1.00 95.19 478 ILE A CA 1
ATOM 3514 C C . ILE A 1 478 ? -25.979 1.532 2.854 1.00 95.19 478 ILE A C 1
ATOM 3516 O O . ILE A 1 478 ? -26.166 0.640 3.679 1.00 95.19 478 ILE A O 1
ATOM 3520 N N . GLY A 1 479 ? -26.238 2.817 3.122 1.00 97.19 479 GLY A N 1
ATOM 3521 C CA . GLY A 1 479 ? -26.714 3.286 4.424 1.00 97.19 479 GLY A CA 1
ATOM 3522 C C . GLY A 1 479 ? -28.080 2.704 4.786 1.00 97.19 479 GLY A C 1
ATOM 3523 O O . GLY A 1 479 ? -28.246 2.179 5.885 1.00 97.19 479 GLY A O 1
ATOM 3524 N N . LEU A 1 480 ? -29.023 2.698 3.839 1.00 97.44 480 LEU A N 1
ATOM 3525 C CA . LEU A 1 480 ? -30.353 2.107 4.033 1.00 97.44 480 LEU A CA 1
ATOM 3526 C C . LEU A 1 480 ? -30.288 0.596 4.301 1.00 97.44 480 LEU A C 1
ATOM 3528 O O . LEU A 1 480 ? -30.932 0.110 5.230 1.00 97.44 480 LEU A O 1
ATOM 3532 N N . ALA A 1 481 ? -29.470 -0.142 3.545 1.00 97.19 481 ALA A N 1
ATOM 3533 C CA . ALA A 1 481 ? -29.286 -1.576 3.765 1.00 97.19 481 ALA A CA 1
ATOM 3534 C C . ALA A 1 481 ? -28.690 -1.874 5.157 1.00 97.19 481 ALA A C 1
ATOM 3536 O O . ALA A 1 481 ? -29.096 -2.831 5.820 1.00 97.19 481 ALA A O 1
ATOM 3537 N N . ILE A 1 482 ? -27.767 -1.030 5.639 1.00 98.38 482 ILE A N 1
ATOM 3538 C CA . ILE A 1 482 ? -27.213 -1.119 6.999 1.00 98.38 482 ILE A CA 1
ATOM 3539 C C . ILE A 1 482 ? -28.290 -0.817 8.052 1.00 98.38 482 ILE A C 1
ATOM 3541 O O . ILE A 1 482 ? -28.435 -1.596 8.991 1.00 98.38 482 ILE A O 1
ATOM 3545 N N . VAL A 1 483 ? -29.080 0.253 7.888 1.00 98.56 483 VAL A N 1
ATOM 3546 C CA . VAL A 1 483 ? -30.212 0.590 8.777 1.00 98.56 483 VAL A CA 1
ATOM 3547 C C . VAL A 1 483 ? -31.174 -0.595 8.906 1.00 98.56 483 VAL A C 1
ATOM 3549 O O . VAL A 1 483 ? -31.486 -1.021 10.019 1.00 98.56 483 VAL A O 1
ATOM 3552 N N . GLN A 1 484 ? -31.586 -1.182 7.780 1.00 97.56 484 GLN A N 1
ATOM 3553 C CA . GLN A 1 484 ? -32.485 -2.337 7.745 1.00 97.56 484 GLN A CA 1
ATOM 3554 C C . GLN A 1 484 ? -31.869 -3.574 8.416 1.00 97.56 484 GLN A C 1
ATOM 3556 O O . GLN A 1 484 ? -32.537 -4.243 9.208 1.00 97.56 484 GLN A O 1
ATOM 3561 N N . ARG A 1 485 ? -30.586 -3.877 8.161 1.00 97.44 485 ARG A N 1
ATOM 3562 C CA . ARG A 1 485 ? -29.923 -5.056 8.745 1.00 97.44 485 ARG A CA 1
ATOM 3563 C C . ARG A 1 485 ? -29.664 -4.914 10.249 1.00 97.44 485 ARG A C 1
ATOM 3565 O O . ARG A 1 485 ? -29.825 -5.899 10.974 1.00 97.44 485 ARG A O 1
ATOM 3572 N N . LEU A 1 486 ? -29.317 -3.719 10.727 1.00 98.00 486 LEU A N 1
ATOM 3573 C CA . LEU A 1 486 ? -29.164 -3.423 12.155 1.00 98.00 486 LEU A CA 1
ATOM 3574 C C . LEU A 1 486 ? -30.509 -3.517 12.888 1.00 98.00 486 LEU A C 1
ATOM 3576 O O . LEU A 1 486 ? -30.594 -4.183 13.920 1.00 98.00 486 LEU A O 1
ATOM 3580 N N . ALA A 1 487 ? -31.574 -2.945 12.321 1.00 97.06 487 ALA A N 1
ATOM 3581 C CA . ALA A 1 487 ? -32.921 -3.037 12.879 1.00 97.06 487 ALA A CA 1
ATOM 3582 C C . ALA A 1 487 ? -33.438 -4.486 12.942 1.00 97.06 487 ALA A C 1
ATOM 3584 O O . ALA A 1 487 ? -33.909 -4.927 13.989 1.00 97.06 487 ALA A O 1
ATOM 3585 N N . ALA A 1 488 ? -33.260 -5.276 11.876 1.00 95.56 488 ALA A N 1
ATOM 3586 C CA . ALA A 1 488 ? -33.589 -6.708 11.870 1.00 95.56 488 ALA A CA 1
ATOM 3587 C C . ALA A 1 488 ? -32.771 -7.528 12.897 1.00 95.56 488 ALA A C 1
ATOM 3589 O O . ALA A 1 488 ? -33.200 -8.596 13.344 1.00 95.56 488 ALA A O 1
ATOM 3590 N N . SER A 1 489 ? -31.607 -7.014 13.306 1.00 95.81 489 SER A N 1
ATOM 3591 C CA . SER A 1 489 ? -30.761 -7.573 14.371 1.00 95.81 489 SER A CA 1
ATOM 3592 C C . SER A 1 489 ? -31.172 -7.098 15.782 1.00 95.81 489 SER A C 1
ATOM 3594 O O . SER A 1 489 ? -30.663 -7.611 16.774 1.00 95.81 489 SER A O 1
ATOM 3596 N N . GLY A 1 490 ? -32.142 -6.181 15.897 1.00 95.69 490 GLY A N 1
ATOM 3597 C CA . GLY A 1 490 ? -32.702 -5.685 17.162 1.00 95.69 490 GLY A CA 1
ATOM 3598 C C . GLY A 1 490 ? -32.200 -4.309 17.620 1.00 95.69 490 GLY A C 1
ATOM 3599 O O . GLY A 1 490 ? -32.531 -3.903 18.736 1.00 95.69 490 GLY A O 1
ATOM 3600 N N . ALA A 1 491 ? -31.426 -3.599 16.790 1.00 98.06 491 ALA A N 1
ATOM 3601 C CA . ALA A 1 491 ? -30.916 -2.268 17.118 1.00 98.06 491 ALA A CA 1
ATOM 3602 C C . ALA A 1 491 ? -32.002 -1.187 17.012 1.00 98.06 491 ALA A C 1
ATOM 3604 O O . ALA A 1 491 ? -32.734 -1.142 16.024 1.00 98.06 491 ALA A O 1
ATOM 3605 N N . ASN A 1 492 ? -32.019 -0.231 17.942 1.00 98.69 492 ASN A N 1
ATOM 3606 C CA . ASN A 1 492 ? -32.629 1.075 17.682 1.00 98.69 492 ASN A CA 1
ATOM 3607 C C . ASN A 1 492 ? -31.763 1.824 16.658 1.00 98.69 492 ASN A C 1
ATOM 3609 O O . ASN A 1 492 ? -30.536 1.827 16.787 1.00 98.69 492 ASN A O 1
ATOM 3613 N N . VAL A 1 493 ? -32.370 2.457 15.652 1.00 98.62 493 VAL A N 1
ATOM 3614 C CA . VAL A 1 493 ? -31.641 3.034 14.507 1.00 98.62 493 VAL A CA 1
ATOM 3615 C C . VAL A 1 493 ? -31.940 4.518 14.307 1.00 98.62 493 VAL A C 1
ATOM 3617 O O . VAL A 1 493 ? -33.083 4.926 14.110 1.00 98.62 493 VAL A O 1
ATOM 3620 N N . ALA A 1 494 ? -30.893 5.339 14.339 1.00 98.81 494 ALA A N 1
ATOM 3621 C CA . ALA A 1 494 ? -30.942 6.749 13.988 1.00 98.81 494 ALA A CA 1
ATOM 3622 C C . ALA A 1 494 ? -30.468 6.938 12.545 1.00 98.81 494 ALA A C 1
ATOM 3624 O O . ALA A 1 494 ? -29.304 6.701 12.215 1.00 98.81 494 ALA A O 1
ATOM 3625 N N . ILE A 1 495 ? -31.392 7.365 11.694 1.00 98.81 495 ILE A N 1
ATOM 3626 C CA . ILE A 1 495 ? -31.172 7.664 10.284 1.00 98.81 495 ILE A CA 1
ATOM 3627 C C . ILE A 1 495 ? -30.759 9.132 10.193 1.00 98.81 495 ILE A C 1
ATOM 3629 O O . ILE A 1 495 ? -31.534 10.022 10.544 1.00 98.81 495 ILE A O 1
ATOM 3633 N N . TRP A 1 496 ? -29.525 9.381 9.762 1.00 98.69 496 TRP A N 1
ATOM 3634 C CA . TRP A 1 496 ? -28.990 10.727 9.554 1.00 98.69 496 TRP A CA 1
ATOM 3635 C C . TRP A 1 496 ? -28.775 10.955 8.061 1.00 98.69 496 TRP A C 1
ATOM 3637 O O . TRP A 1 496 ? -28.027 10.211 7.421 1.00 98.69 496 TRP A O 1
ATOM 3647 N N . ASP A 1 497 ? -29.415 11.977 7.505 1.00 98.31 497 ASP A N 1
ATOM 3648 C CA . ASP A 1 497 ? -29.347 12.315 6.081 1.00 98.31 497 ASP A CA 1
ATOM 3649 C C . ASP A 1 497 ? -29.672 13.807 5.870 1.00 98.31 497 ASP A C 1
ATOM 3651 O O . ASP A 1 497 ? -29.928 14.526 6.832 1.00 98.31 497 ASP A O 1
ATOM 3655 N N . MET A 1 498 ? -29.676 14.287 4.625 1.00 96.38 498 MET A N 1
ATOM 3656 C CA . MET A 1 498 ? -30.090 15.661 4.285 1.00 96.38 498 MET A CA 1
ATOM 3657 C C . MET A 1 498 ? -31.482 15.728 3.635 1.00 96.38 498 MET A C 1
ATOM 3659 O O . MET A 1 498 ? -32.020 16.818 3.451 1.00 96.38 498 MET A O 1
ATOM 3663 N N . ASN A 1 499 ? -32.066 14.584 3.256 1.00 95.44 499 ASN A N 1
ATOM 3664 C CA . ASN A 1 499 ? -33.358 14.514 2.570 1.00 95.44 499 ASN A CA 1
ATOM 3665 C C . ASN A 1 499 ? -34.446 13.899 3.467 1.00 95.44 499 ASN A C 1
ATOM 3667 O O . ASN A 1 499 ? -34.497 12.681 3.658 1.00 95.44 499 ASN A O 1
ATOM 3671 N N . ASP A 1 500 ? -35.351 14.743 3.969 1.00 95.50 500 ASP A N 1
ATOM 3672 C CA . ASP A 1 500 ? -36.428 14.339 4.884 1.00 95.50 500 ASP A CA 1
ATOM 3673 C C . ASP A 1 500 ? -37.421 13.354 4.260 1.00 95.50 500 ASP A C 1
ATOM 3675 O O . ASP A 1 500 ? -37.875 12.429 4.932 1.00 95.50 500 ASP A O 1
ATOM 3679 N N . ALA A 1 501 ? -37.729 13.495 2.966 1.00 96.06 501 ALA A N 1
ATOM 3680 C CA . ALA A 1 501 ? -38.630 12.580 2.268 1.00 96.06 501 ALA A CA 1
ATOM 3681 C C . ALA A 1 501 ? -38.010 11.178 2.146 1.00 96.06 501 ALA A C 1
ATOM 3683 O O . ALA A 1 501 ? -38.684 10.177 2.405 1.00 96.06 501 ALA A O 1
ATOM 3684 N N . SER A 1 502 ? -36.712 11.101 1.835 1.00 95.50 502 SER A N 1
ATOM 3685 C CA . SER A 1 502 ? -35.966 9.839 1.828 1.00 95.50 502 SER A CA 1
ATOM 3686 C C . SER A 1 502 ? -35.861 9.236 3.231 1.00 95.50 502 SER A C 1
ATOM 3688 O O . SER A 1 502 ? -36.061 8.033 3.380 1.00 95.50 502 SER A O 1
ATOM 3690 N N . MET A 1 503 ? -35.610 10.036 4.277 1.00 96.94 503 MET A N 1
ATOM 3691 C CA . MET A 1 503 ? -35.591 9.542 5.665 1.00 96.94 503 MET A CA 1
ATOM 3692 C C . MET A 1 503 ? -36.959 9.012 6.109 1.00 96.94 503 MET A C 1
ATOM 3694 O O . MET A 1 503 ? -37.038 7.937 6.702 1.00 96.94 503 MET A O 1
ATOM 3698 N N . ALA A 1 504 ? -38.045 9.715 5.778 1.00 96.12 504 ALA A N 1
ATOM 3699 C CA . ALA A 1 504 ? -39.410 9.291 6.083 1.00 96.12 504 ALA A CA 1
ATOM 3700 C C . ALA A 1 504 ? -39.839 8.036 5.298 1.00 96.12 504 ALA A C 1
ATOM 3702 O O . ALA A 1 504 ? -40.680 7.273 5.776 1.00 96.12 504 ALA A O 1
ATOM 3703 N N . ALA A 1 505 ? -39.271 7.797 4.112 1.00 96.81 505 ALA A N 1
ATOM 3704 C CA . ALA A 1 505 ? -39.427 6.538 3.385 1.00 96.81 505 ALA A CA 1
ATOM 3705 C C . ALA A 1 505 ? -38.597 5.412 4.028 1.00 96.81 505 ALA A C 1
ATOM 3707 O O . ALA A 1 505 ? -39.136 4.345 4.320 1.00 96.81 505 ALA A O 1
ATOM 3708 N N . ALA A 1 506 ? -37.319 5.666 4.324 1.00 96.62 506 ALA A N 1
ATOM 3709 C CA . ALA A 1 506 ? -36.408 4.722 4.969 1.00 96.62 506 ALA A CA 1
ATOM 3710 C C . ALA A 1 506 ? -36.939 4.227 6.324 1.00 96.62 506 ALA A C 1
ATOM 3712 O O . ALA A 1 506 ? -36.971 3.019 6.567 1.00 96.62 506 ALA A O 1
ATOM 3713 N N . ALA A 1 507 ? -37.442 5.133 7.167 1.00 96.75 507 ALA A N 1
ATOM 3714 C CA . ALA A 1 507 ? -38.026 4.808 8.467 1.00 96.75 507 ALA A CA 1
ATOM 3715 C C . ALA A 1 507 ? -39.209 3.825 8.367 1.00 96.75 507 ALA A C 1
ATOM 3717 O O . ALA A 1 507 ? -39.344 2.952 9.218 1.00 96.75 507 ALA A O 1
ATOM 3718 N N . LYS A 1 508 ? -40.020 3.899 7.300 1.00 96.69 508 LYS A N 1
ATOM 3719 C CA . LYS A 1 508 ? -41.144 2.971 7.054 1.00 96.69 508 LYS A CA 1
ATOM 3720 C C . LYS A 1 508 ? -40.700 1.565 6.636 1.00 96.69 508 LYS A C 1
ATOM 3722 O O . LYS A 1 508 ? -41.510 0.646 6.681 1.00 96.69 508 LYS A O 1
ATOM 3727 N N . THR A 1 509 ? -39.438 1.381 6.240 1.00 94.75 509 THR A N 1
ATOM 3728 C CA . THR A 1 509 ? -38.872 0.048 5.944 1.00 94.75 509 THR A CA 1
ATOM 3729 C C . THR A 1 509 ? -38.395 -0.695 7.197 1.00 94.75 509 THR A C 1
ATOM 3731 O O . THR A 1 509 ? -37.957 -1.840 7.105 1.00 94.75 509 THR A O 1
ATOM 3734 N N . VAL A 1 510 ? -38.488 -0.061 8.371 1.00 93.75 510 VAL A N 1
ATOM 3735 C CA . VAL A 1 510 ? -38.067 -0.601 9.667 1.00 93.75 510 VAL A CA 1
ATOM 3736 C C . VAL A 1 510 ? -39.278 -0.764 10.588 1.00 93.75 510 VAL A C 1
ATOM 3738 O O . VAL A 1 510 ? -40.167 0.081 10.632 1.00 93.75 510 VAL A O 1
ATOM 3741 N N . SER A 1 511 ? -39.314 -1.858 11.351 1.00 90.44 511 SER A N 1
ATOM 3742 C CA . SER A 1 511 ? -40.355 -2.138 12.346 1.00 90.44 511 SER A CA 1
ATOM 3743 C C . SER A 1 511 ? -39.786 -2.916 13.539 1.00 90.44 511 SER A C 1
ATOM 3745 O O . SER A 1 511 ? -38.712 -3.509 13.446 1.00 90.44 511 SER A O 1
ATOM 3747 N N . GLY A 1 512 ? -40.486 -2.893 14.680 1.00 91.75 512 GLY A N 1
ATOM 3748 C CA . GLY A 1 512 ? -40.112 -3.648 15.888 1.00 91.75 512 GLY A CA 1
ATOM 3749 C C . GLY A 1 512 ? -38.989 -3.046 16.749 1.00 91.75 512 GLY A C 1
ATOM 3750 O O . GLY A 1 512 ? -38.664 -3.610 17.790 1.00 91.75 512 GLY A O 1
ATOM 3751 N N . VAL A 1 513 ? -38.422 -1.904 16.353 1.00 96.56 513 VAL A N 1
ATOM 3752 C CA . VAL A 1 513 ? -37.363 -1.163 17.068 1.00 96.56 513 VAL A CA 1
ATOM 3753 C C . VAL A 1 513 ? -37.671 0.338 17.063 1.00 96.56 513 VAL A C 1
ATOM 3755 O O . VAL A 1 513 ? -38.495 0.791 16.265 1.00 96.56 513 VAL A O 1
ATOM 3758 N N . LYS A 1 514 ? -37.014 1.139 17.916 1.00 97.81 514 LYS A N 1
ATOM 3759 C CA . LYS A 1 514 ? -37.130 2.603 17.815 1.00 97.81 514 LYS A CA 1
ATOM 3760 C C . LYS A 1 514 ? -36.369 3.105 16.587 1.00 97.81 514 LYS A C 1
ATOM 3762 O O . LYS A 1 514 ? -35.216 2.728 16.372 1.00 97.81 514 LYS A O 1
ATOM 3767 N N . VAL A 1 515 ? -36.991 4.013 15.841 1.00 98.25 515 VAL A N 1
ATOM 3768 C CA . VAL A 1 515 ? -36.363 4.755 14.741 1.00 98.25 515 VAL A CA 1
ATOM 3769 C C . VAL A 1 515 ? -36.322 6.233 15.111 1.00 98.25 515 VAL A C 1
ATOM 3771 O O . VAL A 1 515 ? -37.308 6.765 15.618 1.00 98.25 515 VAL A O 1
ATOM 3774 N N . HIS A 1 516 ? -35.193 6.890 14.858 1.00 98.38 516 HIS A N 1
ATOM 3775 C CA . HIS A 1 516 ? -35.038 8.344 14.966 1.00 98.38 516 HIS A CA 1
ATOM 3776 C C . HIS A 1 516 ? -34.540 8.889 13.627 1.00 98.38 516 HIS A C 1
ATOM 3778 O O . HIS A 1 516 ? -33.741 8.231 12.963 1.00 98.38 516 HIS A O 1
ATOM 3784 N N . THR A 1 517 ? -34.995 10.065 13.208 1.00 98.56 517 THR A N 1
ATOM 3785 C CA . THR A 1 517 ? -34.599 10.686 11.930 1.00 98.56 517 THR A CA 1
ATOM 3786 C C . THR A 1 517 ? -34.085 12.091 12.187 1.00 98.56 517 THR A C 1
ATOM 3788 O O . THR A 1 517 ? -34.787 12.880 12.821 1.00 98.56 517 THR A O 1
ATOM 3791 N N . VAL A 1 518 ? -32.889 12.418 11.694 1.00 98.44 518 VAL A N 1
ATOM 3792 C CA . VAL A 1 518 ? -32.274 13.736 11.900 1.00 98.44 518 VAL A CA 1
ATOM 3793 C C . VAL A 1 518 ? -31.752 14.290 10.580 1.00 98.44 518 VAL A C 1
ATOM 3795 O O . VAL A 1 518 ? -30.894 13.675 9.947 1.00 98.44 518 VAL A O 1
ATOM 3798 N N . ASN A 1 519 ? -32.239 15.473 10.198 1.00 98.38 519 ASN A N 1
ATOM 3799 C CA . ASN A 1 519 ? -31.676 16.227 9.083 1.00 98.38 519 ASN A CA 1
ATOM 3800 C C . ASN A 1 519 ? -30.338 16.841 9.514 1.00 98.38 519 ASN A C 1
ATOM 3802 O O . ASN A 1 519 ? -30.290 17.601 10.484 1.00 98.38 519 ASN A O 1
ATOM 3806 N N . VAL A 1 520 ? -29.246 16.474 8.841 1.00 98.25 520 VAL A N 1
ATOM 3807 C CA . VAL A 1 520 ? -27.894 16.899 9.215 1.00 98.25 520 VAL A CA 1
ATOM 3808 C C . VAL A 1 520 ? -26.956 16.977 8.010 1.00 98.25 520 VAL A C 1
ATOM 3810 O O . VAL A 1 520 ? -26.613 15.981 7.372 1.00 98.25 520 VAL A O 1
ATOM 3813 N N . ASP A 1 521 ? -26.457 18.186 7.744 1.00 98.31 521 ASP A N 1
ATOM 3814 C CA . ASP A 1 521 ? -25.268 18.392 6.918 1.00 98.31 521 ASP A CA 1
ATOM 3815 C C . ASP A 1 521 ? -24.029 17.968 7.721 1.00 98.31 521 ASP A C 1
ATOM 3817 O O . ASP A 1 521 ? -23.553 18.690 8.601 1.00 98.31 521 ASP A O 1
ATOM 3821 N N . VAL A 1 522 ? -23.485 16.790 7.400 1.00 98.31 522 VAL A N 1
ATOM 3822 C CA . VAL A 1 522 ? -22.293 16.246 8.069 1.00 98.31 522 VAL A CA 1
ATOM 3823 C C . VAL A 1 522 ? -21.042 17.116 7.900 1.00 98.31 522 VAL A C 1
ATOM 3825 O O . VAL A 1 522 ? -20.078 16.905 8.624 1.00 98.31 522 VAL A O 1
ATOM 3828 N N . THR A 1 523 ? -21.027 18.112 7.005 1.00 98.44 523 THR A N 1
ATOM 3829 C CA . THR A 1 523 ? -19.905 19.063 6.880 1.00 98.44 523 THR A CA 1
ATOM 3830 C C . THR A 1 523 ? -19.905 20.159 7.956 1.00 98.44 523 THR A C 1
ATOM 3832 O O . THR A 1 523 ? -19.001 20.994 7.968 1.00 98.44 523 THR A O 1
ATOM 3835 N N . LYS A 1 524 ? -20.892 20.183 8.864 1.00 98.50 524 LYS A N 1
ATOM 3836 C CA . LYS A 1 524 ? -21.007 21.161 9.959 1.00 98.50 524 LYS A CA 1
ATOM 3837 C C . LYS A 1 524 ? -20.836 20.457 11.307 1.00 98.50 524 LYS A C 1
ATOM 3839 O O . LYS A 1 524 ? -21.688 19.664 11.708 1.00 98.50 524 LYS A O 1
ATOM 3844 N N . PHE A 1 525 ? -19.745 20.744 12.019 1.00 98.62 525 PHE A N 1
ATOM 3845 C CA . PHE A 1 525 ? -19.431 20.077 13.291 1.00 98.62 525 PHE A CA 1
ATOM 3846 C C . PHE A 1 525 ? -20.521 20.309 14.351 1.00 98.62 525 PHE A C 1
ATOM 3848 O O . PHE A 1 525 ? -20.908 19.386 15.063 1.00 98.62 525 PHE A O 1
ATOM 3855 N N . GLU A 1 526 ? -21.070 21.519 14.400 1.00 98.50 526 GLU A N 1
ATOM 3856 C CA . GLU A 1 526 ? -22.100 21.945 15.346 1.00 98.50 526 GLU A CA 1
ATOM 3857 C C . GLU A 1 526 ? -23.435 21.229 15.082 1.00 98.50 526 GLU A C 1
ATOM 3859 O O . GLU A 1 526 ? -24.119 20.822 16.021 1.00 98.50 526 GLU A O 1
ATOM 3864 N N . ALA A 1 527 ? -23.781 21.005 13.807 1.00 98.50 527 ALA A N 1
ATOM 3865 C CA . ALA A 1 527 ? -24.959 20.225 13.429 1.00 98.50 527 ALA A CA 1
ATOM 3866 C C . ALA A 1 527 ? -24.778 18.737 13.767 1.00 98.50 527 ALA A C 1
ATOM 3868 O O . ALA A 1 527 ? -25.710 18.100 14.251 1.00 98.50 527 ALA A O 1
ATOM 3869 N N . VAL A 1 528 ? -23.568 18.196 13.580 1.00 98.88 528 VAL A N 1
ATOM 3870 C CA . VAL A 1 528 ? -23.210 16.827 13.982 1.00 98.88 528 VAL A CA 1
ATOM 3871 C C . VAL A 1 528 ? -23.277 16.645 15.506 1.00 98.88 528 VAL A C 1
ATOM 3873 O O . VAL A 1 528 ? -23.808 15.634 15.962 1.00 98.88 528 VAL A O 1
ATOM 3876 N N . GLU A 1 529 ? -22.813 17.608 16.314 1.00 98.62 529 GLU A N 1
ATOM 3877 C CA . GLU A 1 529 ? -22.937 17.534 17.781 1.00 98.62 529 GLU A CA 1
ATOM 3878 C C . GLU A 1 529 ? -24.402 17.678 18.239 1.00 98.62 529 GLU A C 1
ATOM 3880 O O . GLU A 1 529 ? -24.857 16.903 19.084 1.00 98.62 529 GLU A O 1
ATOM 3885 N N . ALA A 1 530 ? -25.188 18.572 17.627 1.00 98.69 530 ALA A N 1
ATOM 3886 C CA . ALA A 1 530 ? -26.625 18.693 17.896 1.00 98.69 530 ALA A CA 1
ATOM 3887 C C . ALA A 1 530 ? -27.410 17.415 17.527 1.00 98.69 530 ALA A C 1
ATOM 3889 O O . ALA A 1 530 ? -28.219 16.934 18.324 1.00 98.69 530 ALA A O 1
ATOM 3890 N N . ALA A 1 531 ? -27.133 16.820 16.362 1.00 98.75 531 ALA A N 1
ATOM 3891 C CA . ALA A 1 531 ? -27.731 15.562 15.915 1.00 98.75 531 ALA A CA 1
ATOM 3892 C C . ALA A 1 531 ? -27.359 14.382 16.831 1.00 98.75 531 ALA A C 1
ATOM 3894 O O . ALA A 1 531 ? -28.205 13.531 17.139 1.00 98.75 531 ALA A O 1
ATOM 3895 N N . PHE A 1 532 ? -26.116 14.354 17.326 1.00 98.81 532 PHE A N 1
ATOM 3896 C CA . PHE A 1 532 ? -25.662 13.352 18.289 1.00 98.81 532 PHE A CA 1
ATOM 3897 C C . PHE A 1 532 ? -26.413 13.476 19.615 1.00 98.81 532 PHE A C 1
ATOM 3899 O O . PHE A 1 532 ? -26.984 12.496 20.089 1.00 98.81 532 PHE A O 1
ATOM 3906 N N . ASN A 1 533 ? -26.499 14.688 20.167 1.00 98.56 533 ASN A N 1
ATOM 3907 C CA . ASN A 1 533 ? -27.220 14.952 21.412 1.00 98.56 533 ASN A CA 1
ATOM 3908 C C . ASN A 1 533 ? -28.724 14.642 21.285 1.00 98.56 533 ASN A C 1
ATOM 3910 O O . ASN A 1 533 ? -29.296 14.022 22.179 1.00 98.56 533 ASN A O 1
ATOM 3914 N N . SER A 1 534 ? -29.348 14.978 20.148 1.00 98.62 534 SER A N 1
ATOM 3915 C CA . SER A 1 534 ? -30.733 14.591 19.830 1.00 98.62 534 SER A CA 1
ATOM 3916 C C . SER A 1 534 ? -30.921 13.068 19.818 1.00 98.62 534 SER A C 1
ATOM 3918 O O . SER A 1 534 ? -31.884 12.554 20.385 1.00 98.62 534 SER A O 1
ATOM 3920 N N . THR A 1 535 ? -29.976 12.327 19.231 1.00 98.75 535 THR A N 1
ATOM 3921 C CA . THR A 1 535 ? -30.040 10.859 19.188 1.00 98.75 535 THR A CA 1
ATOM 3922 C C . THR A 1 535 ? -29.840 10.230 20.569 1.00 98.75 535 THR A C 1
ATOM 3924 O O . THR A 1 535 ? -30.568 9.307 20.937 1.00 98.75 535 THR A O 1
ATOM 3927 N N . VAL A 1 536 ? -28.908 10.754 21.373 1.00 98.56 536 VAL A N 1
ATOM 3928 C CA . VAL A 1 536 ? -28.721 10.331 22.770 1.00 98.56 536 VAL A CA 1
ATOM 3929 C C . VAL A 1 536 ? -29.981 10.610 23.596 1.00 98.56 536 VAL A C 1
ATOM 3931 O O . VAL A 1 536 ? -30.374 9.755 24.381 1.00 98.56 536 VAL A O 1
ATOM 3934 N N . ALA A 1 537 ? -30.679 11.729 23.380 1.00 98.44 537 ALA A N 1
ATOM 3935 C CA . ALA A 1 537 ? -31.953 12.003 24.050 1.00 98.44 537 ALA A CA 1
ATOM 3936 C C . ALA A 1 537 ? -33.072 11.018 23.641 1.00 98.44 537 ALA A C 1
ATOM 3938 O O . ALA A 1 537 ? -33.832 10.566 24.495 1.00 98.44 537 ALA A O 1
ATOM 3939 N N . ALA A 1 538 ? -33.155 10.633 22.362 1.00 98.06 538 ALA A N 1
ATOM 3940 C CA . ALA A 1 538 ? -34.164 9.686 21.871 1.00 98.06 538 ALA A CA 1
ATOM 3941 C C . ALA A 1 538 ? -33.945 8.236 22.362 1.00 98.06 538 ALA A C 1
ATOM 3943 O O . ALA A 1 538 ? -34.905 7.489 22.592 1.00 98.06 538 ALA A O 1
ATOM 3944 N N . PHE A 1 539 ? -32.681 7.819 22.507 1.00 98.12 539 PHE A N 1
ATOM 3945 C CA . PHE A 1 539 ? -32.295 6.423 22.764 1.00 98.12 539 PHE A CA 1
ATOM 3946 C C . PHE A 1 539 ? -31.617 6.168 24.123 1.00 98.12 539 PHE A C 1
ATOM 3948 O O . PHE A 1 539 ? -31.346 5.014 24.454 1.00 98.12 539 PHE A O 1
ATOM 3955 N N . GLY A 1 540 ? -31.314 7.205 24.905 1.00 97.31 540 GLY A N 1
ATOM 3956 C CA . GLY A 1 540 ? -30.555 7.148 26.164 1.00 97.31 540 GLY A CA 1
ATOM 3957 C C . GLY A 1 540 ? -29.036 6.994 25.988 1.00 97.31 540 GLY A C 1
ATOM 3958 O O . GLY A 1 540 ? -28.267 7.546 26.771 1.00 97.31 540 GLY A O 1
ATOM 3959 N N . LYS A 1 541 ? -28.592 6.272 24.952 1.00 96.19 541 LYS A N 1
ATOM 3960 C CA . LYS A 1 541 ? -27.179 6.028 24.613 1.00 96.19 541 LYS A CA 1
ATOM 3961 C C . LYS A 1 541 ? -26.989 5.768 23.115 1.00 96.19 541 LYS A C 1
ATOM 3963 O O . LYS A 1 541 ? -27.952 5.463 22.409 1.00 96.19 541 LYS A O 1
ATOM 3968 N N . VAL A 1 542 ? -25.738 5.817 22.658 1.00 98.56 542 VAL A N 1
ATOM 3969 C CA . VAL A 1 542 ? -25.299 5.361 21.329 1.00 98.56 542 VAL A CA 1
ATOM 3970 C C . VAL A 1 542 ? -24.204 4.305 21.493 1.00 98.56 542 VAL A C 1
ATOM 3972 O O . VAL A 1 542 ? -23.118 4.594 21.988 1.00 98.56 542 VAL A O 1
ATOM 3975 N N . ASP A 1 543 ? -24.489 3.083 21.046 1.00 98.69 543 ASP A N 1
ATOM 3976 C CA . ASP A 1 543 ? -23.578 1.934 21.065 1.00 98.69 543 ASP A CA 1
ATOM 3977 C C . ASP A 1 543 ? -22.743 1.822 19.779 1.00 98.69 543 ASP A C 1
ATOM 3979 O O . ASP A 1 543 ? -21.597 1.369 19.823 1.00 98.69 543 ASP A O 1
ATOM 3983 N N . ALA A 1 544 ? -23.295 2.240 18.633 1.00 98.81 544 ALA A N 1
ATOM 3984 C CA . ALA A 1 544 ? -22.635 2.143 17.332 1.00 98.81 544 ALA A CA 1
ATOM 3985 C C . ALA A 1 544 ? -22.776 3.414 16.474 1.00 98.81 544 ALA A C 1
ATOM 3987 O O . ALA A 1 544 ? -23.808 4.085 16.486 1.00 98.81 544 ALA A O 1
ATOM 3988 N N . MET A 1 545 ? -21.736 3.723 15.695 1.00 98.88 545 MET A N 1
ATOM 3989 C CA . MET A 1 545 ? -21.687 4.858 14.767 1.00 98.88 545 MET A CA 1
ATOM 3990 C C . MET A 1 545 ? -21.206 4.381 13.396 1.00 98.88 545 MET A C 1
ATOM 3992 O O . MET A 1 545 ? -20.043 4.001 13.247 1.00 98.88 545 MET A O 1
ATOM 3996 N N . VAL A 1 546 ? -22.078 4.419 12.389 1.00 98.94 546 VAL A N 1
ATOM 3997 C CA . VAL A 1 546 ? -21.748 4.028 11.014 1.00 98.94 546 VAL A CA 1
ATOM 3998 C C . VAL A 1 546 ? -21.664 5.257 10.115 1.00 98.94 546 VAL A C 1
ATOM 4000 O O . VAL A 1 546 ? -22.661 5.918 9.821 1.00 98.94 546 VAL A O 1
ATOM 4003 N N . ASN A 1 547 ? -20.458 5.535 9.630 1.00 98.88 547 ASN A N 1
ATOM 4004 C CA . ASN A 1 547 ? -20.180 6.647 8.735 1.00 98.88 547 ASN A CA 1
ATOM 4005 C C . ASN A 1 547 ? -20.308 6.208 7.270 1.00 98.88 547 ASN A C 1
ATOM 4007 O O . ASN A 1 547 ? -19.304 5.869 6.636 1.00 98.88 547 ASN A O 1
ATOM 4011 N N . SER A 1 548 ? -21.543 6.195 6.753 1.00 98.12 548 SER A N 1
ATOM 4012 C CA . SER A 1 548 ? -21.859 5.840 5.358 1.00 98.12 548 SER A CA 1
ATOM 4013 C C . SER A 1 548 ? -22.175 7.043 4.456 1.00 98.12 548 SER A C 1
ATOM 4015 O O . SER A 1 548 ? -22.279 6.860 3.241 1.00 98.12 548 SER A O 1
ATOM 4017 N N . ALA A 1 549 ? -22.263 8.264 4.995 1.00 96.62 549 ALA A N 1
ATOM 4018 C CA . ALA A 1 549 ? -22.383 9.473 4.185 1.00 96.62 549 ALA A CA 1
ATOM 4019 C C . ALA A 1 549 ? -21.155 9.648 3.273 1.00 96.62 549 ALA A C 1
ATOM 4021 O O . ALA A 1 549 ? -20.006 9.432 3.676 1.00 96.62 549 ALA A O 1
ATOM 4022 N N . GLY A 1 550 ? -21.391 10.045 2.023 1.00 93.81 550 GLY A N 1
ATOM 4023 C CA . GLY A 1 550 ? -20.316 10.290 1.075 1.00 93.81 550 GLY A CA 1
ATOM 4024 C C . GLY A 1 550 ? -20.785 10.606 -0.339 1.00 93.81 550 GLY A C 1
ATOM 4025 O O . GLY A 1 550 ? -21.884 10.244 -0.747 1.00 93.81 550 GLY A O 1
ATOM 4026 N N . VAL A 1 551 ? -19.908 11.252 -1.104 1.00 93.50 551 VAL A N 1
ATOM 4027 C CA . VAL A 1 551 ? -20.097 11.574 -2.524 1.00 93.50 551 VAL A CA 1
ATOM 4028 C C . VAL A 1 551 ? -18.932 11.033 -3.347 1.00 93.50 551 VAL A C 1
ATOM 4030 O O . VAL A 1 551 ? -17.788 11.058 -2.893 1.00 93.50 551 VAL A O 1
ATOM 4033 N N . ALA A 1 552 ? -19.206 10.564 -4.567 1.00 88.44 552 ALA A N 1
ATOM 4034 C CA . ALA A 1 552 ? -18.169 10.120 -5.505 1.00 88.44 552 ALA A CA 1
ATOM 4035 C C . ALA A 1 552 ? -17.318 11.284 -6.052 1.00 88.44 552 ALA A C 1
ATOM 4037 O O . ALA A 1 552 ? -16.156 11.090 -6.395 1.00 88.44 552 ALA A O 1
ATOM 4038 N N . GLY A 1 553 ? -17.896 12.486 -6.105 1.00 89.94 553 GLY A N 1
ATOM 4039 C CA . GLY A 1 553 ? -17.309 13.647 -6.769 1.00 89.94 553 GLY A CA 1
ATOM 4040 C C . GLY A 1 553 ? -17.359 13.557 -8.299 1.00 89.94 553 GLY A C 1
ATOM 4041 O O . GLY A 1 553 ? -17.868 12.588 -8.867 1.00 89.94 553 GLY A O 1
ATOM 4042 N N . GLN A 1 554 ? -16.821 14.570 -8.973 1.00 87.38 554 GLN A N 1
ATOM 4043 C CA . GLN A 1 554 ? -16.592 14.540 -10.422 1.00 87.38 554 GLN A CA 1
ATOM 4044 C C . GLN A 1 554 ? -15.451 13.577 -10.802 1.00 87.38 554 GLN A C 1
ATOM 4046 O O . GLN A 1 554 ? -14.562 13.300 -9.993 1.00 87.38 554 GLN A O 1
ATOM 4051 N N . ASN A 1 555 ? -15.449 13.115 -12.059 1.00 88.81 555 ASN A N 1
ATOM 4052 C CA . ASN A 1 555 ? -14.322 12.414 -12.682 1.00 88.81 555 ASN A CA 1
ATOM 4053 C C . ASN A 1 555 ? -13.552 13.381 -13.597 1.00 88.81 555 ASN A C 1
ATOM 4055 O O . ASN A 1 555 ? -14.052 13.741 -14.658 1.00 88.81 555 ASN A O 1
ATOM 4059 N N . ALA A 1 556 ? -12.334 13.763 -13.212 1.00 87.50 556 ALA A N 1
ATOM 4060 C CA . ALA A 1 556 ? -11.448 14.644 -13.982 1.00 87.50 556 ALA A CA 1
ATOM 4061 C C . ALA A 1 556 ? -9.973 14.295 -13.709 1.00 87.50 556 ALA A C 1
ATOM 4063 O O . ALA A 1 556 ? -9.662 13.693 -12.678 1.00 87.50 556 ALA A O 1
ATOM 4064 N N . THR A 1 557 ? -9.033 14.639 -14.599 1.00 95.81 557 THR A N 1
ATOM 4065 C CA . THR A 1 557 ? -7.607 14.443 -14.267 1.00 95.81 557 THR A CA 1
ATOM 4066 C C . THR A 1 557 ? -7.197 15.383 -13.127 1.00 95.81 557 THR A C 1
ATOM 4068 O O . THR A 1 557 ? -7.886 16.355 -12.843 1.00 95.81 557 THR A O 1
ATOM 4071 N N . VAL A 1 558 ? -6.068 15.124 -12.458 1.00 96.12 558 VAL A N 1
ATOM 4072 C CA . VAL A 1 558 ? -5.584 15.997 -11.366 1.00 96.12 558 VAL A CA 1
ATOM 4073 C C . VAL A 1 558 ? -5.264 17.420 -11.852 1.00 96.12 558 VAL A C 1
ATOM 4075 O O . VAL A 1 558 ? -5.283 18.342 -11.045 1.00 96.12 558 VAL A O 1
ATOM 4078 N N . ILE A 1 559 ? -4.999 17.604 -13.150 1.00 96.88 559 ILE A N 1
ATOM 4079 C CA . ILE A 1 559 ? -4.741 18.915 -13.764 1.00 96.88 559 ILE A CA 1
ATOM 4080 C C . ILE A 1 559 ? -6.050 19.706 -13.918 1.00 96.88 559 ILE A C 1
ATOM 4082 O O . ILE A 1 559 ? -6.064 20.913 -13.699 1.00 96.88 559 ILE A O 1
ATOM 4086 N N . ASP A 1 560 ? -7.149 19.014 -14.231 1.00 96.94 560 ASP A N 1
ATOM 4087 C CA . ASP A 1 560 ? -8.444 19.616 -14.580 1.00 96.94 560 ASP A CA 1
ATOM 4088 C C . ASP A 1 560 ? -9.461 19.590 -13.419 1.00 96.94 560 ASP A C 1
ATOM 4090 O O . ASP A 1 560 ? -10.589 20.055 -13.568 1.00 96.94 560 ASP A O 1
ATOM 4094 N N . TYR A 1 561 ? -9.103 19.005 -12.268 1.00 95.44 561 TYR A N 1
ATOM 4095 C CA . TYR A 1 561 ? -10.032 18.780 -11.157 1.00 95.44 561 TYR A CA 1
ATOM 4096 C C . TYR A 1 561 ? -10.407 20.103 -10.460 1.00 95.44 561 TYR A C 1
ATOM 4098 O O . TYR A 1 561 ? -9.520 20.759 -9.905 1.00 95.44 561 TYR A O 1
ATOM 4106 N N . PRO A 1 562 ? -11.695 20.500 -10.398 1.00 97.31 562 PRO A N 1
ATOM 4107 C CA . PRO A 1 562 ? -12.073 21.774 -9.791 1.00 97.31 562 PRO A CA 1
ATOM 4108 C C . PRO A 1 562 ? -11.739 21.827 -8.294 1.00 97.31 562 PRO A C 1
ATOM 4110 O O . PRO A 1 562 ? -12.120 20.942 -7.527 1.00 97.31 562 PRO A O 1
ATOM 4113 N N . VAL A 1 563 ? -11.066 22.895 -7.852 1.00 98.19 563 VAL A N 1
ATOM 4114 C CA . VAL A 1 563 ? -10.610 23.052 -6.455 1.00 98.19 563 VAL A CA 1
ATOM 4115 C C . VAL A 1 563 ? -11.777 23.057 -5.461 1.00 98.19 563 VAL A C 1
ATOM 4117 O O . VAL A 1 563 ? -11.676 22.459 -4.391 1.00 98.19 563 VAL A O 1
ATOM 4120 N N . GLU A 1 564 ? -12.907 23.668 -5.819 1.00 97.88 564 GLU A N 1
ATOM 4121 C CA . GLU A 1 564 ? -14.099 23.685 -4.959 1.00 97.88 564 GLU A CA 1
ATOM 4122 C C . GLU A 1 564 ? -14.784 22.311 -4.882 1.00 97.88 564 GLU A C 1
ATOM 4124 O O . GLU A 1 564 ? -15.277 21.927 -3.824 1.00 97.88 564 GLU A O 1
ATOM 4129 N N . GLU A 1 565 ? -14.735 21.515 -5.956 1.00 97.38 565 GLU A N 1
ATOM 4130 C CA . GLU A 1 565 ? -15.204 20.124 -5.932 1.00 97.38 565 GLU A CA 1
ATOM 4131 C C . GLU A 1 565 ? -14.268 19.245 -5.090 1.00 97.38 565 GLU A C 1
ATOM 4133 O O . GLU A 1 565 ? -14.738 18.408 -4.322 1.00 97.38 565 GLU A O 1
ATOM 4138 N N . TRP A 1 566 ? -12.949 19.472 -5.155 1.00 98.12 566 TRP A N 1
ATOM 4139 C CA . TRP A 1 566 ? -11.988 18.805 -4.271 1.00 98.12 566 TRP A CA 1
ATOM 4140 C C . TRP A 1 566 ? -12.292 19.098 -2.795 1.00 98.12 566 TRP A C 1
ATOM 4142 O O . TRP A 1 566 ? -12.345 18.162 -1.994 1.00 98.12 566 TRP A O 1
ATOM 4152 N N . ARG A 1 567 ? -12.529 20.372 -2.437 1.00 98.50 567 ARG A N 1
ATOM 4153 C CA . ARG A 1 567 ? -12.937 20.772 -1.078 1.00 98.50 567 ARG A CA 1
ATOM 4154 C C . ARG A 1 567 ? -14.227 20.071 -0.669 1.00 98.50 567 ARG A C 1
ATOM 4156 O O . ARG A 1 567 ? -14.199 19.299 0.280 1.00 98.50 567 ARG A O 1
ATOM 4163 N N . ARG A 1 568 ? -15.302 20.214 -1.454 1.00 98.12 568 ARG A N 1
ATOM 4164 C CA . ARG A 1 568 ? -16.617 19.606 -1.185 1.00 98.12 568 ARG A CA 1
ATOM 4165 C C . ARG A 1 568 ? -16.541 18.090 -0.971 1.00 98.12 568 ARG A C 1
ATOM 4167 O O . ARG A 1 568 ? -17.186 17.558 -0.069 1.00 98.12 568 ARG A O 1
ATOM 4174 N N . VAL A 1 569 ? -15.739 17.386 -1.774 1.00 98.00 569 VAL A N 1
ATOM 4175 C CA . VAL A 1 569 ? -15.509 15.942 -1.620 1.00 98.00 569 VAL A CA 1
ATOM 4176 C C . VAL A 1 569 ? -14.775 15.630 -0.312 1.00 98.00 569 VAL A C 1
ATOM 4178 O O . VAL A 1 569 ? -15.155 14.677 0.363 1.00 98.00 569 VAL A O 1
ATOM 4181 N N . PHE A 1 570 ? -13.774 16.420 0.090 1.00 98.56 570 PHE A N 1
ATOM 4182 C CA . PHE A 1 570 ? -13.099 16.262 1.386 1.00 98.56 570 PHE A CA 1
ATOM 4183 C C . PHE A 1 570 ? -13.988 16.629 2.581 1.00 98.56 570 PHE A C 1
ATOM 4185 O O . PHE A 1 570 ? -14.017 15.884 3.560 1.00 98.56 570 PHE A O 1
ATOM 4192 N N . ASP A 1 571 ? -14.749 17.716 2.499 1.00 98.56 571 ASP A N 1
ATOM 4193 C CA . ASP A 1 571 ? -15.634 18.165 3.574 1.00 98.56 571 ASP A CA 1
ATOM 4194 C C . ASP A 1 571 ? -16.677 17.093 3.914 1.00 98.56 571 ASP A C 1
ATOM 4196 O O . ASP A 1 571 ? -16.873 16.762 5.083 1.00 98.56 571 ASP A O 1
ATOM 4200 N N . ILE A 1 572 ? -17.270 16.463 2.895 1.00 98.00 572 ILE A N 1
ATOM 4201 C CA . ILE A 1 572 ? -18.233 15.371 3.080 1.00 98.00 572 ILE A CA 1
ATOM 4202 C C . ILE A 1 572 ? -17.523 14.059 3.459 1.00 98.00 572 ILE A C 1
ATOM 4204 O O . ILE A 1 572 ? -17.831 13.461 4.490 1.00 98.00 572 ILE A O 1
ATOM 4208 N N . ASN A 1 573 ? -16.571 13.581 2.645 1.00 98.25 573 ASN A N 1
ATOM 4209 C CA . ASN A 1 573 ? -16.018 12.226 2.798 1.00 98.25 573 ASN A CA 1
ATOM 4210 C C . ASN A 1 573 ? -14.978 12.085 3.916 1.00 98.25 573 ASN A C 1
ATOM 4212 O O . ASN A 1 573 ? -14.662 10.949 4.269 1.00 98.25 573 ASN A O 1
ATOM 4216 N N . MET A 1 574 ? -14.400 13.184 4.409 1.00 98.19 574 MET A N 1
ATOM 4217 C CA . MET A 1 574 ? -13.290 13.175 5.366 1.00 98.19 574 MET A CA 1
ATOM 4218 C C . MET A 1 574 ? -13.589 14.023 6.606 1.00 98.19 574 MET A C 1
ATOM 4220 O O . MET A 1 574 ? -13.523 13.492 7.715 1.00 98.19 574 MET A O 1
ATOM 4224 N N . HIS A 1 575 ? -13.950 15.303 6.455 1.00 98.62 575 HIS A N 1
ATOM 4225 C CA . HIS A 1 575 ? -14.235 16.160 7.614 1.00 98.62 575 HIS A CA 1
ATOM 4226 C C . HIS A 1 575 ? -15.514 15.719 8.336 1.00 98.62 575 HIS A C 1
ATOM 4228 O O . HIS A 1 575 ? -15.471 15.530 9.549 1.00 98.62 575 HIS A O 1
ATOM 4234 N N . GLY A 1 576 ? -16.595 15.412 7.613 1.00 98.69 576 GLY A N 1
ATOM 4235 C CA . GLY A 1 576 ? -17.816 14.871 8.217 1.00 98.69 576 GLY A CA 1
ATOM 4236 C C . GLY A 1 576 ? -17.615 13.528 8.924 1.00 98.69 576 GLY A C 1
ATOM 4237 O O . GLY A 1 576 ? -18.109 13.334 10.032 1.00 98.69 576 GLY A O 1
ATOM 4238 N N . VAL A 1 577 ? -16.797 12.630 8.360 1.00 98.81 577 VAL A N 1
ATOM 4239 C CA . VAL A 1 577 ? -16.409 11.374 9.033 1.00 98.81 577 VAL A CA 1
ATOM 4240 C C . VAL A 1 577 ? -15.632 11.664 10.322 1.00 98.81 577 VAL A C 1
ATOM 4242 O O . VAL A 1 577 ? -15.923 11.068 11.357 1.00 98.81 577 VAL A O 1
ATOM 4245 N N . PHE A 1 578 ? -14.691 12.614 10.299 1.00 98.88 578 PHE A N 1
ATOM 4246 C CA . PHE A 1 578 ? -13.956 13.050 11.489 1.00 98.88 578 PHE A CA 1
ATOM 4247 C C . PHE A 1 578 ? -14.867 13.674 12.560 1.00 98.88 578 PHE A C 1
ATOM 4249 O O . PHE A 1 578 ? -14.748 13.310 13.729 1.00 98.88 578 PHE A O 1
ATOM 4256 N N . TYR A 1 579 ? -15.799 14.556 12.187 1.00 98.88 579 TYR A N 1
ATOM 4257 C CA . TYR A 1 579 ? -16.763 15.166 13.110 1.00 98.88 579 TYR A CA 1
ATOM 4258 C C . TYR A 1 579 ? -17.636 14.107 13.789 1.00 98.88 579 TYR A C 1
ATOM 4260 O O . TYR A 1 579 ? -17.724 14.073 15.018 1.00 98.88 579 TYR A O 1
ATOM 4268 N N . CYS A 1 580 ? -18.191 13.183 13.003 1.00 98.88 580 CYS A N 1
ATOM 4269 C CA . CYS A 1 580 ? -18.974 12.051 13.486 1.00 98.88 580 CYS A CA 1
ATOM 4270 C C . CYS A 1 580 ? -18.167 11.133 14.419 1.00 98.88 580 CYS A C 1
ATOM 4272 O O . CYS A 1 580 ? -18.633 10.779 15.503 1.00 98.88 580 CYS A O 1
ATOM 4274 N N . CYS A 1 581 ? -16.929 10.789 14.048 1.00 98.88 581 CYS A N 1
ATOM 4275 C CA . CYS A 1 581 ? -16.017 10.037 14.910 1.00 98.88 581 CYS A CA 1
ATOM 4276 C C . CYS A 1 581 ? -15.707 10.773 16.224 1.00 98.88 581 CYS A C 1
ATOM 4278 O O . CYS A 1 581 ? -15.655 10.134 17.271 1.00 98.88 581 CYS A O 1
ATOM 4280 N N . LYS A 1 582 ? -15.520 12.098 16.192 1.00 98.81 582 LYS A N 1
ATOM 4281 C CA . LYS A 1 582 ? -15.175 12.926 17.359 1.00 98.81 582 LYS A CA 1
ATOM 4282 C C . LYS A 1 582 ? -16.293 12.954 18.406 1.00 98.81 582 LYS A C 1
ATOM 4284 O O . LYS A 1 582 ? -15.999 12.813 19.594 1.00 98.81 582 LYS A O 1
ATOM 4289 N N . VAL A 1 583 ? -17.555 13.105 17.991 1.00 98.81 583 VAL A N 1
ATOM 4290 C CA . VAL A 1 583 ? -18.703 13.078 18.921 1.00 98.81 583 VAL A CA 1
ATOM 4291 C C . VAL A 1 583 ? -18.978 11.663 19.440 1.00 98.81 583 VAL A C 1
ATOM 4293 O O . VAL A 1 583 ? -19.138 11.478 20.648 1.00 98.81 583 VAL A O 1
ATOM 4296 N N . ALA A 1 584 ? -18.909 10.651 18.567 1.00 98.75 584 ALA A N 1
ATOM 4297 C CA . ALA A 1 584 ? -19.102 9.256 18.952 1.00 98.75 584 ALA A CA 1
ATOM 4298 C C . ALA A 1 584 ? -18.032 8.779 19.946 1.00 98.75 584 ALA A C 1
ATOM 4300 O O . ALA A 1 584 ? -18.379 8.239 20.991 1.00 98.75 584 ALA A O 1
ATOM 4301 N N . ALA A 1 585 ? -16.747 9.046 19.685 1.00 98.50 585 ALA A N 1
ATOM 4302 C CA . ALA A 1 585 ? -15.646 8.670 20.572 1.00 98.50 585 ALA A CA 1
ATOM 4303 C C . ALA A 1 585 ? -15.784 9.282 21.977 1.00 98.50 585 ALA A C 1
ATOM 4305 O O . ALA A 1 585 ? -15.609 8.576 22.968 1.00 98.50 585 ALA A O 1
ATOM 4306 N N . LYS A 1 586 ? -16.157 10.569 22.071 1.00 98.19 586 LYS A N 1
ATOM 4307 C CA . LYS A 1 586 ? -16.405 11.279 23.341 1.00 98.19 586 LYS A CA 1
ATOM 4308 C C . LYS A 1 586 ? -17.502 10.594 24.169 1.00 98.19 586 LYS A C 1
ATOM 4310 O O . LYS A 1 586 ? -17.319 10.392 25.366 1.00 98.19 586 LYS A O 1
ATOM 4315 N N . HIS A 1 587 ? -18.613 10.204 23.540 1.00 98.50 587 HIS A N 1
ATOM 4316 C CA . HIS A 1 587 ? -19.718 9.515 24.218 1.00 98.50 587 HIS A CA 1
ATOM 4317 C C . HIS A 1 587 ? -19.382 8.058 24.569 1.00 98.50 587 HIS A C 1
ATOM 4319 O O . HIS A 1 587 ? -19.581 7.630 25.704 1.00 98.50 587 HIS A O 1
ATOM 4325 N N . MET A 1 588 ? -18.841 7.298 23.617 1.00 98.56 588 MET A N 1
ATOM 4326 C CA . MET A 1 588 ? -18.505 5.881 23.789 1.00 98.56 588 MET A CA 1
ATOM 4327 C C . MET A 1 588 ? -17.426 5.673 24.861 1.00 98.56 588 MET A C 1
ATOM 4329 O O . MET A 1 588 ? -17.521 4.737 25.652 1.00 98.56 588 MET A O 1
ATOM 4333 N N . ALA A 1 589 ? -16.438 6.574 24.957 1.00 97.56 589 ALA A N 1
ATOM 4334 C CA . ALA A 1 589 ? -15.397 6.501 25.985 1.00 97.56 589 ALA A CA 1
ATOM 4335 C C . ALA A 1 589 ? -15.958 6.718 27.400 1.00 97.56 589 ALA A C 1
ATOM 4337 O O . ALA A 1 589 ? -15.541 6.026 28.325 1.00 97.56 589 ALA A O 1
ATOM 4338 N N . ALA A 1 590 ? -16.943 7.610 27.558 1.00 97.19 590 ALA A N 1
ATOM 4339 C CA . ALA A 1 590 ? -17.643 7.819 28.828 1.00 97.19 590 ALA A CA 1
ATOM 4340 C C . ALA A 1 590 ? -18.533 6.625 29.237 1.00 97.19 590 ALA A C 1
ATOM 4342 O O . ALA A 1 590 ? -18.820 6.460 30.418 1.00 97.19 590 ALA A O 1
ATOM 4343 N N . ASN A 1 591 ? -18.940 5.783 28.280 1.00 96.50 591 ASN A N 1
ATOM 4344 C CA . ASN A 1 591 ? -19.760 4.587 28.510 1.00 96.50 591 ASN A CA 1
ATOM 4345 C C . ASN A 1 591 ? -18.951 3.269 28.508 1.00 96.50 591 ASN A C 1
ATOM 4347 O O . ASN A 1 591 ? -19.529 2.204 28.712 1.00 96.50 591 ASN A O 1
ATOM 4351 N N . ASN A 1 592 ? -17.633 3.321 28.264 1.00 97.06 592 ASN A N 1
ATOM 4352 C CA . ASN A 1 592 ? -16.736 2.160 28.129 1.00 97.06 592 ASN A CA 1
ATOM 4353 C C . ASN A 1 592 ? -17.273 1.051 27.189 1.00 97.06 592 ASN A C 1
ATOM 4355 O O . ASN A 1 592 ? -17.156 -0.150 27.457 1.00 97.06 592 ASN A O 1
ATOM 4359 N N . TYR A 1 593 ? -17.906 1.468 26.091 1.00 98.19 593 TYR A N 1
ATOM 4360 C CA . TYR A 1 593 ? -18.380 0.606 25.010 1.00 98.19 593 TYR A CA 1
ATOM 4361 C C . TYR A 1 593 ? -18.558 1.433 23.735 1.00 98.19 593 TYR A C 1
ATOM 4363 O O . TYR A 1 593 ? -19.093 2.541 23.783 1.00 98.19 593 TYR A O 1
ATOM 4371 N N . GLY A 1 594 ? -18.187 0.881 22.580 1.00 98.44 594 GLY A N 1
ATOM 4372 C CA . GLY A 1 594 ? -18.549 1.484 21.298 1.00 98.44 594 GLY A CA 1
ATOM 4373 C C . GLY A 1 594 ? -18.114 0.687 20.075 1.00 98.44 594 GLY A C 1
ATOM 4374 O O . GLY A 1 594 ? -17.136 -0.062 20.119 1.00 98.44 594 GLY A O 1
ATOM 4375 N N . ARG A 1 595 ? -18.816 0.862 18.955 1.00 98.81 595 ARG A N 1
ATOM 4376 C CA . ARG A 1 595 ? -18.446 0.286 17.654 1.00 98.81 595 ARG A CA 1
ATOM 4377 C C . ARG A 1 595 ? -18.559 1.344 16.558 1.00 98.81 595 ARG A C 1
ATOM 4379 O O . ARG A 1 595 ? -19.659 1.758 16.197 1.00 98.81 595 ARG A O 1
ATOM 4386 N N . ILE A 1 596 ? -17.428 1.809 16.035 1.00 98.94 596 ILE A N 1
ATOM 4387 C CA . ILE A 1 596 ? -17.378 2.816 14.965 1.00 98.94 596 ILE A CA 1
ATOM 4388 C C . ILE A 1 596 ? -16.998 2.126 13.653 1.00 98.94 596 ILE A C 1
ATOM 4390 O O . ILE A 1 596 ? -15.947 1.489 13.568 1.00 98.94 596 ILE A O 1
ATOM 4394 N N . VAL A 1 597 ? -17.833 2.271 12.623 1.00 98.94 597 VAL A N 1
ATOM 4395 C CA . VAL A 1 597 ? -17.617 1.654 11.307 1.00 98.94 597 VAL A CA 1
ATOM 4396 C C . VAL A 1 597 ? -17.623 2.715 10.215 1.00 98.94 597 VAL A C 1
ATOM 4398 O O . VAL A 1 597 ? -18.634 3.364 9.960 1.00 98.94 597 VAL A O 1
ATOM 4401 N N . ASN A 1 598 ? -16.492 2.884 9.537 1.00 98.88 598 ASN A N 1
ATOM 4402 C CA . ASN A 1 598 ? -16.342 3.861 8.464 1.00 98.88 598 ASN A CA 1
ATOM 4403 C C . ASN A 1 598 ? -16.473 3.193 7.087 1.00 98.88 598 ASN A C 1
ATOM 4405 O O . ASN A 1 598 ? -15.763 2.231 6.785 1.00 98.88 598 ASN A O 1
ATOM 4409 N N . ILE A 1 599 ? -17.331 3.724 6.212 1.00 98.44 599 ILE A N 1
ATOM 4410 C CA . ILE A 1 599 ? -17.407 3.258 4.823 1.00 98.44 599 ILE A CA 1
ATOM 4411 C C . ILE A 1 599 ? -16.304 3.957 4.016 1.00 98.44 599 ILE A C 1
ATOM 4413 O O . ILE A 1 599 ? -16.439 5.108 3.580 1.00 98.44 599 ILE A O 1
ATOM 4417 N N . ALA A 1 600 ? -15.178 3.260 3.849 1.00 98.00 600 ALA A N 1
ATOM 4418 C CA . ALA A 1 600 ? -14.091 3.671 2.970 1.00 98.00 600 ALA A CA 1
ATOM 4419 C C . ALA A 1 600 ? -14.414 3.256 1.515 1.00 98.00 600 ALA A C 1
ATOM 4421 O O . ALA A 1 600 ? -15.563 3.319 1.083 1.00 98.00 600 ALA A O 1
ATOM 4422 N N . SER A 1 601 ? -13.412 2.883 0.718 1.00 96.56 601 SER A N 1
ATOM 4423 C CA . SER A 1 601 ? -13.599 2.325 -0.629 1.00 96.56 601 SER A CA 1
ATOM 4424 C C . SER A 1 601 ? -12.311 1.652 -1.094 1.00 96.56 601 SER A C 1
ATOM 4426 O O . SER A 1 601 ? -11.225 2.075 -0.690 1.00 96.56 601 SER A O 1
ATOM 4428 N N . ILE A 1 602 ? -12.409 0.702 -2.028 1.00 96.06 602 ILE A N 1
ATOM 4429 C CA . ILE A 1 602 ? -11.267 0.219 -2.820 1.00 96.06 602 ILE A CA 1
ATOM 4430 C C . ILE A 1 602 ? -10.460 1.380 -3.434 1.00 96.06 602 ILE A C 1
ATOM 4432 O O . ILE A 1 602 ? -9.235 1.330 -3.524 1.00 96.06 602 ILE A O 1
ATOM 4436 N N . ALA A 1 603 ? -11.130 2.490 -3.767 1.00 94.19 603 ALA A N 1
ATOM 4437 C CA . ALA A 1 603 ? -10.500 3.703 -4.275 1.00 94.19 603 ALA A CA 1
ATOM 4438 C C . ALA A 1 603 ? -9.505 4.334 -3.282 1.00 94.19 603 ALA A C 1
ATOM 4440 O O . ALA A 1 603 ? -8.547 4.967 -3.726 1.00 94.19 603 ALA A O 1
ATOM 4441 N N . GLY A 1 604 ? -9.733 4.174 -1.972 1.00 95.88 604 GLY A N 1
ATOM 4442 C CA . GLY A 1 604 ? -8.869 4.668 -0.896 1.00 95.88 604 GLY A CA 1
ATOM 4443 C C . GLY A 1 604 ? -7.664 3.770 -0.599 1.00 95.88 604 GLY A C 1
ATOM 4444 O O . GLY A 1 604 ? -6.688 4.249 -0.030 1.00 95.88 604 GLY A O 1
ATOM 4445 N N . LYS A 1 605 ? -7.700 2.498 -1.023 1.00 96.56 605 LYS A N 1
ATOM 4446 C CA . LYS A 1 605 ? -6.506 1.647 -1.113 1.00 96.56 605 LYS A CA 1
ATOM 4447 C C . LYS A 1 605 ? -5.713 2.006 -2.381 1.00 96.56 605 LYS A C 1
ATOM 4449 O O . LYS A 1 605 ? -4.644 2.602 -2.333 1.00 96.56 605 LYS A O 1
ATOM 4454 N N . GLU A 1 606 ? -6.287 1.723 -3.548 1.00 94.88 606 GLU A N 1
ATOM 4455 C CA . GLU A 1 606 ? -5.563 1.699 -4.828 1.00 94.88 606 GLU A CA 1
ATOM 4456 C C . GLU A 1 606 ? -5.236 3.081 -5.462 1.00 94.88 606 GLU A C 1
ATOM 4458 O O . GLU A 1 606 ? -4.403 3.170 -6.377 1.00 94.88 606 GLU A O 1
ATOM 4463 N N . GLY A 1 607 ? -5.991 4.132 -5.103 1.00 93.38 607 GLY A N 1
ATOM 4464 C CA . GLY A 1 607 ? -5.925 5.480 -5.695 1.00 93.38 607 GLY A CA 1
ATOM 4465 C C . GLY A 1 607 ? -6.453 5.588 -7.139 1.00 93.38 607 GLY A C 1
ATOM 4466 O O . GLY A 1 607 ? -5.654 5.749 -8.059 1.00 93.38 607 GLY A O 1
ATOM 4467 N N . ASN A 1 608 ? -7.762 5.415 -7.387 1.00 88.75 608 ASN A N 1
ATOM 4468 C CA . ASN A 1 608 ? -8.407 5.422 -8.723 1.00 88.75 608 ASN A CA 1
ATOM 4469 C C . ASN A 1 608 ? -7.990 6.608 -9.625 1.00 88.75 608 ASN A C 1
ATOM 4471 O O . ASN A 1 608 ? -8.006 7.752 -9.169 1.00 88.75 608 ASN A O 1
ATOM 4475 N N . PRO A 1 609 ? -7.675 6.364 -10.920 1.00 89.62 609 PRO A N 1
ATOM 4476 C CA . PRO A 1 609 ? -7.571 7.432 -11.913 1.00 89.62 609 PRO A CA 1
ATOM 4477 C C . PRO A 1 609 ? -8.888 8.211 -12.006 1.00 89.62 609 PRO A C 1
ATOM 4479 O O . PRO A 1 609 ? -9.941 7.666 -11.686 1.00 89.62 609 PRO A O 1
ATOM 4482 N N . THR A 1 610 ? -8.795 9.480 -12.409 1.00 91.06 610 THR A N 1
ATOM 4483 C CA . THR A 1 610 ? -9.872 10.494 -12.502 1.00 91.06 610 THR A CA 1
ATOM 4484 C C . THR A 1 610 ? -10.716 10.776 -11.247 1.00 91.06 610 THR A C 1
ATOM 4486 O O . THR A 1 610 ? -11.343 11.826 -11.168 1.00 91.06 610 THR A O 1
ATOM 4489 N N . ALA A 1 611 ? -10.682 9.919 -10.228 1.00 92.56 611 ALA A N 1
ATOM 4490 C CA . ALA A 1 611 ? -11.396 10.073 -8.962 1.00 92.56 611 ALA A CA 1
ATOM 4491 C C . ALA A 1 611 ? -10.440 10.507 -7.830 1.00 92.56 611 ALA A C 1
ATOM 4493 O O . ALA A 1 611 ? -10.404 9.905 -6.757 1.00 92.56 611 ALA A O 1
ATOM 4494 N N . SER A 1 612 ? -9.614 11.527 -8.082 1.00 96.25 612 SER A N 1
ATOM 4495 C CA . SER A 1 612 ? -8.483 11.909 -7.221 1.00 96.25 612 SER A CA 1
ATOM 4496 C C . SER A 1 612 ? -8.911 12.357 -5.817 1.00 96.25 612 SER A C 1
ATOM 4498 O O . SER A 1 612 ? -8.425 11.800 -4.830 1.00 96.25 612 SER A O 1
ATOM 4500 N N . ALA A 1 613 ? -9.863 13.290 -5.714 1.00 96.94 613 ALA A N 1
ATOM 4501 C CA . ALA A 1 613 ? -10.400 13.767 -4.437 1.00 96.94 613 ALA A CA 1
ATOM 4502 C C . ALA A 1 613 ? -11.109 12.646 -3.655 1.00 96.94 613 ALA A C 1
ATOM 4504 O O . ALA A 1 613 ? -10.949 12.524 -2.438 1.00 96.94 613 ALA A O 1
ATOM 4505 N N . TYR A 1 614 ? -11.847 11.773 -4.351 1.00 96.88 614 TYR A N 1
ATOM 4506 C CA . TYR A 1 614 ? -12.520 10.618 -3.749 1.00 96.88 614 TYR A CA 1
ATOM 4507 C C . TYR A 1 614 ? -11.523 9.610 -3.174 1.00 96.88 614 TYR A C 1
ATOM 4509 O O . TYR A 1 614 ? -11.632 9.193 -2.023 1.00 96.88 614 TYR A O 1
ATOM 4517 N N . SER A 1 615 ? -10.507 9.257 -3.958 1.00 97.38 615 SER A N 1
ATOM 4518 C CA . SER A 1 615 ? -9.436 8.367 -3.528 1.00 97.38 615 SER A CA 1
ATOM 4519 C C . SER A 1 615 ? -8.647 8.929 -2.354 1.00 97.38 615 SER A C 1
ATOM 4521 O O . SER A 1 615 ? -8.418 8.208 -1.388 1.00 97.38 615 SER A O 1
ATOM 4523 N N . ALA A 1 616 ? -8.266 10.206 -2.399 1.00 98.31 616 ALA A N 1
ATOM 4524 C CA . ALA A 1 616 ? -7.504 10.836 -1.328 1.00 98.31 616 ALA A CA 1
ATOM 4525 C C . ALA A 1 616 ? -8.328 10.971 -0.032 1.00 98.31 616 ALA A C 1
ATOM 4527 O O . ALA A 1 616 ? -7.823 10.650 1.043 1.00 98.31 616 ALA A O 1
ATOM 4528 N N . SER A 1 617 ? -9.608 11.350 -0.119 1.00 98.44 617 SER A N 1
ATOM 4529 C CA . SER A 1 617 ? -10.495 11.420 1.053 1.00 98.44 617 SER A CA 1
ATOM 4530 C C . SER A 1 617 ? -10.774 10.037 1.655 1.00 98.44 617 SER A C 1
ATOM 4532 O O . SER A 1 617 ? -10.615 9.857 2.861 1.00 98.44 617 SER A O 1
ATOM 4534 N N . LYS A 1 618 ? -11.085 9.011 0.848 1.00 98.25 618 LYS A N 1
ATOM 4535 C CA . LYS A 1 618 ? -11.286 7.641 1.359 1.00 98.25 618 LYS A CA 1
ATOM 4536 C C . LYS A 1 618 ? -9.986 6.970 1.841 1.00 98.25 618 LYS A C 1
ATOM 4538 O O . LYS A 1 618 ? -10.053 6.135 2.741 1.00 98.25 618 LYS A O 1
ATOM 4543 N N . ALA A 1 619 ? -8.812 7.365 1.340 1.00 98.62 619 ALA A N 1
ATOM 4544 C CA . ALA A 1 619 ? -7.519 7.003 1.935 1.00 98.62 619 ALA A CA 1
ATOM 4545 C C . ALA A 1 619 ? -7.315 7.679 3.306 1.00 98.62 619 ALA A C 1
ATOM 4547 O O . ALA A 1 619 ? -6.872 7.035 4.259 1.00 98.62 619 ALA A O 1
ATOM 4548 N N . GLY A 1 620 ? -7.714 8.949 3.439 1.00 98.69 620 GLY A N 1
ATOM 4549 C CA . GLY A 1 620 ? -7.758 9.663 4.717 1.00 98.69 620 GLY A CA 1
ATOM 4550 C C . GLY A 1 620 ? -8.650 8.969 5.752 1.00 98.69 620 GLY A C 1
ATOM 4551 O O . GLY A 1 620 ? -8.234 8.797 6.896 1.00 98.69 620 GLY A O 1
ATOM 4552 N N . VAL A 1 621 ? -9.822 8.466 5.344 1.00 98.81 621 VAL A N 1
ATOM 4553 C CA . VAL A 1 621 ? -10.722 7.675 6.207 1.00 98.81 621 VAL A CA 1
ATOM 4554 C C . VAL A 1 621 ? -10.049 6.393 6.709 1.00 98.81 621 VAL A C 1
ATOM 4556 O O . VAL A 1 621 ? -10.184 6.056 7.886 1.00 98.81 621 VAL A O 1
ATOM 4559 N N . ILE A 1 622 ? -9.278 5.697 5.866 1.00 98.88 622 ILE A N 1
ATOM 4560 C CA . ILE A 1 622 ? -8.477 4.532 6.283 1.00 98.88 622 ILE A CA 1
ATOM 4561 C C . ILE A 1 622 ? -7.406 4.946 7.310 1.00 98.88 622 ILE A C 1
ATOM 4563 O O . ILE A 1 622 ? -7.214 4.254 8.312 1.00 98.88 622 ILE A O 1
ATOM 4567 N N . GLY A 1 623 ? -6.743 6.089 7.107 1.00 98.75 623 GLY A N 1
ATOM 4568 C CA . GLY A 1 623 ? -5.774 6.652 8.055 1.00 98.75 623 GLY A CA 1
ATOM 4569 C C . GLY A 1 623 ? -6.389 7.006 9.415 1.00 98.75 623 GLY A C 1
ATOM 4570 O O . GLY A 1 623 ? -5.885 6.567 10.449 1.00 98.75 623 GLY A O 1
ATOM 4571 N N . LEU A 1 624 ? -7.514 7.728 9.417 1.00 98.81 624 LEU A N 1
ATOM 4572 C CA . LEU A 1 624 ? -8.271 8.092 10.620 1.00 98.81 624 LEU A CA 1
ATOM 4573 C C . LEU A 1 624 ? -8.753 6.852 11.381 1.00 98.81 624 LEU A C 1
ATOM 4575 O O . LEU A 1 624 ? -8.549 6.768 12.589 1.00 98.81 624 LEU A O 1
ATOM 4579 N N . THR A 1 625 ? -9.320 5.869 10.674 1.00 98.94 625 THR A N 1
ATOM 4580 C CA . THR A 1 625 ? -9.742 4.580 11.252 1.00 98.94 625 THR A CA 1
ATOM 4581 C C . THR A 1 625 ? -8.576 3.908 11.978 1.00 98.94 625 THR A C 1
ATOM 4583 O O . THR A 1 625 ? -8.701 3.520 13.138 1.00 98.94 625 THR A O 1
ATOM 4586 N N . LYS A 1 626 ? -7.407 3.836 11.326 1.00 98.81 626 LYS A N 1
ATOM 4587 C CA . LYS A 1 626 ? -6.185 3.275 11.916 1.00 98.81 626 LYS A CA 1
ATOM 4588 C C . LYS A 1 626 ? -5.667 4.082 13.105 1.00 98.81 626 LYS A C 1
ATOM 4590 O O . LYS A 1 626 ? -5.054 3.482 13.986 1.00 98.81 626 LYS A O 1
ATOM 4595 N N . SER A 1 627 ? -5.844 5.403 13.149 1.00 98.81 627 SER A N 1
ATOM 4596 C CA . SER A 1 627 ? -5.427 6.225 14.296 1.00 98.81 627 SER A CA 1
ATOM 4597 C C . SER A 1 627 ? -6.367 6.029 15.484 1.00 98.81 627 SER A C 1
ATOM 4599 O O . SER A 1 627 ? -5.966 5.434 16.486 1.00 98.81 627 SER A O 1
ATOM 4601 N N . LEU A 1 628 ? -7.642 6.382 15.306 1.00 98.75 628 LEU A N 1
ATOM 4602 C CA . LEU A 1 628 ? -8.665 6.364 16.350 1.00 98.75 628 LEU A CA 1
ATOM 4603 C C . LEU A 1 628 ? -8.879 4.955 16.927 1.00 98.75 628 LEU A C 1
ATOM 4605 O O . LEU A 1 628 ? -9.081 4.793 18.128 1.00 98.75 628 LEU A O 1
ATOM 4609 N N . GLY A 1 629 ? -8.743 3.916 16.096 1.00 98.62 629 GLY A N 1
ATOM 4610 C CA . GLY A 1 629 ? -8.800 2.526 16.544 1.00 98.62 629 GLY A CA 1
ATOM 4611 C C . GLY A 1 629 ? -7.679 2.118 17.503 1.00 98.62 629 GLY A C 1
ATOM 4612 O O . GLY A 1 629 ? -7.906 1.244 18.335 1.00 98.62 629 GLY A O 1
ATOM 4613 N N . LYS A 1 630 ? -6.502 2.761 17.442 1.00 98.50 630 LYS A N 1
ATOM 4614 C CA . LYS A 1 630 ? -5.423 2.587 18.434 1.00 98.50 630 LYS A CA 1
ATOM 4615 C C . LYS A 1 630 ? -5.625 3.469 19.664 1.00 98.50 630 LYS A C 1
ATOM 4617 O O . LYS A 1 630 ? -5.310 3.035 20.767 1.00 98.50 630 LYS A O 1
ATOM 4622 N N . GLU A 1 631 ? -6.138 4.684 19.476 1.00 98.44 631 GLU A N 1
ATOM 4623 C CA . GLU A 1 631 ? -6.413 5.641 20.557 1.00 98.44 631 GLU A CA 1
ATOM 4624 C C . GLU A 1 631 ? -7.451 5.086 21.547 1.00 98.44 631 GLU A C 1
ATOM 4626 O O . GLU A 1 631 ? -7.241 5.150 22.755 1.00 98.44 631 GLU A O 1
ATOM 4631 N N . LEU A 1 632 ? -8.527 4.475 21.038 1.00 97.88 632 LEU A N 1
ATOM 4632 C CA . LEU A 1 632 ? -9.657 3.987 21.842 1.00 97.88 632 LEU A CA 1
ATOM 4633 C C . LEU A 1 632 ? -9.575 2.495 22.224 1.00 97.88 632 LEU A C 1
ATOM 4635 O O . LEU A 1 632 ? -10.474 1.975 22.886 1.00 97.88 632 LEU A O 1
ATOM 4639 N N . ALA A 1 633 ? -8.495 1.795 21.850 1.00 95.94 633 ALA A N 1
ATOM 4640 C CA . ALA A 1 633 ? -8.344 0.343 22.030 1.00 95.94 633 ALA A CA 1
ATOM 4641 C C . ALA A 1 633 ? -8.440 -0.139 23.494 1.00 95.94 633 ALA A C 1
ATOM 4643 O O . ALA A 1 633 ? -8.663 -1.322 23.740 1.00 95.94 633 ALA A O 1
ATOM 4644 N N . LYS A 1 634 ? -8.263 0.760 24.472 1.00 95.56 634 LYS A N 1
ATOM 4645 C CA . LYS A 1 634 ? -8.360 0.462 25.913 1.00 95.56 634 LYS A CA 1
ATOM 4646 C C . LYS A 1 634 ? -9.749 0.712 26.513 1.00 95.56 634 LYS A C 1
ATOM 4648 O O . LYS A 1 634 ? -9.959 0.380 27.672 1.00 95.56 634 LYS A O 1
ATOM 4653 N N . ASN A 1 635 ? -10.685 1.274 25.748 1.00 94.81 635 ASN A N 1
ATOM 4654 C CA . ASN A 1 635 ? -12.002 1.722 26.222 1.00 94.81 635 ASN A CA 1
ATOM 4655 C C . ASN A 1 635 ? -13.150 0.775 25.818 1.00 94.81 635 ASN A C 1
ATOM 4657 O O . ASN A 1 635 ? -14.305 1.191 25.799 1.00 94.81 635 ASN A O 1
ATOM 4661 N N . ASN A 1 636 ? -12.836 -0.467 25.413 1.00 96.69 636 ASN A N 1
ATOM 4662 C CA . ASN A 1 636 ? -13.790 -1.412 24.804 1.00 96.69 636 ASN A CA 1
ATOM 4663 C C . ASN A 1 636 ? -14.524 -0.815 23.576 1.00 96.69 636 ASN A C 1
ATOM 4665 O O . ASN A 1 636 ? -15.683 -1.124 23.282 1.00 96.69 636 ASN A O 1
ATOM 4669 N N . ILE A 1 637 ? -13.821 0.049 22.837 1.00 98.62 637 ILE A N 1
ATOM 4670 C CA . ILE A 1 637 ? -14.281 0.633 21.578 1.00 98.62 637 ILE A CA 1
ATOM 4671 C C . ILE A 1 637 ? -13.450 0.051 20.444 1.00 98.62 637 ILE A C 1
ATOM 4673 O O . ILE A 1 637 ? -12.219 0.080 20.498 1.00 98.62 637 ILE A O 1
ATOM 4677 N N . THR A 1 638 ? -14.114 -0.420 19.391 1.00 98.81 638 THR A N 1
ATOM 4678 C CA . THR A 1 638 ? -13.440 -0.764 18.137 1.00 98.81 638 THR A CA 1
ATOM 4679 C C . THR A 1 638 ? -13.793 0.235 17.043 1.00 98.81 638 THR A C 1
ATOM 4681 O O . THR A 1 638 ? -14.922 0.727 16.960 1.00 98.81 638 THR A O 1
ATOM 4684 N N . VAL A 1 639 ? -12.799 0.582 16.222 1.00 98.88 639 VAL A N 1
ATOM 4685 C CA . VAL A 1 639 ? -12.948 1.509 15.092 1.00 98.88 639 VAL A CA 1
ATOM 4686 C C . VAL A 1 639 ? -12.417 0.826 13.845 1.00 98.88 639 VAL A C 1
ATOM 4688 O O . VAL A 1 639 ? -11.211 0.643 13.707 1.00 98.88 639 VAL A O 1
ATOM 4691 N N . ASN A 1 640 ? -13.305 0.431 12.943 1.00 98.88 640 ASN A N 1
ATOM 4692 C CA . ASN A 1 640 ? -12.966 -0.336 11.747 1.00 98.88 640 ASN A CA 1
ATOM 4693 C C . ASN A 1 640 ? -13.511 0.345 10.490 1.00 98.88 640 ASN A C 1
ATOM 4695 O O . ASN A 1 640 ? -14.350 1.245 10.553 1.00 98.88 640 ASN A O 1
ATOM 4699 N N . CYS A 1 641 ? -13.030 -0.072 9.324 1.00 98.81 641 CYS A N 1
ATOM 4700 C CA . CYS A 1 641 ? -13.580 0.366 8.051 1.00 98.81 641 CYS A CA 1
ATOM 4701 C C . CYS A 1 641 ? -13.717 -0.796 7.072 1.00 98.81 641 CYS A C 1
ATOM 4703 O O . CYS A 1 641 ? -12.974 -1.777 7.138 1.00 98.81 641 CYS A O 1
ATOM 4705 N N . VAL A 1 642 ? -14.670 -0.656 6.154 1.00 98.69 642 VAL A N 1
ATOM 4706 C CA . VAL A 1 642 ? -14.836 -1.548 5.002 1.00 98.69 642 VAL A CA 1
ATOM 4707 C C . VAL A 1 642 ? -14.377 -0.851 3.730 1.00 98.69 642 VAL A C 1
ATOM 4709 O O . VAL A 1 642 ? -14.546 0.361 3.584 1.00 98.69 642 VAL A O 1
ATOM 4712 N N . THR A 1 643 ? -13.850 -1.617 2.775 1.00 97.75 643 THR A N 1
ATOM 4713 C CA . THR A 1 643 ? -13.410 -1.108 1.465 1.00 97.75 643 THR A CA 1
ATOM 4714 C C . THR A 1 643 ? -14.171 -1.756 0.298 1.00 97.75 643 THR A C 1
ATOM 4716 O O . THR A 1 643 ? -13.624 -2.600 -0.405 1.00 97.75 643 THR A O 1
ATOM 4719 N N . PRO A 1 644 ? -15.439 -1.361 0.048 1.00 94.81 644 PRO A N 1
ATOM 4720 C CA . PRO A 1 644 ? -16.203 -1.868 -1.089 1.00 94.81 644 PRO A CA 1
ATOM 4721 C C . PRO A 1 644 ? -15.575 -1.527 -2.445 1.00 94.81 644 PRO A C 1
ATOM 4723 O O . PRO A 1 644 ? -15.026 -0.430 -2.625 1.00 94.81 644 PRO A O 1
ATOM 4726 N N . ALA A 1 645 ? -15.726 -2.435 -3.413 1.00 88.94 645 ALA A N 1
ATOM 4727 C CA . ALA A 1 645 ? -15.565 -2.126 -4.835 1.00 88.94 645 ALA A CA 1
ATOM 4728 C C . ALA A 1 645 ? -16.875 -1.603 -5.452 1.00 88.94 645 ALA A C 1
ATOM 4730 O O . ALA A 1 645 ? -17.622 -0.868 -4.811 1.00 88.94 645 ALA A O 1
ATOM 4731 N N . ALA A 1 646 ? -17.126 -1.917 -6.725 1.00 80.88 646 ALA A N 1
ATOM 4732 C CA . ALA A 1 646 ? -18.356 -1.541 -7.406 1.00 80.88 646 ALA A CA 1
ATOM 4733 C C . ALA A 1 646 ? -19.532 -2.361 -6.847 1.00 80.88 646 ALA A C 1
ATOM 4735 O O . ALA A 1 646 ? -19.543 -3.592 -6.915 1.00 80.88 646 ALA A O 1
ATOM 4736 N N . VAL A 1 647 ? -20.503 -1.650 -6.277 1.00 77.69 647 VAL A N 1
ATOM 4737 C CA . VAL A 1 647 ? -21.720 -2.197 -5.664 1.00 77.69 647 VAL A CA 1
ATOM 4738 C C . VAL A 1 647 ? -22.874 -1.967 -6.627 1.00 77.69 647 VAL A C 1
ATOM 4740 O O . VAL A 1 647 ? -22.994 -0.860 -7.150 1.00 77.69 647 VAL A O 1
ATOM 4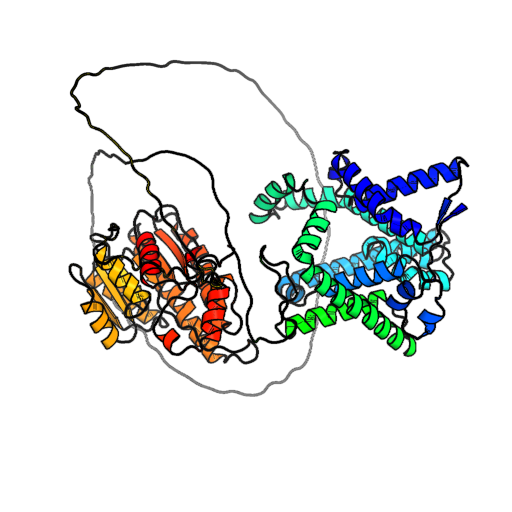743 N N . LYS A 1 648 ? -23.731 -2.965 -6.864 1.00 68.75 648 LYS A N 1
ATOM 4744 C CA . LYS A 1 648 ? -24.879 -2.798 -7.760 1.00 68.75 648 LYS A CA 1
ATOM 4745 C C . LYS A 1 648 ? -25.862 -1.789 -7.157 1.00 68.75 648 LYS A C 1
ATOM 4747 O O . LYS A 1 648 ? -26.478 -2.048 -6.128 1.00 68.75 648 LYS A O 1
ATOM 4752 N N . THR A 1 649 ? -26.023 -0.654 -7.826 1.00 64.00 649 THR A N 1
ATOM 4753 C CA . THR A 1 649 ? -27.011 0.390 -7.514 1.00 64.00 649 THR A CA 1
ATOM 4754 C C . THR A 1 649 ? -27.713 0.832 -8.809 1.00 64.00 649 THR A C 1
ATOM 4756 O O . THR A 1 649 ? -27.192 0.551 -9.891 1.00 64.00 649 THR A O 1
ATOM 4759 N N . PRO A 1 650 ? -28.858 1.542 -8.751 1.00 52.69 650 PRO A N 1
ATOM 4760 C CA . PRO A 1 650 ? -29.602 1.948 -9.955 1.00 52.69 650 PRO A CA 1
ATOM 4761 C C . PRO A 1 650 ? -28.832 2.850 -10.936 1.00 52.69 650 PRO A C 1
ATOM 4763 O O . PRO A 1 650 ? -29.253 3.033 -12.072 1.00 52.69 650 PRO A O 1
ATOM 4766 N N . ILE A 1 651 ? -27.684 3.415 -10.536 1.00 48.91 651 ILE A N 1
ATOM 4767 C CA . ILE A 1 651 ? -26.857 4.233 -11.435 1.00 48.91 651 ILE A CA 1
ATOM 4768 C C . ILE A 1 651 ? -26.222 3.403 -12.565 1.00 48.91 651 ILE A C 1
ATOM 4770 O O . ILE A 1 651 ? -25.887 3.952 -13.610 1.00 48.91 651 ILE A O 1
ATOM 4774 N N . PHE A 1 652 ? -26.067 2.085 -12.380 1.00 56.59 652 PHE A N 1
ATOM 4775 C CA . PHE A 1 652 ? -25.448 1.204 -13.377 1.00 56.59 652 PHE A CA 1
ATOM 4776 C C . PHE A 1 652 ? -26.322 1.006 -14.618 1.00 56.59 652 PHE A C 1
ATOM 4778 O O . PHE A 1 652 ? -25.776 0.790 -15.695 1.00 56.59 652 PHE A O 1
ATOM 4785 N N . ASP A 1 653 ? -27.640 1.176 -14.504 1.00 55.41 653 ASP A N 1
ATOM 4786 C CA . ASP A 1 653 ? -28.578 1.052 -15.627 1.00 55.41 653 ASP A CA 1
ATOM 4787 C C . ASP A 1 653 ? -28.411 2.194 -16.661 1.00 55.41 653 ASP A C 1
ATOM 4789 O O . ASP A 1 653 ? -28.935 2.128 -17.769 1.00 55.41 653 ASP A O 1
ATOM 4793 N N . GLN A 1 654 ? -27.637 3.233 -16.313 1.00 56.03 654 GLN A N 1
ATOM 4794 C CA . GLN A 1 654 ? -27.264 4.366 -17.172 1.00 56.03 654 GLN A CA 1
ATOM 4795 C C . GLN A 1 654 ? -25.789 4.318 -17.625 1.00 56.03 654 GLN A C 1
ATOM 4797 O O . GLN A 1 654 ? -25.324 5.205 -18.343 1.00 56.03 654 GLN A O 1
ATOM 4802 N N . VAL A 1 655 ? -25.022 3.302 -17.210 1.00 64.06 655 VAL A N 1
ATOM 4803 C CA . VAL A 1 655 ? -23.597 3.158 -17.541 1.00 64.06 655 VAL A CA 1
ATOM 4804 C C . VAL A 1 655 ? -23.442 2.270 -18.775 1.00 64.06 655 VAL A C 1
ATOM 4806 O O . VAL A 1 655 ? -23.859 1.117 -18.782 1.00 64.06 655 VAL A O 1
ATOM 4809 N N . ALA A 1 656 ? -22.788 2.787 -19.819 1.00 73.06 656 ALA A N 1
ATOM 4810 C CA . ALA A 1 656 ? -22.542 2.036 -21.051 1.00 73.06 656 ALA A CA 1
ATOM 4811 C C . ALA A 1 656 ? -21.833 0.691 -20.785 1.00 73.06 656 ALA A C 1
ATOM 4813 O O . ALA A 1 656 ? -20.849 0.641 -20.043 1.00 73.06 656 ALA A O 1
ATOM 4814 N N . GLN A 1 657 ? -22.292 -0.384 -21.440 1.00 75.50 657 GLN A N 1
ATOM 4815 C CA . GLN A 1 657 ? -21.894 -1.769 -21.143 1.00 75.50 657 GLN A CA 1
ATOM 4816 C C . GLN A 1 657 ? -20.372 -1.988 -21.082 1.00 75.50 657 GLN A C 1
ATOM 4818 O O . GLN A 1 657 ? -19.890 -2.670 -20.185 1.00 75.50 657 GLN A O 1
ATOM 4823 N N . TYR A 1 658 ? -19.587 -1.341 -21.949 1.00 73.69 658 TYR A N 1
ATOM 4824 C CA . TYR A 1 658 ? -18.127 -1.486 -21.934 1.00 73.69 658 TYR A CA 1
ATOM 4825 C C . TYR A 1 658 ? -17.472 -0.981 -20.630 1.00 73.69 658 TYR A C 1
ATOM 4827 O O . TYR A 1 658 ? -16.434 -1.504 -20.230 1.00 73.69 658 TYR A O 1
ATOM 4835 N N . HIS A 1 659 ? -18.065 -0.001 -19.933 1.00 73.00 659 HIS A N 1
ATOM 4836 C CA . HIS A 1 659 ? -17.629 0.406 -18.592 1.00 73.00 659 HIS A CA 1
ATOM 4837 C C . HIS A 1 659 ? -18.042 -0.621 -17.525 1.00 73.00 659 HIS A C 1
ATOM 4839 O O . HIS A 1 659 ? -17.293 -0.824 -16.569 1.00 73.00 659 HIS A O 1
ATOM 4845 N N . ILE A 1 660 ? -19.198 -1.280 -17.680 1.00 77.81 660 ILE A N 1
ATOM 4846 C CA . ILE A 1 660 ? -19.654 -2.369 -16.800 1.00 77.81 660 ILE A CA 1
ATOM 4847 C C . ILE A 1 660 ? -18.691 -3.553 -16.912 1.00 77.81 660 ILE A C 1
ATOM 4849 O O . ILE A 1 660 ? -18.078 -3.931 -15.913 1.00 77.81 660 ILE A O 1
ATOM 4853 N N . ASP A 1 661 ? -18.481 -4.062 -18.128 1.00 80.75 661 ASP A N 1
ATOM 4854 C CA . ASP A 1 661 ? -17.552 -5.159 -18.427 1.00 80.75 661 ASP A CA 1
ATOM 4855 C C . ASP A 1 661 ? -16.145 -4.839 -17.921 1.00 80.75 661 ASP A C 1
ATOM 4857 O O . ASP A 1 661 ? -15.480 -5.670 -17.299 1.00 80.75 661 ASP A O 1
ATOM 4861 N N . PHE A 1 662 ? -15.704 -3.595 -18.131 1.00 78.88 662 PHE A N 1
ATOM 4862 C CA . PHE A 1 662 ? -14.417 -3.143 -17.645 1.00 78.88 662 PHE A CA 1
ATOM 4863 C C . PHE A 1 662 ? -14.330 -3.159 -16.104 1.00 78.88 662 PHE A C 1
ATOM 4865 O O . PHE A 1 662 ? -13.346 -3.658 -15.553 1.00 78.88 662 PHE A O 1
ATOM 4872 N N . MET A 1 663 ? -15.339 -2.649 -15.386 1.00 81.56 663 MET A N 1
ATOM 4873 C CA . MET A 1 663 ? -15.347 -2.676 -13.917 1.00 81.56 663 MET A CA 1
ATOM 4874 C C . MET A 1 663 ? -15.370 -4.106 -13.368 1.00 81.56 663 MET A C 1
ATOM 4876 O O . MET A 1 663 ? -14.702 -4.366 -12.367 1.00 81.56 663 MET A O 1
ATOM 4880 N N . LEU A 1 664 ? -16.078 -5.020 -14.037 1.00 84.56 664 LEU A N 1
ATOM 4881 C CA . LEU A 1 664 ? -16.112 -6.445 -13.701 1.00 84.56 664 LEU A CA 1
ATOM 4882 C C . LEU A 1 664 ? -14.784 -7.159 -13.993 1.00 84.56 664 LEU A C 1
ATOM 4884 O O . LEU A 1 664 ? -14.386 -8.019 -13.217 1.00 84.56 664 LEU A O 1
ATOM 4888 N N . SER A 1 665 ? -14.040 -6.765 -15.034 1.00 87.62 665 SER A N 1
ATOM 4889 C CA . SER A 1 665 ? -12.727 -7.357 -15.365 1.00 87.62 665 SER A CA 1
ATOM 4890 C C . SER A 1 665 ? -11.634 -7.133 -14.306 1.00 87.62 665 SER A C 1
ATOM 4892 O O . SER A 1 665 ? -10.568 -7.740 -14.386 1.00 87.62 665 SER A O 1
ATOM 4894 N N . LYS A 1 666 ? -11.910 -6.287 -13.304 1.00 86.88 666 LYS A N 1
ATOM 4895 C CA . LYS A 1 666 ? -11.067 -6.054 -12.122 1.00 86.88 666 LYS A CA 1
ATOM 4896 C C . LYS A 1 666 ? -11.475 -6.879 -10.895 1.00 86.88 666 LYS A C 1
ATOM 4898 O O . LYS A 1 666 ? -10.888 -6.676 -9.841 1.00 86.88 666 LYS A O 1
ATOM 4903 N N . ILE A 1 667 ? -12.550 -7.663 -10.969 1.00 91.56 667 ILE A N 1
ATOM 4904 C CA . ILE A 1 667 ? -13.172 -8.327 -9.817 1.00 91.56 667 ILE A CA 1
ATOM 4905 C C . ILE A 1 667 ? -13.203 -9.835 -10.114 1.00 91.56 667 ILE A C 1
ATOM 4907 O O . ILE A 1 667 ? -14.080 -10.274 -10.858 1.00 91.56 667 ILE A O 1
ATOM 4911 N N . PRO A 1 668 ? -12.283 -10.649 -9.564 1.00 94.19 668 PRO A N 1
ATOM 4912 C CA . PRO A 1 668 ? -12.239 -12.100 -9.773 1.00 94.19 668 PRO A CA 1
ATOM 4913 C C . PRO A 1 668 ? -13.533 -12.851 -9.438 1.00 94.19 668 PRO A C 1
ATOM 4915 O O . PRO A 1 668 ? -13.819 -13.865 -10.070 1.00 94.19 668 PRO A O 1
ATOM 4918 N N . MET A 1 669 ? -14.375 -12.340 -8.530 1.00 94.62 669 MET A N 1
ATOM 4919 C CA . MET A 1 669 ? -15.730 -12.879 -8.316 1.00 94.62 669 MET A CA 1
ATOM 4920 C C . MET A 1 669 ? -16.694 -12.683 -9.508 1.00 94.62 669 MET A C 1
ATOM 4922 O O . MET A 1 669 ? -17.812 -13.198 -9.475 1.00 94.62 669 MET A O 1
ATOM 4926 N N . GLY A 1 670 ? -16.305 -11.941 -10.551 1.00 91.12 670 GLY A N 1
ATOM 4927 C CA . GLY A 1 670 ? -17.029 -11.805 -11.821 1.00 91.12 670 GLY A CA 1
ATOM 4928 C C . GLY A 1 670 ? -18.347 -11.026 -11.756 1.00 91.12 670 GLY A C 1
ATOM 4929 O O . GLY A 1 670 ? -19.111 -11.034 -12.721 1.00 91.12 670 GLY A O 1
ATOM 4930 N N . ARG A 1 671 ? -18.641 -10.365 -10.631 1.00 91.75 671 ARG A N 1
ATOM 4931 C CA . ARG A 1 671 ? -19.892 -9.634 -10.376 1.00 91.75 671 ARG A CA 1
ATOM 4932 C C . ARG A 1 671 ? -19.659 -8.400 -9.509 1.00 91.75 671 ARG A C 1
ATOM 4934 O O . ARG A 1 671 ? -18.654 -8.304 -8.814 1.00 91.75 671 ARG A O 1
ATOM 4941 N N . PHE A 1 672 ? -20.641 -7.505 -9.477 1.00 89.12 672 PHE A N 1
ATOM 4942 C CA . PHE A 1 672 ? -20.710 -6.465 -8.452 1.00 89.12 672 PHE A CA 1
ATOM 4943 C C . PHE A 1 672 ? -21.088 -7.046 -7.082 1.00 89.12 672 PHE A C 1
ATOM 4945 O O . PHE A 1 672 ? -21.767 -8.077 -6.986 1.00 89.12 672 PHE A O 1
ATOM 4952 N N . GLY A 1 673 ? -20.662 -6.357 -6.023 1.00 90.50 673 GLY A N 1
ATOM 4953 C CA . GLY A 1 673 ? -21.175 -6.591 -4.673 1.00 90.50 673 GLY A CA 1
ATOM 4954 C C . GLY A 1 673 ? -22.617 -6.097 -4.542 1.00 90.50 673 GLY A C 1
ATOM 4955 O O . GLY A 1 673 ? -23.044 -5.208 -5.283 1.00 90.50 673 GLY A O 1
ATOM 4956 N N . LEU A 1 674 ? -23.366 -6.656 -3.600 1.00 92.62 674 LEU A N 1
ATOM 4957 C CA . LEU A 1 674 ? -24.707 -6.197 -3.235 1.00 92.62 674 LEU A CA 1
ATOM 4958 C C . LEU A 1 674 ? -24.644 -5.311 -1.977 1.00 92.62 674 LEU A C 1
ATOM 4960 O O . LEU A 1 674 ? -23.713 -5.425 -1.174 1.00 92.62 674 LEU A O 1
ATOM 4964 N N . VAL A 1 675 ? -25.621 -4.418 -1.780 1.00 93.88 675 VAL A N 1
ATOM 4965 C CA . VAL A 1 675 ? -25.637 -3.535 -0.593 1.00 93.88 675 VAL A CA 1
ATOM 4966 C C . VAL A 1 675 ? -25.867 -4.335 0.695 1.00 93.88 675 VAL A C 1
ATOM 4968 O O . VAL A 1 675 ? -25.328 -3.991 1.744 1.00 93.88 675 VAL A O 1
ATOM 4971 N N . GLU A 1 676 ? -26.571 -5.459 0.591 1.00 94.75 676 GLU A N 1
ATOM 4972 C CA . GLU A 1 676 ? -26.867 -6.424 1.649 1.00 94.75 676 GLU A CA 1
ATOM 4973 C C . GLU A 1 676 ? -25.609 -7.159 2.139 1.00 94.75 676 GLU A C 1
ATOM 4975 O O . GLU A 1 676 ? -25.494 -7.467 3.325 1.00 94.75 676 GLU A O 1
ATOM 4980 N N . GLU A 1 677 ? -24.639 -7.410 1.252 1.00 95.62 677 GLU A N 1
ATOM 4981 C CA . GLU A 1 677 ? -23.358 -8.044 1.601 1.00 95.62 677 GLU A CA 1
ATOM 4982 C C . GLU A 1 677 ? -22.495 -7.098 2.447 1.00 95.62 677 GLU A C 1
ATOM 4984 O O . GLU A 1 677 ? -21.899 -7.504 3.447 1.00 95.62 677 GLU A O 1
ATOM 4989 N N . ILE A 1 678 ? -22.506 -5.807 2.102 1.00 96.69 678 ILE A N 1
ATOM 4990 C CA . ILE A 1 678 ? -21.851 -4.754 2.885 1.00 96.69 678 ILE A CA 1
ATOM 4991 C C . ILE A 1 678 ? -22.584 -4.551 4.211 1.00 96.69 678 ILE A C 1
ATOM 4993 O O . ILE A 1 678 ? -21.943 -4.489 5.259 1.00 96.69 678 ILE A O 1
ATOM 4997 N N . ALA A 1 679 ? -23.917 -4.515 4.187 1.00 97.31 679 ALA A N 1
ATOM 4998 C CA . ALA A 1 679 ? -24.734 -4.380 5.384 1.00 97.31 679 ALA A CA 1
ATOM 4999 C C . ALA A 1 679 ? -24.529 -5.532 6.374 1.00 97.31 679 ALA A C 1
ATOM 5001 O O . ALA A 1 679 ? -24.469 -5.283 7.577 1.00 97.31 679 ALA A O 1
ATOM 5002 N N . ALA A 1 680 ? -24.367 -6.772 5.900 1.00 96.88 680 ALA A N 1
ATOM 5003 C CA . ALA A 1 680 ? -24.053 -7.919 6.749 1.00 96.88 680 ALA A CA 1
ATOM 5004 C C . ALA A 1 680 ? -22.699 -7.754 7.462 1.00 96.88 680 ALA A C 1
ATOM 5006 O O . ALA A 1 680 ? -22.629 -7.915 8.681 1.00 96.88 680 ALA A O 1
ATOM 5007 N N . MET A 1 681 ? -21.647 -7.374 6.727 1.00 97.69 681 MET A N 1
ATOM 5008 C CA . MET A 1 681 ? -20.305 -7.192 7.292 1.00 97.69 681 MET A CA 1
ATOM 5009 C C . MET A 1 681 ? -20.228 -5.997 8.255 1.00 97.69 681 MET A C 1
ATOM 5011 O O . MET A 1 681 ? -19.670 -6.107 9.346 1.00 97.69 681 MET A O 1
ATOM 5015 N N . VAL A 1 682 ? -20.825 -4.860 7.884 1.00 98.56 682 VAL A N 1
ATOM 5016 C CA . VAL A 1 682 ? -20.896 -3.665 8.741 1.00 98.56 682 VAL A CA 1
ATOM 5017 C C . VAL A 1 682 ? -21.709 -3.945 10.003 1.00 98.56 682 VAL A C 1
ATOM 5019 O O . VAL A 1 682 ? -21.276 -3.575 11.089 1.00 98.56 682 VAL A O 1
ATOM 5022 N N . SER A 1 683 ? -22.836 -4.655 9.891 1.00 98.00 683 SER A N 1
ATOM 5023 C CA . SER A 1 683 ? -23.640 -5.014 11.064 1.00 98.00 683 SER A CA 1
ATOM 5024 C C . SER A 1 683 ? -22.875 -5.929 12.016 1.00 98.00 683 SER A C 1
ATOM 5026 O O . SER A 1 683 ? -22.969 -5.732 13.220 1.00 98.00 683 SER A O 1
ATOM 5028 N N . TRP A 1 684 ? -22.072 -6.876 11.510 1.00 98.25 684 TRP A N 1
ATOM 5029 C CA . TRP A 1 684 ? -21.196 -7.693 12.358 1.00 98.25 684 TRP A CA 1
ATOM 5030 C C . TRP A 1 684 ? -20.169 -6.833 13.109 1.00 98.25 684 TRP A C 1
ATOM 5032 O O . TRP A 1 684 ? -19.995 -7.009 14.315 1.00 98.25 684 TRP A O 1
ATOM 5042 N N . MET A 1 685 ? -19.562 -5.836 12.452 1.00 98.50 685 MET A N 1
ATOM 5043 C CA . MET A 1 685 ? -18.660 -4.886 13.123 1.00 98.50 685 MET A CA 1
ATOM 5044 C C . MET A 1 685 ? -19.336 -4.059 14.226 1.00 98.50 685 MET A C 1
ATOM 5046 O O . MET A 1 685 ? -18.649 -3.585 15.128 1.00 98.50 685 MET A O 1
ATOM 5050 N N . CYS A 1 686 ? -20.660 -3.886 14.180 1.00 98.44 686 CYS A N 1
ATOM 5051 C CA . CYS A 1 686 ? -21.426 -3.202 15.222 1.00 98.44 686 CYS A CA 1
ATOM 5052 C C . CYS A 1 686 ? -21.715 -4.065 16.468 1.00 98.44 686 CYS A C 1
ATOM 5054 O O . CYS A 1 686 ? -22.228 -3.522 17.444 1.00 98.44 686 CYS A O 1
ATOM 5056 N N . THR A 1 687 ? -21.377 -5.361 16.464 1.00 97.69 687 THR A N 1
ATOM 5057 C CA . THR A 1 687 ? -21.644 -6.303 17.572 1.00 97.69 687 THR A CA 1
ATOM 5058 C C . THR A 1 687 ? -20.459 -6.493 18.532 1.00 97.69 687 THR A C 1
ATOM 5060 O O . THR A 1 687 ? -19.352 -5.980 18.336 1.00 97.69 687 THR A O 1
ATOM 5063 N N . GLU A 1 688 ? -20.665 -7.305 19.572 1.00 96.50 688 GLU A N 1
ATOM 5064 C CA . GLU A 1 688 ? -19.594 -7.808 20.441 1.00 96.50 688 GLU A CA 1
ATOM 5065 C C . GLU A 1 688 ? -18.724 -8.907 19.808 1.00 96.50 688 GLU A C 1
ATOM 5067 O O . GLU A 1 688 ? -17.573 -9.057 20.224 1.00 96.50 688 GLU A O 1
ATOM 5072 N N . ASP A 1 689 ? -19.180 -9.590 18.749 1.00 96.88 689 ASP A N 1
ATOM 5073 C CA . ASP A 1 689 ? -18.352 -10.560 18.013 1.00 96.88 689 ASP A CA 1
ATOM 5074 C C . ASP A 1 689 ? -17.122 -9.880 17.380 1.00 96.88 689 ASP A C 1
ATOM 5076 O O . ASP A 1 689 ? -16.044 -10.468 17.292 1.00 96.88 689 ASP A O 1
ATOM 5080 N N . CYS A 1 690 ? -17.243 -8.600 17.003 1.00 97.12 690 CYS A N 1
ATOM 5081 C CA . CYS A 1 690 ? -16.132 -7.761 16.545 1.00 97.12 690 CYS A CA 1
ATOM 5082 C C . CYS A 1 690 ? -15.346 -7.139 17.724 1.00 97.12 690 CYS A C 1
ATOM 5084 O O . CYS A 1 690 ? -15.095 -5.933 17.776 1.00 97.12 690 CYS A O 1
ATOM 5086 N N . SER A 1 691 ? -14.982 -7.962 18.713 1.00 94.88 691 SER A N 1
ATOM 5087 C CA . SER A 1 691 ? -14.308 -7.541 19.955 1.00 94.88 691 SER A CA 1
ATOM 5088 C C . SER A 1 691 ? -12.786 -7.425 19.837 1.00 94.88 691 SER A C 1
ATOM 5090 O O . SER A 1 691 ? -12.198 -6.560 20.482 1.00 94.88 691 SER A O 1
ATOM 5092 N N . PHE A 1 692 ? -12.136 -8.249 19.006 1.00 97.06 692 PHE A N 1
ATOM 5093 C CA . PHE A 1 692 ? -10.669 -8.284 18.870 1.00 97.06 692 PHE A CA 1
ATOM 5094 C C . PHE A 1 692 ? -10.159 -7.760 17.514 1.00 97.06 692 PHE A C 1
ATOM 5096 O O . PHE A 1 692 ? -9.151 -8.218 16.978 1.00 97.06 692 PHE A O 1
ATOM 5103 N N . THR A 1 693 ? -10.845 -6.784 16.915 1.00 97.56 693 THR A N 1
ATOM 5104 C CA . THR A 1 693 ? -10.299 -6.046 15.764 1.00 97.56 693 THR A CA 1
ATOM 5105 C C . THR A 1 693 ? -10.637 -4.571 15.867 1.00 97.56 693 THR A C 1
ATOM 5107 O O . THR A 1 693 ? -11.801 -4.206 15.977 1.00 97.56 693 THR A O 1
ATOM 5110 N N . THR A 1 694 ? -9.613 -3.721 15.824 1.00 98.50 694 THR A N 1
ATOM 5111 C CA . THR A 1 694 ? -9.723 -2.258 15.812 1.00 98.50 694 THR A CA 1
ATOM 5112 C C . THR A 1 694 ? -8.575 -1.676 14.985 1.00 98.50 694 THR A C 1
ATOM 5114 O O . THR A 1 694 ? -7.504 -2.276 14.890 1.00 98.50 694 THR A O 1
ATOM 5117 N N . GLY A 1 695 ? -8.804 -0.544 14.322 1.00 98.31 695 GLY A N 1
ATOM 5118 C CA . GLY A 1 695 ? -7.949 -0.040 13.244 1.00 98.31 695 GLY A CA 1
ATOM 5119 C C . GLY A 1 695 ? -8.003 -0.889 11.963 1.00 98.31 695 GLY A C 1
ATOM 5120 O O . GLY A 1 695 ? -7.174 -0.695 11.071 1.00 98.31 695 GLY A O 1
ATOM 5121 N N . GLY A 1 696 ? -8.943 -1.836 11.870 1.00 98.19 696 GLY A N 1
ATOM 5122 C CA . GLY A 1 696 ? -9.053 -2.796 10.777 1.00 98.19 696 GLY A CA 1
ATOM 5123 C C . GLY A 1 696 ? -9.536 -2.171 9.468 1.00 98.19 696 GLY A C 1
ATOM 5124 O O . GLY A 1 696 ? -10.374 -1.264 9.454 1.00 98.19 696 GLY A O 1
ATOM 5125 N N . VAL A 1 697 ? -9.018 -2.693 8.355 1.00 98.62 697 VAL A N 1
ATOM 5126 C CA . VAL A 1 697 ? -9.460 -2.376 6.991 1.00 98.62 697 VAL A CA 1
ATOM 5127 C C . VAL A 1 697 ? -9.931 -3.676 6.365 1.00 98.62 697 VAL A C 1
ATOM 5129 O O . VAL A 1 697 ? -9.132 -4.443 5.838 1.00 98.62 697 VAL A O 1
ATOM 5132 N N . PHE A 1 698 ? -11.221 -3.954 6.478 1.00 98.44 698 PHE A N 1
ATOM 5133 C CA . PHE A 1 698 ? -11.798 -5.175 5.940 1.00 98.44 698 PHE A CA 1
ATOM 5134 C C . PHE A 1 698 ? -12.148 -4.973 4.473 1.00 98.44 698 PHE A C 1
ATOM 5136 O O . PHE A 1 698 ? -12.679 -3.927 4.073 1.00 98.44 698 PHE A O 1
ATOM 5143 N N . ASP A 1 699 ? -11.841 -5.973 3.662 1.00 97.81 699 ASP A N 1
ATOM 5144 C CA . ASP A 1 699 ? -12.095 -5.886 2.240 1.00 97.81 699 ASP A CA 1
ATOM 5145 C C . ASP A 1 699 ? -13.495 -6.369 1.852 1.00 97.81 699 ASP A C 1
ATOM 5147 O O . ASP A 1 699 ? -14.014 -7.324 2.424 1.00 97.81 699 ASP A O 1
ATOM 5151 N N . LEU A 1 700 ? -14.110 -5.669 0.894 1.00 96.81 700 LEU A N 1
ATOM 5152 C CA . LEU A 1 700 ? -15.389 -6.023 0.269 1.00 96.81 700 LEU A CA 1
ATOM 5153 C C . LEU A 1 700 ? -15.328 -5.737 -1.245 1.00 96.81 700 LEU A C 1
ATOM 5155 O O . LEU A 1 700 ? -16.257 -5.189 -1.845 1.00 96.81 700 LEU A O 1
ATOM 5159 N N . SER A 1 701 ? -14.184 -6.038 -1.859 1.00 95.44 701 SER A N 1
ATOM 5160 C CA . SER A 1 701 ? -13.873 -5.705 -3.248 1.00 95.44 701 SER A CA 1
ATOM 5161 C C . SER A 1 701 ? -14.141 -6.840 -4.243 1.00 95.44 701 SER A C 1
ATOM 5163 O O . SER A 1 701 ? -14.280 -6.573 -5.437 1.00 95.44 701 SER A O 1
ATOM 5165 N N . GLY A 1 702 ? -14.278 -8.077 -3.749 1.00 95.06 702 GLY A N 1
ATOM 5166 C CA . GLY A 1 702 ? -14.589 -9.268 -4.545 1.00 95.06 702 GLY A CA 1
ATOM 5167 C C . GLY A 1 702 ? -13.377 -9.910 -5.229 1.00 95.06 702 GLY A C 1
ATOM 5168 O O . GLY A 1 702 ? -13.512 -10.399 -6.354 1.00 95.06 702 GLY A O 1
ATOM 5169 N N . GLY A 1 703 ? -12.213 -9.896 -4.570 1.00 94.38 703 GLY A N 1
ATOM 5170 C CA . GLY A 1 703 ? -10.948 -10.413 -5.103 1.00 94.38 703 GLY A CA 1
ATOM 5171 C C . GLY A 1 703 ? -10.012 -9.332 -5.669 1.00 94.38 703 GLY A C 1
ATOM 5172 O O . GLY A 1 703 ? -9.296 -9.613 -6.618 1.00 94.38 703 GLY A O 1
ATOM 5173 N N . ARG A 1 704 ? -10.109 -8.068 -5.242 1.00 92.88 704 ARG A N 1
ATOM 5174 C CA . ARG A 1 704 ? -9.504 -6.923 -5.953 1.00 92.88 704 ARG A CA 1
ATOM 5175 C C . ARG A 1 704 ? -8.496 -6.113 -5.112 1.00 92.88 704 ARG A C 1
ATOM 5177 O O . ARG A 1 704 ? -7.872 -5.188 -5.643 1.00 92.88 704 ARG A O 1
ATOM 5184 N N . ALA A 1 705 ? -8.331 -6.383 -3.821 1.00 92.56 705 ALA A N 1
ATOM 5185 C CA . ALA A 1 705 ? -7.576 -5.507 -2.926 1.00 92.56 705 ALA A CA 1
ATOM 5186 C C . ALA A 1 705 ? -6.338 -6.161 -2.297 1.00 92.56 705 ALA A C 1
ATOM 5188 O O . ALA A 1 705 ? -6.435 -6.782 -1.242 1.00 92.56 705 ALA A O 1
ATOM 5189 N N . THR A 1 706 ? -5.160 -5.890 -2.877 1.00 90.38 706 THR A N 1
ATOM 5190 C CA . THR A 1 706 ? -3.904 -6.619 -2.586 1.00 90.38 706 THR A CA 1
ATOM 5191 C C . THR A 1 706 ? -3.369 -6.477 -1.144 1.00 90.38 706 THR A C 1
ATOM 5193 O O . THR A 1 706 ? -2.245 -6.907 -0.876 1.00 90.38 706 THR A O 1
ATOM 5196 N N . TYR A 1 707 ? -4.075 -5.753 -0.264 1.00 83.44 707 TYR A N 1
ATOM 5197 C CA . TYR A 1 707 ? -3.752 -5.425 1.134 1.00 83.44 707 TYR A CA 1
ATOM 5198 C C . TYR A 1 707 ? -4.941 -4.746 1.846 1.00 83.44 707 TYR A C 1
ATOM 5200 O O . TYR A 1 707 ? -5.898 -4.346 1.143 1.00 83.44 707 TYR A O 1
#

Radius of gyration: 37.06 Å; chains: 1; bounding box: 96×101×96 Å

Foldseek 3Di:
DEAELVVCVVCQVVLLVVLLVCCLVVVVNVLLVFRSSLSSVVVVVVVQVVCVVVVVDNYHYDQWWQALVQCLLQAADVCSVVSDTDGSCQNVLLLVLLVVLLPDEVVVCVVCVPVVVVVVVVLVVQLVVQLVVLLVVCVVVVHDSVLSNLLRNLLRPDALSVQCQCQVVCVVVPPPCSSVSSNVSNSVSSSVCSNPVSVVVVVVCVVVVVDDPVNVVVVVVVVVCSVDGDVVVVVVCVLVVVVNVVVVVVSSVLLNVLSVVQVVVVVVVNNHGSSVSSSNSSNVVNHVCVVVVHDDDDDADRDDDDDDPDDDDDDDADFFDDDDDDDDDDDDDDDDDDDDDDDDDDDDDDDDDDDDDDDDDDDDDDDDDDDDDDDDDDDDDDDDDDDDDDDDDDDDDDDDDDDDDDDDDDDDDDDDDDDDDDDDDDYDDDDDDDDDDDDDDDDPPPDPDDPPPDPPDDDPQFACALAEEEFAVLLDFLNLLLQLNSLSNHYAYEYEYQDPVSLVVSVVSHDDHHYHYAHADLLDLVRLLVSLVVSCVRRVAHQEYEAPWADQFFQDAPVPHDPVSLVVRLSTLAVSLVSNLVNQLVRLLVVLHHFYEYEAALCCQPVDHRSNSNNVSSVNVLVVQLVVQVVCLRSLYAREYEHAAAEDDPVVVVPDVVVVQSSLVNAPQSDHHYSNVSSVVSSCSSHCVVRPHHSYYHYRHRRTHPD

pLDDT: mean 71.22, std 25.54, range [22.66, 98.94]

Sequence (707 aa):
MTLSGWIPLLLAIPVLLLGETLTRRVGWLGRFHIPSPVVGGLLVSFVLLAGALSGVGRADFASKVDTPWWTWLVTVEPRWRESPAVSATLPLMVAFFTCIGLNATWDVVRKGSGQVFAFLGLGIGLAVLQNAVGVGMAHLLDVDPLLGLVCGSVTMTGGHGTALGFAPVLEREGLQGAPVLGAAAATLGLVAGGLIGGPVGVRLIRRFGLRNQADRAVHLEMDSATESGIVNDLRALWSARRVALAHLAVVLVCVKAGACASHFMELTGLKIPPHVGGMILGVLVRNALEFGGRRWIRSGDGGSARVHLLRVLSHGRHDESQPEGTRARRAAHAGDPRRSGGPDGGLRHVDHVPADGPRLRRGRDGGGPLRVRAGRHPQRPREHEGAGGPDGPGAAGVPDRAARGGCADRFRQHPQHHALPESAQVGSVVRGQRQGDPVESRVPNGQRPARPIAEGKSMNKLDMAGRSAIVTGGASGIGLAIVQRLAASGANVAIWDMNDASMAAAAKTVSGVKVHTVNVDVTKFEAVEAAFNSTVAAFGKVDAMVNSAGVAGQNATVIDYPVEEWRRVFDINMHGVFYCCKVAAKHMAANNYGRIVNIASIAGKEGNPTASAYSASKAGVIGLTKSLGKELAKNNITVNCVTPAAVKTPIFDQVAQYHIDFMLSKIPMGRFGLVEEIAAMVSWMCTEDCSFTTGGVFDLSGGRATY

Secondary structure (DSSP, 8-state):
-EEPTHHHHHHHHHHHHHHHHHHHH-TTGGGGT--HHHHHHHHHHHHHHHHHHTTS---EE--EE--HHHHHTT--SGGGGG---EETTHHHHHHHHHHHHTT--HHHHHHHHHHHHHHHHHHHHHHHHHHHHHHHHHHHTTS-HHHHHHHHHHHHH-SHHHHHHHHHHHTTTT-TTHHHHHHHHHHHHHHHIIIIIHHHHHHHHHHTT---SHHHHHHHHHHHGGG-SHHHHHHHHHHTHHHHHHHHHHHHHHHHHHHHHHHHHHHTT----HHHHHHHHHHHHHHHHHHTTPPP-PPPSS------SS-----------------------------------------------------------------------------------------------------------------------------------------PPPPP--TT--------TT-EEEEETTTSHHHHHHHHHHHHTT-EEEEEES-HHHHHHHHHT--SS-EEEEE--TT-HHHHHHHHHHHHHHHS---EEEE--------B-TTT--HHHHHHHHIIIIIHHHHHHHHHHHHHHHHT-EEEEEE--HHHHHT-SSBHHHHHHHHHHHHHHHHHHHHSTTTTEEEEEEEE--B--GGGGGS-HHHHHHHHTT-TTSSPBPHHHHHHHHHHHTSSSS-S--S-EEEESSS----